Protein AF-A0A969L5K4-F1 (afdb_monomer_lite)

Secondary structure (DSSP, 8-state):
----EEEEEETTEEEEE----TTT-SEEEEEEEE-BTTBPPPPEEEEE--TT-SEEEE----TT-EEEEEEEEEETTEE-PPPPPEEEEPPPPPP--TT----PPPPS--PBPS---TT-EEEETTEEEEEEEEEEPSSTTEEEEEEEEE-TTTTTPEEEEEEEEEEEBTTSEEEEEEEEE-----------S--------PPPPPB-HHHHSTT--EEEEEEE-TTS-EEEEEEETTTTEEEEEETTSPEEEESHHHHHHHSSS-SEEEEE-TTS-EEEEETTS-EEEETT--B-TTTTTT-----HHHHHHHHHHHHHHHHHS-HHHHHHHHHHHHHHHHHHHHHHHHHHHHHHHHTT-TT--PPPTTSSS-HHHHHHHHHHHH--S---HHHHHHHHHHHHHHHHHHHHHHHHHHHSS---HHHHHHHHHH-EETTEEHHHHHHHHHHTT--HHHHHHHHHHHHHHHHHHHHTT-

Sequence (478 aa):
MSGFRAEAVAPQRLRVSWQAQPSRFSGYRLAYRRVVEGQERAWSQDEIKEGSTAAYDLLPLEPNWTYELRLQGQSGSKYGPFTESIQVTMPPLRAVECDTFPKAKAPKSEVPLREAYPNMVVDAYGKEMTLIEAQMLPQEGWFSGSGYIRLAFTANLRSLVHFEKLYINEHRQAVRGMIHFARRPVPPVPVPEEESTKPEEETPAPINPSARWPGVVFHNEILRYEGFAIDSIAYDEGSGGWRIYHSGGELLSETSLPALLTNGEAEAVVVEDSGGDQWVVHQDGQVEEVKGGGIRPGENNGSTTPTSADITLLREAIRQLRASYPDERLDSLRRAYEEQTRMFSDQMVRQGQEILNRLGFSGIRLPSSNAPIPDSVQVYLLWQGESSEPLPPPVRQSAQPWQQTRQQYHLARIIEVLARPGYPEADYQLLSTTLQVQEQSYETYLAQARAQGLSEQVIIQALGKALLQWMEPLINKH

Radius of gyration: 28.65 Å; chains: 1; bounding box: 76×51×83 Å

Foldseek 3Di:
DADWDWDQPAQFKIKTFADQDVVAFQWKKKWKDWDDPPDDDDIDIDTGRHSPDGMDIDDGHHGQTKMKMWMWGHDPPDTDDIDDIDIDHRHHDDPDPPPCLPQQDADPDPAADQDDDAQDWAAESNWTWGFHDWDDDPDGQWTWHKTWTFDPRPRRDTFIWTWHGFRAHPRRYGDDGDIGGDDPDQPPDPDDPDDPDDPDPPQDAADQCCVVPPPFFEDQDEAEAAHFDWPDWFQDPVVRFIWTQTPVGDIDTDDVVCVSLVVPNGQWYWYAYNQRKIWTQGSVGDIDTDPSHNDRRLPNVVVDLQDPVLLVLLLLLLVVLLVPDDLVLLVLLLVLLVVLLLVLLQLVQVVLQVVCVVVVNPVDHDDHSVDRRDVVSVVVVVCVVPDSDDPDPVVVVVCVVVVVSVLSNLLSLSSVVSSDPDDDSVSSSSCQQVFDFPNHRNSVVVVVCVVVVHDSVVNSVSSNVSNCVSNVVSSVVD

Structure (mmCIF, N/CA/C/O backbone):
data_AF-A0A969L5K4-F1
#
_entry.id   AF-A0A969L5K4-F1
#
loop_
_atom_site.group_PDB
_atom_site.id
_atom_site.type_symbol
_atom_site.label_atom_id
_atom_site.label_alt_id
_atom_site.label_comp_id
_atom_site.label_asym_id
_atom_site.label_entity_id
_atom_site.label_seq_id
_atom_site.pdbx_PDB_ins_code
_atom_site.Cartn_x
_atom_site.Cartn_y
_atom_site.Cartn_z
_atom_site.occupancy
_atom_site.B_iso_or_equiv
_atom_site.auth_seq_id
_atom_site.auth_comp_id
_atom_site.auth_asym_id
_atom_site.auth_atom_id
_atom_site.pdbx_PDB_model_num
ATOM 1 N N . MET A 1 1 ? -7.399 -9.981 -39.993 1.00 75.50 1 MET A N 1
ATOM 2 C CA . MET A 1 1 ? -5.955 -10.114 -39.697 1.00 75.50 1 MET A CA 1
ATOM 3 C C . MET A 1 1 ? -5.679 -11.578 -39.418 1.00 75.50 1 MET A C 1
ATOM 5 O O . MET A 1 1 ? -6.520 -12.203 -38.788 1.00 75.50 1 MET A O 1
ATOM 9 N N . SER A 1 2 ? -4.581 -12.134 -39.925 1.00 83.50 2 SER A N 1
ATOM 10 C CA . SER A 1 2 ? -4.231 -13.553 -39.769 1.00 83.50 2 SER A CA 1
ATOM 11 C C . SER A 1 2 ? -3.239 -13.768 -38.622 1.00 83.50 2 SER A C 1
ATOM 13 O O . SER A 1 2 ? -2.419 -12.899 -38.320 1.00 83.50 2 SER A O 1
ATOM 15 N N . GLY A 1 3 ? -3.310 -14.939 -37.985 1.00 89.31 3 GLY A N 1
ATOM 16 C CA . GLY A 1 3 ? -2.312 -15.395 -37.012 1.00 89.31 3 GLY A CA 1
ATOM 17 C C . GLY A 1 3 ? -2.301 -14.660 -35.669 1.00 89.31 3 GLY A C 1
ATOM 18 O O . GLY A 1 3 ? -1.269 -14.702 -34.999 1.00 89.31 3 GLY A O 1
ATOM 19 N N . PHE A 1 4 ? -3.397 -13.985 -35.295 1.00 95.50 4 PHE A N 1
ATOM 20 C CA . PHE A 1 4 ? -3.537 -13.357 -33.979 1.00 95.50 4 PHE A CA 1
ATOM 21 C C . PHE A 1 4 ? -3.563 -14.427 -32.883 1.00 95.50 4 PHE A C 1
ATOM 23 O O . PHE A 1 4 ? -4.408 -15.318 -32.900 1.00 95.50 4 PHE A O 1
ATOM 30 N N . ARG A 1 5 ? -2.609 -14.351 -31.958 1.00 96.38 5 ARG A N 1
ATOM 31 C CA . ARG A 1 5 ? -2.446 -15.273 -30.833 1.00 96.38 5 ARG A CA 1
ATOM 32 C C . ARG A 1 5 ? -1.874 -14.538 -29.629 1.00 96.38 5 ARG A C 1
ATOM 34 O O . ARG A 1 5 ? -1.231 -13.499 -29.781 1.00 96.38 5 ARG A O 1
ATOM 41 N N . ALA A 1 6 ? -2.063 -15.102 -28.446 1.00 96.44 6 ALA A N 1
ATOM 42 C CA . ALA A 1 6 ? -1.579 -14.539 -27.197 1.00 96.44 6 ALA A CA 1
ATOM 43 C C . ALA A 1 6 ? -1.007 -15.640 -26.300 1.00 96.44 6 ALA A C 1
ATOM 45 O O . ALA A 1 6 ? -1.514 -16.759 -26.289 1.00 96.44 6 ALA A O 1
ATOM 46 N N . GLU A 1 7 ? 0.051 -15.314 -25.567 1.00 95.19 7 GLU A N 1
ATOM 47 C CA . GLU A 1 7 ? 0.764 -16.227 -24.678 1.00 95.19 7 GLU A CA 1
ATOM 48 C C . GLU A 1 7 ? 1.111 -15.505 -23.374 1.00 95.19 7 GLU A C 1
ATOM 50 O O . GLU A 1 7 ? 1.689 -14.414 -23.387 1.00 95.19 7 GLU A O 1
ATOM 55 N N . ALA A 1 8 ? 0.759 -16.100 -22.235 1.00 92.06 8 ALA A N 1
ATOM 56 C CA . ALA A 1 8 ? 1.139 -15.562 -20.936 1.00 92.06 8 ALA A CA 1
ATOM 57 C C . ALA A 1 8 ? 2.593 -15.939 -20.628 1.00 92.06 8 ALA A C 1
ATOM 59 O O . ALA A 1 8 ? 2.896 -17.078 -20.282 1.00 92.06 8 ALA A O 1
ATOM 60 N N . VAL A 1 9 ? 3.499 -14.970 -20.767 1.00 87.06 9 VAL A N 1
ATOM 61 C CA . VAL A 1 9 ? 4.949 -15.178 -20.615 1.00 87.06 9 VAL A CA 1
ATOM 62 C C . VAL A 1 9 ? 5.432 -14.966 -19.175 1.00 87.06 9 VAL A C 1
ATOM 64 O O . VAL A 1 9 ? 6.510 -15.432 -18.814 1.00 87.06 9 VAL A O 1
ATOM 67 N N . ALA A 1 10 ? 4.652 -14.272 -18.340 1.00 78.88 10 ALA A N 1
ATOM 68 C CA . ALA A 1 10 ? 4.861 -14.147 -16.894 1.00 78.88 10 ALA A CA 1
ATOM 69 C C . ALA A 1 10 ? 3.508 -13.928 -16.182 1.00 78.88 10 ALA A C 1
ATOM 71 O O . ALA A 1 10 ? 2.540 -13.580 -16.860 1.00 78.88 10 ALA A O 1
ATOM 72 N N . PRO A 1 11 ? 3.417 -14.046 -14.838 1.00 83.56 11 PRO A N 1
ATOM 73 C CA . PRO A 1 11 ? 2.162 -13.845 -14.099 1.00 83.56 11 PRO A CA 1
ATOM 74 C C . PRO A 1 11 ? 1.457 -12.511 -14.384 1.00 83.56 11 PRO A C 1
ATOM 76 O O . PRO A 1 11 ? 0.241 -12.432 -14.288 1.00 83.56 11 PRO A O 1
ATOM 79 N N . GLN A 1 12 ? 2.208 -11.478 -14.777 1.00 85.88 12 GLN A N 1
ATOM 80 C CA . GLN A 1 12 ? 1.677 -10.147 -15.091 1.00 85.88 12 GLN A CA 1
ATOM 81 C C . GLN A 1 12 ? 1.953 -9.692 -16.532 1.00 85.88 12 GLN A C 1
ATOM 83 O O . GLN A 1 12 ? 1.665 -8.545 -16.864 1.00 85.88 12 GLN A O 1
ATOM 88 N N . ARG A 1 13 ? 2.525 -10.555 -17.387 1.00 87.62 13 ARG A N 1
ATOM 89 C CA . ARG A 1 13 ? 2.946 -10.207 -18.755 1.00 87.62 13 ARG A CA 1
ATOM 90 C C . ARG A 1 13 ? 2.323 -11.133 -19.778 1.00 87.62 13 ARG A C 1
ATOM 92 O O . ARG A 1 13 ? 2.593 -12.335 -19.775 1.00 87.62 13 ARG A O 1
ATOM 99 N N . LEU A 1 14 ? 1.580 -10.547 -20.706 1.00 92.25 14 LEU A N 1
ATOM 100 C CA . LEU A 1 14 ? 1.009 -11.249 -21.843 1.00 92.25 14 LEU A CA 1
ATOM 101 C C . LEU A 1 14 ? 1.686 -10.776 -23.127 1.00 92.25 14 LEU A C 1
ATOM 103 O O . LEU A 1 14 ? 1.708 -9.584 -23.419 1.00 92.25 14 LEU A O 1
ATOM 107 N N . ARG A 1 15 ? 2.221 -11.706 -23.916 1.00 94.31 15 ARG A N 1
ATOM 108 C CA . ARG A 1 15 ? 2.744 -11.414 -25.248 1.00 94.31 15 ARG A CA 1
ATOM 109 C C . ARG A 1 15 ? 1.690 -11.748 -26.290 1.00 94.31 15 ARG A C 1
ATOM 111 O O . ARG A 1 15 ? 1.290 -12.897 -26.446 1.00 94.31 15 ARG A O 1
ATOM 118 N N . VAL A 1 16 ? 1.269 -10.737 -27.032 1.00 95.81 16 VAL A N 1
ATOM 119 C CA . VAL A 1 16 ? 0.329 -10.853 -28.148 1.00 95.81 16 VAL A CA 1
ATOM 120 C C . VAL A 1 16 ? 1.117 -10.800 -29.447 1.00 95.81 16 VAL A C 1
ATOM 122 O O . VAL A 1 16 ? 2.066 -10.031 -29.559 1.00 95.81 16 VAL A O 1
ATOM 125 N N . SER A 1 17 ? 0.766 -11.619 -30.433 1.00 95.06 17 SER A N 1
ATOM 126 C CA . SER A 1 17 ? 1.442 -11.639 -31.734 1.00 95.06 17 SER A CA 1
ATOM 127 C C . SER A 1 17 ? 0.476 -11.897 -32.884 1.00 95.06 17 SER A C 1
ATOM 129 O O . SER A 1 17 ? -0.556 -12.539 -32.711 1.00 95.06 17 SER A O 1
ATOM 131 N N . TRP A 1 18 ? 0.781 -11.344 -34.055 1.00 95.12 18 TRP A N 1
ATOM 132 C CA . TRP A 1 18 ? -0.035 -11.424 -35.267 1.00 95.12 18 TRP A CA 1
ATOM 133 C C . TRP A 1 18 ? 0.837 -11.306 -36.517 1.00 95.12 18 TRP A C 1
ATOM 135 O O . TRP A 1 18 ? 2.004 -10.931 -36.451 1.00 95.12 18 TRP A O 1
ATOM 145 N N . GLN A 1 19 ? 0.280 -11.609 -37.689 1.00 93.56 19 GLN A N 1
ATOM 146 C CA . GLN A 1 19 ? 0.972 -11.352 -38.948 1.00 93.56 19 GLN A CA 1
ATOM 147 C C . GLN A 1 19 ? 0.829 -9.873 -39.330 1.00 93.56 19 GLN A C 1
ATOM 149 O O . GLN A 1 19 ? -0.253 -9.431 -39.730 1.00 93.56 19 GLN A O 1
ATOM 154 N N . ALA A 1 20 ? 1.914 -9.105 -39.204 1.00 89.31 20 ALA A N 1
ATOM 155 C CA . ALA A 1 20 ? 1.937 -7.699 -39.594 1.00 89.31 20 ALA A CA 1
ATOM 156 C C . ALA A 1 20 ? 1.706 -7.536 -41.110 1.00 89.31 20 ALA A C 1
ATOM 158 O O . ALA A 1 20 ? 2.244 -8.288 -41.923 1.00 89.31 20 ALA A O 1
ATOM 159 N N . GLN A 1 21 ? 0.902 -6.542 -41.495 1.00 90.31 21 GLN A N 1
ATOM 160 C CA . GLN A 1 21 ? 0.630 -6.172 -42.888 1.00 90.31 21 GLN A CA 1
ATOM 161 C C . GLN A 1 21 ? 0.944 -4.678 -43.090 1.00 90.31 21 GLN A C 1
ATOM 163 O O . GLN A 1 21 ? 0.018 -3.884 -43.271 1.00 90.31 21 GLN A O 1
ATOM 168 N N . PRO A 1 22 ? 2.228 -4.268 -43.049 1.00 86.75 22 PRO A N 1
ATOM 169 C CA . PRO A 1 22 ? 2.623 -2.854 -43.078 1.00 86.75 22 PRO A CA 1
ATOM 170 C C . PRO A 1 22 ? 2.235 -2.135 -44.380 1.00 86.75 22 PRO A C 1
ATOM 172 O O . PRO A 1 22 ? 2.079 -0.921 -44.391 1.00 86.75 22 PRO A O 1
ATOM 175 N N . SER A 1 23 ? 2.022 -2.871 -45.478 1.00 88.25 23 SER A N 1
ATOM 176 C CA . SER A 1 23 ? 1.489 -2.320 -46.734 1.00 88.25 23 SER A CA 1
ATOM 177 C C . SER A 1 23 ? 0.002 -1.948 -46.663 1.00 88.25 23 SER A C 1
ATOM 179 O O . SER A 1 23 ? -0.489 -1.229 -47.530 1.00 88.25 23 SER A O 1
ATOM 181 N N . ARG A 1 24 ? -0.728 -2.445 -45.657 1.00 89.19 24 ARG A N 1
ATOM 182 C CA . ARG A 1 24 ? -2.178 -2.262 -45.493 1.00 89.19 24 ARG A CA 1
ATOM 183 C C . ARG A 1 24 ? -2.537 -1.431 -44.266 1.00 89.19 24 ARG A C 1
ATOM 185 O O . ARG A 1 24 ? -3.512 -0.676 -44.305 1.00 89.19 24 ARG A O 1
ATOM 192 N N . PHE A 1 25 ? -1.783 -1.597 -43.183 1.00 92.12 25 PHE A N 1
ATOM 193 C CA . PHE A 1 25 ? -2.070 -0.975 -41.899 1.00 92.12 25 PHE A CA 1
ATOM 194 C C . PHE A 1 25 ? -0.911 -0.098 -41.433 1.00 92.12 25 PHE A C 1
ATOM 196 O O . PHE A 1 25 ? 0.239 -0.528 -41.415 1.00 92.12 25 PHE A O 1
ATOM 203 N N . SER A 1 26 ? -1.243 1.124 -41.022 1.00 91.31 26 SER A N 1
ATOM 204 C CA . SER A 1 26 ? -0.317 2.085 -40.418 1.00 91.31 26 SER A CA 1
ATOM 205 C C . SER A 1 26 ? -0.113 1.849 -38.918 1.00 91.31 26 SER A C 1
ATOM 207 O O . SER A 1 26 ? 0.822 2.392 -38.346 1.00 91.31 26 SER A O 1
ATOM 209 N N . GLY A 1 27 ? -0.969 1.042 -38.287 1.00 93.06 27 GLY A N 1
ATOM 210 C CA . GLY A 1 27 ? -0.910 0.694 -36.870 1.00 93.06 27 GLY A CA 1
ATOM 211 C C . GLY A 1 27 ? -1.987 -0.325 -36.504 1.00 93.06 27 GLY A C 1
ATOM 212 O O . GLY A 1 27 ? -2.738 -0.792 -37.367 1.00 93.06 27 GLY A O 1
ATOM 213 N N . TYR A 1 28 ? -2.079 -0.664 -35.223 1.00 95.12 28 TYR A N 1
ATOM 214 C CA . TYR A 1 28 ? -3.066 -1.604 -34.697 1.00 95.12 28 TYR A CA 1
ATOM 215 C C . TYR A 1 28 ? -3.663 -1.092 -33.389 1.00 95.12 28 TYR A C 1
ATOM 217 O O . TYR A 1 28 ? -3.043 -0.308 -32.678 1.00 95.12 28 TYR A O 1
ATOM 225 N N . ARG A 1 29 ? -4.864 -1.562 -33.052 1.00 95.44 29 ARG A N 1
ATOM 226 C CA . ARG A 1 29 ? -5.463 -1.358 -31.731 1.00 95.44 29 ARG A CA 1
ATOM 227 C C . ARG A 1 29 ? -5.791 -2.695 -31.101 1.00 95.44 29 ARG A C 1
ATOM 229 O O . ARG A 1 29 ? -6.623 -3.437 -31.632 1.00 95.44 29 ARG A O 1
ATOM 236 N N . LEU A 1 30 ? -5.149 -2.973 -29.976 1.00 96.38 30 LEU A N 1
ATOM 237 C CA . LEU A 1 30 ? -5.446 -4.120 -29.135 1.00 96.38 30 LEU A CA 1
ATOM 238 C C . LEU A 1 30 ? -6.535 -3.714 -28.149 1.00 96.38 30 LEU A C 1
ATOM 240 O O . LEU A 1 30 ? -6.380 -2.731 -27.436 1.00 96.38 30 LEU A O 1
ATOM 244 N N . ALA A 1 31 ? -7.631 -4.461 -28.106 1.00 97.38 31 ALA A N 1
ATOM 245 C CA . ALA A 1 31 ? -8.629 -4.330 -27.061 1.00 97.38 31 ALA A CA 1
ATOM 246 C C . ALA A 1 31 ? -8.576 -5.564 -26.163 1.00 97.38 31 ALA A C 1
ATOM 248 O O . ALA A 1 31 ? -8.517 -6.689 -26.663 1.00 97.38 31 ALA A O 1
ATOM 249 N N . TYR A 1 32 ? -8.621 -5.356 -24.852 1.00 97.31 32 TYR A N 1
ATOM 250 C CA . TYR A 1 32 ? -8.607 -6.432 -23.868 1.00 97.31 32 TYR A CA 1
ATOM 251 C C . TYR A 1 32 ? -9.547 -6.134 -22.697 1.00 97.31 32 TYR A C 1
ATOM 253 O O . TYR A 1 32 ? -9.824 -4.977 -22.381 1.00 97.31 32 TYR A O 1
ATOM 261 N N . ARG A 1 33 ? -10.060 -7.179 -22.050 1.00 95.81 33 ARG A N 1
ATOM 262 C CA . ARG A 1 33 ? -10.824 -7.071 -20.800 1.00 95.81 33 ARG A CA 1
ATOM 263 C C . ARG A 1 33 ? -10.672 -8.330 -19.962 1.00 95.81 33 ARG A C 1
ATOM 265 O O . ARG A 1 33 ? -10.451 -9.413 -20.494 1.00 95.81 33 ARG A O 1
ATOM 272 N N . ARG A 1 34 ? -10.836 -8.194 -18.650 1.00 94.88 34 ARG A N 1
ATOM 273 C CA . ARG A 1 34 ? -10.946 -9.333 -17.734 1.00 94.88 34 ARG A CA 1
ATOM 274 C C . ARG A 1 34 ? -12.297 -10.017 -17.932 1.00 94.88 34 ARG A C 1
ATOM 276 O O . ARG A 1 34 ? -13.327 -9.340 -17.952 1.00 94.88 34 ARG A O 1
ATOM 283 N N . VAL A 1 35 ? -12.285 -11.342 -18.010 1.00 94.56 35 VAL A N 1
ATOM 284 C CA . VAL A 1 35 ? -13.493 -12.170 -17.998 1.00 94.56 35 VAL A CA 1
ATOM 285 C C . VAL A 1 35 ? -13.926 -12.363 -16.548 1.00 94.56 35 VAL A C 1
ATOM 287 O O . VAL A 1 35 ? -13.160 -12.854 -15.722 1.00 94.56 35 VAL A O 1
ATOM 290 N N . VAL A 1 36 ? -15.151 -11.949 -16.235 1.00 89.81 36 VAL A N 1
ATOM 291 C CA . VAL A 1 36 ? -15.806 -12.207 -14.950 1.00 89.81 36 VAL A CA 1
ATOM 292 C C . VAL A 1 36 ? -17.154 -12.836 -15.261 1.00 89.81 36 VAL A C 1
ATOM 294 O O . VAL A 1 36 ? -17.913 -12.303 -16.069 1.00 89.81 36 VAL A O 1
ATOM 297 N N . GLU A 1 37 ? -17.428 -13.991 -14.666 1.00 86.06 37 GLU A N 1
ATOM 298 C CA . GLU A 1 37 ? -18.657 -14.732 -14.930 1.00 86.06 37 GLU A CA 1
ATOM 299 C C . GLU A 1 37 ? -19.892 -13.878 -14.603 1.00 86.06 37 GLU A C 1
ATOM 301 O O . GLU A 1 37 ? -19.953 -13.213 -13.568 1.00 86.06 37 GLU A O 1
ATOM 306 N N . GLY A 1 38 ? -20.853 -13.840 -15.529 1.00 81.81 38 GLY A N 1
ATOM 307 C CA . GLY A 1 38 ? -22.083 -13.060 -15.380 1.00 81.81 38 GLY A CA 1
ATOM 308 C C . GLY A 1 38 ? -21.920 -11.535 -15.465 1.00 81.81 38 GLY A C 1
ATOM 309 O O . GLY A 1 38 ? -22.894 -10.824 -15.232 1.00 81.81 38 GLY A O 1
ATOM 310 N N . GLN A 1 39 ? -20.733 -11.009 -15.799 1.00 82.06 39 GLN A N 1
ATOM 311 C CA . GLN A 1 39 ? -20.501 -9.565 -15.913 1.00 82.06 39 GLN A CA 1
ATOM 312 C C . GLN A 1 39 ? -19.828 -9.182 -17.234 1.00 82.06 39 GLN A C 1
ATOM 314 O O . GLN A 1 39 ? -18.690 -9.561 -17.512 1.00 82.06 39 GLN A O 1
ATOM 319 N N . GLU A 1 40 ? -20.487 -8.325 -18.017 1.00 83.31 40 GLU A N 1
ATOM 320 C CA . GLU A 1 40 ? -19.830 -7.656 -19.138 1.00 83.31 40 GLU A CA 1
ATOM 321 C C . GLU A 1 40 ? -18.984 -6.487 -18.635 1.00 83.31 40 GLU A C 1
ATOM 323 O O . GLU A 1 40 ? -19.489 -5.523 -18.059 1.00 83.31 40 GLU A O 1
ATOM 328 N N . ARG A 1 41 ? -17.672 -6.556 -18.871 1.00 85.38 41 ARG A N 1
ATOM 329 C CA . ARG A 1 41 ? -16.762 -5.439 -18.602 1.00 85.38 41 ARG A CA 1
ATOM 330 C C . ARG A 1 41 ? -16.477 -4.624 -19.855 1.00 85.38 41 ARG A C 1
ATOM 332 O O . ARG A 1 41 ? -16.442 -5.157 -20.971 1.00 85.38 41 ARG A O 1
ATOM 339 N N . ALA A 1 42 ? -16.236 -3.333 -19.633 1.00 90.19 42 ALA A N 1
ATOM 340 C CA . ALA A 1 42 ? -15.733 -2.421 -20.647 1.00 90.19 42 ALA A CA 1
ATOM 341 C C . ALA A 1 42 ? -14.363 -2.888 -21.167 1.00 90.19 42 ALA A C 1
ATOM 343 O O . ALA A 1 42 ? -13.569 -3.480 -20.435 1.00 90.19 42 ALA A O 1
ATOM 344 N N . TRP A 1 43 ? -14.105 -2.622 -22.447 1.00 94.50 43 TRP A N 1
ATOM 345 C CA . TRP A 1 43 ? -12.839 -2.945 -23.099 1.00 94.50 43 TRP A CA 1
ATOM 346 C C . TRP A 1 43 ? -11.803 -1.854 -22.831 1.00 94.50 43 TRP A C 1
ATOM 348 O O . TRP A 1 43 ? -12.032 -0.696 -23.178 1.00 94.50 43 TRP A O 1
ATOM 358 N N . SER A 1 44 ? -10.646 -2.242 -22.301 1.00 93.69 44 SER A N 1
ATOM 359 C CA . SER A 1 44 ? -9.427 -1.432 -22.332 1.00 93.69 44 SER A CA 1
ATOM 360 C C . SER A 1 44 ? -8.806 -1.492 -23.729 1.00 93.69 44 SER A C 1
ATOM 362 O O . SER A 1 44 ? -9.023 -2.465 -24.459 1.00 93.69 44 SER A O 1
ATOM 364 N N . GLN A 1 45 ? -8.085 -0.444 -24.139 1.00 94.81 45 GLN A N 1
ATOM 365 C CA . GLN A 1 45 ? -7.546 -0.322 -25.496 1.00 94.81 45 GLN A CA 1
ATOM 366 C C . GLN A 1 45 ? -6.132 0.260 -25.499 1.00 94.81 45 GLN A C 1
ATOM 368 O O . GLN A 1 45 ? -5.930 1.345 -24.961 1.00 94.81 45 GLN A O 1
ATOM 373 N N . ASP A 1 46 ? -5.225 -0.404 -26.215 1.00 91.12 46 ASP A N 1
ATOM 374 C CA . ASP A 1 46 ? -3.864 0.067 -26.478 1.00 91.12 46 ASP A CA 1
ATOM 375 C C . ASP A 1 46 ? -3.665 0.331 -27.973 1.00 91.12 46 ASP A C 1
ATOM 377 O O . ASP A 1 46 ? -4.035 -0.484 -28.828 1.00 91.12 46 ASP A O 1
ATOM 381 N N . GLU A 1 47 ? -3.060 1.477 -28.296 1.00 91.81 47 GLU A N 1
ATOM 382 C CA . GLU A 1 47 ? -2.698 1.846 -29.665 1.00 91.81 47 GLU A CA 1
ATOM 383 C C . GLU A 1 47 ? -1.238 1.488 -29.965 1.00 91.81 47 GLU A C 1
ATOM 385 O O . GLU A 1 47 ? -0.302 1.965 -29.325 1.00 91.81 47 GLU A O 1
ATOM 390 N N . ILE A 1 48 ? -1.047 0.669 -30.995 1.00 91.06 48 ILE A N 1
ATOM 391 C CA . ILE A 1 48 ? 0.243 0.154 -31.444 1.00 91.06 48 ILE A CA 1
ATOM 392 C C . ILE A 1 48 ? 0.597 0.900 -32.731 1.00 91.06 48 ILE A C 1
ATOM 394 O O . ILE A 1 48 ? 0.078 0.601 -33.808 1.00 91.06 48 ILE A O 1
ATOM 398 N N . LYS A 1 49 ? 1.450 1.922 -32.605 1.00 80.00 49 LYS A N 1
ATOM 399 C CA . LYS A 1 49 ? 1.736 2.896 -33.676 1.00 80.00 49 LYS A CA 1
ATOM 400 C C . LYS A 1 49 ? 2.681 2.389 -34.770 1.00 80.00 49 LYS A C 1
ATOM 402 O O . LYS A 1 49 ? 2.809 3.036 -35.802 1.00 80.00 49 LYS A O 1
ATOM 407 N N . GLU A 1 50 ? 3.330 1.247 -34.570 1.00 71.75 50 GLU A N 1
ATOM 408 C CA . GLU A 1 50 ? 4.250 0.666 -35.545 1.00 71.75 50 GLU A CA 1
ATOM 409 C C . GLU A 1 50 ? 3.564 -0.457 -36.336 1.00 71.75 50 GLU A C 1
ATOM 411 O O . GLU A 1 50 ? 3.344 -1.565 -35.848 1.00 71.75 50 GLU A O 1
ATOM 416 N N . GLY A 1 51 ? 3.225 -0.183 -37.600 1.00 61.56 51 GLY A N 1
ATOM 417 C CA . GLY A 1 51 ? 2.634 -1.173 -38.512 1.00 61.56 51 GLY A CA 1
ATOM 418 C C . GLY A 1 51 ? 3.549 -2.366 -38.848 1.00 61.56 51 GLY A C 1
ATOM 419 O O . GLY A 1 51 ? 3.063 -3.373 -39.373 1.00 61.56 51 GLY A O 1
ATOM 420 N N . SER A 1 52 ? 4.853 -2.261 -38.552 1.00 61.75 52 SER A N 1
ATOM 421 C CA . SER A 1 52 ? 5.885 -3.285 -38.776 1.00 61.75 52 SER A CA 1
ATOM 422 C C . SER A 1 52 ? 6.023 -4.292 -37.633 1.00 61.75 52 SER A C 1
ATOM 424 O O . SER A 1 52 ? 6.614 -5.354 -37.837 1.00 61.75 52 SER A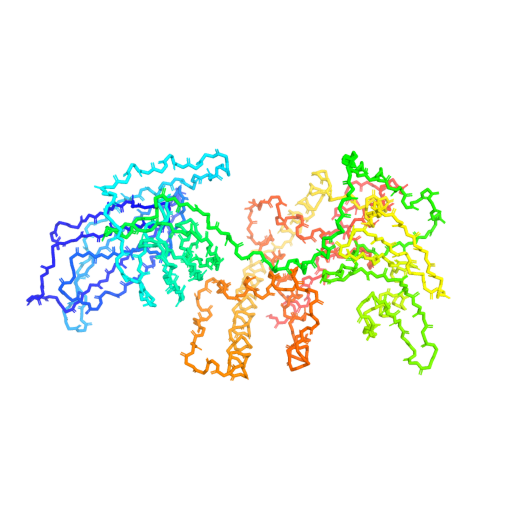 O 1
ATOM 426 N N . THR A 1 53 ? 5.493 -4.004 -36.443 1.00 67.19 53 THR A N 1
ATOM 427 C CA . THR A 1 53 ? 5.629 -4.899 -35.293 1.00 67.19 53 THR A CA 1
ATOM 428 C C . THR A 1 53 ? 4.584 -6.010 -35.373 1.00 67.19 53 THR A C 1
ATOM 430 O O . THR A 1 53 ? 3.390 -5.767 -35.531 1.00 67.19 53 THR A O 1
ATOM 433 N N . ALA A 1 54 ? 5.047 -7.257 -35.283 1.00 83.31 54 ALA A N 1
ATOM 434 C CA . ALA A 1 54 ? 4.216 -8.464 -35.287 1.00 83.31 54 ALA A CA 1
ATOM 435 C C . ALA A 1 54 ? 3.908 -8.976 -33.867 1.00 83.31 54 ALA A C 1
ATOM 437 O O . ALA A 1 54 ? 3.312 -10.042 -33.708 1.00 83.31 54 ALA A O 1
ATOM 438 N N . ALA A 1 55 ? 4.363 -8.261 -32.834 1.00 89.19 55 ALA A N 1
ATOM 439 C CA . ALA A 1 55 ? 4.178 -8.626 -31.439 1.00 89.19 55 ALA A CA 1
ATOM 440 C C . ALA A 1 55 ? 4.087 -7.391 -30.536 1.00 89.19 55 ALA A C 1
ATOM 442 O O . ALA A 1 55 ? 4.657 -6.346 -30.843 1.00 89.19 55 ALA A O 1
ATOM 443 N N . TYR A 1 56 ? 3.390 -7.543 -29.414 1.00 90.31 56 TYR A N 1
ATOM 444 C CA . TYR A 1 56 ? 3.196 -6.528 -28.387 1.00 90.31 56 TYR A CA 1
ATOM 445 C C . TYR A 1 56 ? 3.213 -7.185 -27.005 1.00 90.31 56 TYR A C 1
ATOM 447 O O . TYR A 1 56 ? 2.653 -8.268 -26.829 1.00 90.31 56 TYR A O 1
ATOM 455 N N . ASP A 1 57 ? 3.862 -6.549 -26.034 1.00 88.69 57 ASP A N 1
ATOM 456 C CA . ASP A 1 57 ? 3.843 -6.988 -24.640 1.00 88.69 57 ASP A CA 1
ATOM 457 C C . ASP A 1 57 ? 2.832 -6.146 -23.861 1.00 88.69 57 ASP A C 1
ATOM 459 O O . ASP A 1 57 ? 3.051 -4.958 -23.644 1.00 88.69 57 ASP A O 1
ATOM 463 N N . LEU A 1 58 ? 1.740 -6.779 -23.436 1.00 87.19 58 LEU A N 1
ATOM 464 C CA . LEU A 1 58 ? 0.690 -6.173 -22.627 1.00 87.19 58 LEU A CA 1
ATOM 465 C C . LEU A 1 58 ? 1.017 -6.344 -21.136 1.00 87.19 58 LEU A C 1
ATOM 467 O O . LEU A 1 58 ? 1.178 -7.471 -20.649 1.00 87.19 58 LEU A O 1
ATOM 471 N N . LEU A 1 59 ? 1.152 -5.214 -20.439 1.00 86.44 59 LEU A N 1
ATOM 472 C CA . LEU A 1 59 ? 1.720 -5.092 -19.095 1.00 86.44 59 LEU A CA 1
ATOM 473 C C . LEU A 1 59 ? 1.174 -3.842 -18.367 1.00 86.44 59 LEU A C 1
ATOM 475 O O . LEU A 1 59 ? 1.077 -2.798 -19.012 1.00 86.44 59 LEU A O 1
ATOM 479 N N . PRO A 1 60 ? 0.957 -3.883 -17.036 1.00 77.56 60 PRO A N 1
ATOM 480 C CA . PRO A 1 60 ? 0.827 -5.076 -16.198 1.00 77.56 60 PRO A CA 1
ATOM 481 C C . PRO A 1 60 ? -0.599 -5.653 -16.264 1.00 77.56 60 PRO A C 1
ATOM 483 O O . PRO A 1 60 ? -1.578 -4.919 -16.383 1.00 77.56 60 PRO A O 1
ATOM 486 N N . LEU A 1 61 ? -0.725 -6.976 -16.151 1.00 83.19 61 LEU A N 1
ATOM 487 C CA . LEU A 1 61 ? -2.008 -7.669 -15.968 1.00 83.19 61 LEU A CA 1
ATOM 488 C C . LEU A 1 61 ? -2.091 -8.313 -14.584 1.00 83.19 61 LEU A C 1
ATOM 490 O O . LEU A 1 61 ? -1.068 -8.607 -13.969 1.00 83.19 61 LEU A O 1
ATOM 494 N N . GLU A 1 62 ? -3.308 -8.562 -14.103 1.00 84.00 62 GLU A N 1
ATOM 495 C CA . GLU A 1 62 ? -3.509 -9.248 -12.830 1.00 84.00 62 GLU A CA 1
ATOM 496 C C . GLU A 1 62 ? -3.254 -10.763 -12.984 1.00 84.00 62 GLU A C 1
ATOM 498 O O . GLU A 1 62 ? -3.822 -11.400 -13.878 1.00 84.00 62 GLU A O 1
ATOM 503 N N . PRO A 1 63 ? -2.431 -11.364 -12.110 1.00 86.56 63 PRO A N 1
ATOM 504 C CA . PRO A 1 63 ? -2.178 -12.804 -12.081 1.00 86.56 63 PRO A CA 1
ATOM 505 C C . PRO A 1 63 ? -3.437 -13.613 -11.791 1.00 86.56 63 PRO A C 1
ATOM 507 O O . PRO A 1 63 ? -4.332 -13.140 -11.097 1.00 86.56 63 PRO A O 1
ATOM 510 N N . ASN A 1 64 ? -3.470 -14.867 -12.246 1.00 90.88 64 ASN A N 1
ATOM 511 C CA . ASN A 1 64 ? -4.577 -15.803 -12.007 1.00 90.88 64 ASN A CA 1
ATOM 512 C C . ASN A 1 64 ? -5.940 -15.376 -12.596 1.00 90.88 64 ASN A C 1
ATOM 514 O O . ASN A 1 64 ? -6.984 -15.871 -12.175 1.00 90.88 64 ASN A O 1
ATOM 518 N N . TRP A 1 65 ? -5.947 -14.468 -13.576 1.00 94.75 65 TRP A N 1
ATOM 519 C CA . TRP A 1 65 ? -7.165 -14.017 -14.248 1.00 94.75 65 TRP A CA 1
ATOM 520 C C . TRP A 1 65 ? -7.182 -14.354 -15.732 1.00 94.75 65 TRP A C 1
ATOM 522 O O . TRP A 1 65 ? -6.153 -14.324 -16.407 1.00 94.75 65 TRP A O 1
ATOM 532 N N . THR A 1 66 ? -8.377 -14.639 -16.250 1.00 96.69 66 THR A N 1
ATOM 533 C CA . THR A 1 66 ? -8.610 -14.825 -17.685 1.00 96.69 66 THR A CA 1
ATOM 534 C C . THR A 1 66 ? -8.934 -13.494 -18.346 1.00 96.69 66 THR A C 1
ATOM 536 O O . THR A 1 66 ? -9.811 -12.753 -17.897 1.00 96.69 66 THR A O 1
ATOM 539 N N . TYR A 1 67 ? -8.236 -13.205 -19.438 1.00 97.06 67 TYR A N 1
ATOM 540 C CA . TYR A 1 67 ? -8.449 -12.032 -20.271 1.00 97.06 67 TYR A CA 1
ATOM 541 C C . TYR A 1 67 ? -8.982 -12.439 -21.636 1.00 97.06 67 TYR A C 1
ATOM 543 O O . TYR A 1 67 ? -8.506 -13.401 -22.229 1.00 97.06 67 TYR A O 1
ATOM 551 N N . GLU A 1 68 ? -9.944 -11.673 -22.138 1.00 97.62 68 GLU A N 1
ATOM 552 C CA . GLU A 1 68 ? -10.430 -11.729 -23.511 1.00 97.62 68 GLU A CA 1
ATOM 553 C C . GLU A 1 68 ? -9.747 -10.619 -24.317 1.00 97.62 68 GLU A C 1
ATOM 555 O O . GLU A 1 68 ? -9.700 -9.473 -23.865 1.00 97.62 68 GLU A O 1
ATOM 560 N N . LEU A 1 69 ? -9.211 -10.946 -25.496 1.00 97.88 69 LEU A N 1
ATOM 561 C CA . LEU A 1 69 ? -8.444 -10.036 -26.346 1.00 97.88 69 LEU A CA 1
ATOM 562 C C . LEU A 1 69 ? -8.925 -10.074 -27.791 1.00 97.88 69 LEU A C 1
ATOM 564 O O . LEU A 1 69 ? -9.226 -11.140 -28.318 1.00 97.88 69 LEU A O 1
ATOM 568 N N . ARG A 1 70 ? -8.898 -8.924 -28.464 1.00 97.62 70 ARG A N 1
ATOM 569 C CA . ARG A 1 70 ? -9.173 -8.791 -29.902 1.00 97.62 70 ARG A CA 1
ATOM 570 C C . ARG A 1 70 ? -8.361 -7.653 -30.506 1.00 97.62 70 ARG A C 1
ATOM 572 O O . ARG A 1 70 ? -8.019 -6.691 -29.821 1.00 97.62 70 ARG A O 1
ATOM 579 N N . LEU A 1 71 ? -8.059 -7.745 -31.795 1.00 96.62 71 LEU A N 1
ATOM 580 C CA . LEU A 1 71 ? -7.146 -6.826 -32.477 1.00 96.62 71 LEU A CA 1
ATOM 581 C C . LEU A 1 71 ? -7.796 -6.257 -33.737 1.00 96.62 71 LEU A C 1
ATOM 583 O O . LEU A 1 71 ? -8.500 -6.971 -34.444 1.00 96.62 71 LEU A O 1
ATOM 587 N N . GLN A 1 72 ? -7.558 -4.986 -34.049 1.00 95.81 72 GLN A N 1
ATOM 588 C CA . GLN A 1 72 ? -7.985 -4.387 -35.318 1.00 95.81 72 GLN A CA 1
ATOM 589 C C . GLN A 1 72 ? -6.852 -3.588 -35.962 1.00 95.81 72 GLN A C 1
ATOM 591 O O . GLN A 1 72 ? -6.035 -2.977 -35.273 1.00 95.81 72 GLN A O 1
ATOM 596 N N . GLY A 1 73 ? -6.806 -3.594 -37.293 1.00 94.69 73 GLY A N 1
ATOM 597 C CA . GLY A 1 73 ? -5.834 -2.830 -38.071 1.00 94.69 73 GLY A CA 1
ATOM 598 C C . GLY A 1 73 ? -6.312 -1.406 -38.331 1.00 94.69 73 GLY A C 1
ATOM 599 O O . GLY A 1 73 ? -7.494 -1.181 -38.606 1.00 94.69 73 GLY A O 1
ATOM 600 N N . GLN A 1 74 ? -5.390 -0.451 -38.273 1.00 94.44 74 GLN A N 1
ATOM 601 C CA . GLN A 1 74 ? -5.618 0.951 -38.604 1.00 94.44 74 GLN A CA 1
ATOM 602 C C . GLN A 1 74 ? -5.100 1.247 -40.012 1.00 94.44 74 GLN A C 1
ATOM 604 O O . GLN A 1 74 ? -3.964 0.913 -40.331 1.00 94.44 74 GLN A O 1
ATOM 609 N N . SER A 1 75 ? -5.902 1.900 -40.849 1.00 91.81 75 SER A N 1
ATOM 610 C CA . SER A 1 75 ? -5.490 2.405 -42.160 1.00 91.81 75 SER A CA 1
ATOM 611 C C . SER A 1 75 ? -5.791 3.902 -42.227 1.00 91.81 75 SER A C 1
ATOM 613 O O . SER A 1 75 ? -6.954 4.319 -42.253 1.00 91.81 75 SER A O 1
ATOM 615 N N . GLY A 1 76 ? -4.743 4.728 -42.162 1.00 87.44 76 GLY A N 1
ATOM 616 C CA . GLY A 1 76 ? -4.891 6.176 -42.006 1.00 87.44 76 GLY A CA 1
ATOM 617 C C . GLY A 1 76 ? -5.573 6.527 -40.678 1.00 87.44 76 GLY A C 1
ATOM 618 O O . GLY A 1 76 ? -5.136 6.096 -39.613 1.00 87.44 76 GLY A O 1
ATOM 619 N N . SER A 1 77 ? -6.667 7.288 -40.723 1.00 87.56 77 SER A N 1
ATOM 620 C CA . SER A 1 77 ? -7.455 7.661 -39.535 1.00 87.56 77 SER A CA 1
ATOM 621 C C . SER A 1 77 ? -8.581 6.679 -39.188 1.00 87.56 77 SER A C 1
ATOM 623 O O . SER A 1 77 ? -9.335 6.926 -38.248 1.00 87.56 77 SER A O 1
ATOM 625 N N . LYS A 1 78 ? -8.732 5.577 -39.936 1.00 93.69 78 LYS A N 1
ATOM 626 C CA . LYS A 1 78 ? -9.844 4.629 -39.773 1.00 93.69 78 LYS A CA 1
ATOM 627 C C . LYS A 1 78 ? -9.364 3.283 -39.246 1.00 93.69 78 LYS A C 1
ATOM 629 O O . LYS A 1 78 ? -8.304 2.796 -39.634 1.00 93.69 78 LYS A O 1
ATOM 634 N N . TYR A 1 79 ? -10.193 2.657 -38.418 1.00 94.38 79 TYR A N 1
ATOM 635 C CA . TYR A 1 79 ? -9.995 1.290 -37.947 1.00 94.38 79 TYR A CA 1
ATOM 636 C C . TYR A 1 79 ? -10.900 0.322 -38.710 1.00 94.38 79 TYR A C 1
ATOM 638 O O . TYR A 1 79 ? -12.056 0.635 -38.997 1.00 94.38 79 TYR A O 1
ATOM 646 N N . GLY A 1 80 ? -10.351 -0.838 -39.065 1.00 94.38 80 GLY A N 1
ATOM 647 C CA . GLY A 1 80 ? -11.124 -1.960 -39.594 1.00 94.38 80 GLY A CA 1
ATOM 648 C C . GLY A 1 80 ? -11.882 -2.716 -38.495 1.00 94.38 80 GLY A C 1
ATOM 649 O O . GLY A 1 80 ? -11.839 -2.315 -37.335 1.00 94.38 80 GLY A O 1
ATOM 650 N N . PRO A 1 81 ? -12.557 -3.827 -38.837 1.00 96.31 81 PRO A N 1
ATOM 651 C CA . PRO A 1 81 ? -13.202 -4.677 -37.842 1.00 96.31 81 PRO A CA 1
ATOM 652 C C . PRO A 1 81 ? -12.174 -5.368 -36.935 1.00 96.31 81 PRO A C 1
ATOM 654 O O . PRO A 1 81 ? -11.048 -5.661 -37.358 1.00 96.31 81 PRO A O 1
ATOM 657 N N . PHE A 1 82 ? -12.596 -5.680 -35.709 1.00 96.75 82 PHE A N 1
ATOM 658 C CA . PHE A 1 82 ? -11.850 -6.556 -34.810 1.00 96.75 82 PHE A CA 1
ATOM 659 C C . PHE A 1 82 ? -11.745 -7.980 -35.368 1.00 96.75 82 PHE A C 1
ATOM 661 O O . PHE A 1 82 ? -12.619 -8.455 -36.094 1.00 96.75 82 PHE A O 1
ATOM 668 N N . THR A 1 83 ? -10.665 -8.668 -35.005 1.00 96.75 83 THR A N 1
ATOM 669 C CA . THR A 1 83 ? -10.565 -10.126 -35.103 1.00 96.75 83 THR A CA 1
ATOM 670 C C . THR A 1 83 ? -11.588 -10.802 -34.196 1.00 96.75 83 THR A C 1
ATOM 672 O O . THR A 1 83 ? -12.173 -10.171 -33.313 1.00 96.75 83 THR A O 1
ATOM 675 N N . GLU A 1 84 ? -11.733 -12.115 -34.360 1.00 96.19 84 GLU A N 1
ATOM 676 C CA . GLU A 1 84 ? -12.316 -12.946 -33.310 1.00 96.19 84 GLU A CA 1
ATOM 677 C C . GLU A 1 84 ? -11.554 -12.757 -31.991 1.00 96.19 84 GLU A C 1
ATOM 679 O O . GLU A 1 84 ? -10.341 -12.490 -31.981 1.00 96.19 84 GLU A O 1
ATOM 684 N N . SER A 1 85 ? -12.299 -12.850 -30.891 1.00 96.38 85 SER A N 1
ATOM 685 C CA . SER A 1 85 ? -11.743 -12.783 -29.549 1.00 96.38 85 SER A CA 1
ATOM 686 C C . SER A 1 85 ? -10.987 -14.067 -29.220 1.00 96.38 85 SER A C 1
ATOM 688 O O . SER A 1 85 ? -11.450 -15.166 -29.517 1.00 96.38 85 SER A O 1
ATOM 690 N N . ILE A 1 86 ? -9.861 -13.932 -28.529 1.00 97.19 86 ILE A N 1
ATOM 691 C CA . ILE A 1 86 ? -9.138 -15.046 -27.910 1.00 97.19 86 ILE A CA 1
ATOM 692 C C . ILE A 1 86 ? -9.113 -14.855 -26.399 1.00 97.19 86 ILE A C 1
ATOM 694 O O . ILE A 1 86 ? -9.110 -13.721 -25.922 1.00 97.19 86 ILE A O 1
ATOM 698 N N . GLN A 1 87 ? -9.087 -15.952 -25.646 1.00 97.38 87 GLN A N 1
ATOM 699 C CA . GLN A 1 87 ? -8.962 -15.909 -24.192 1.00 97.38 87 GLN A CA 1
ATOM 700 C C . GLN A 1 87 ? -7.619 -16.473 -23.743 1.00 97.38 87 GLN A C 1
ATOM 702 O O . GLN A 1 87 ? -7.161 -17.483 -24.275 1.00 97.38 87 GLN A O 1
ATOM 707 N N . VAL A 1 88 ? -7.002 -15.828 -22.753 1.00 97.31 88 VAL A N 1
ATOM 708 C CA . VAL A 1 88 ? -5.772 -16.307 -22.115 1.00 97.31 88 VAL A CA 1
ATOM 709 C C . VAL A 1 88 ? -5.868 -16.148 -20.607 1.00 97.31 88 VAL A C 1
ATOM 711 O O . VAL A 1 88 ? -6.215 -15.078 -20.112 1.00 97.31 88 VAL A O 1
ATOM 714 N N . THR A 1 89 ? -5.530 -17.209 -19.880 1.00 96.81 89 THR A N 1
ATOM 715 C CA . THR A 1 89 ? -5.444 -17.206 -18.417 1.00 96.81 89 THR A CA 1
ATOM 716 C C . THR A 1 89 ? -4.022 -16.895 -17.968 1.00 96.81 89 THR A C 1
ATOM 718 O O . THR A 1 89 ? -3.071 -17.567 -18.369 1.00 96.81 89 THR A O 1
ATOM 721 N N . MET A 1 90 ? -3.879 -15.871 -17.128 1.00 92.81 90 MET A N 1
ATOM 722 C CA . MET A 1 90 ? -2.601 -15.480 -16.543 1.00 92.81 90 MET A CA 1
ATOM 723 C C . MET A 1 90 ? -2.161 -16.489 -15.471 1.00 92.81 90 MET A C 1
ATOM 725 O O . MET A 1 90 ? -2.985 -16.899 -14.652 1.00 92.81 90 MET A O 1
ATOM 729 N N . PRO A 1 91 ? -0.870 -16.867 -15.410 1.00 86.00 91 PRO A N 1
ATOM 730 C CA . PRO A 1 91 ? -0.337 -17.695 -14.336 1.00 86.00 91 PRO A CA 1
ATOM 731 C C . PRO A 1 91 ? -0.527 -17.034 -12.961 1.00 86.00 91 PRO A C 1
ATOM 733 O O . PRO A 1 91 ? -0.534 -15.802 -12.876 1.00 86.00 91 PRO A O 1
ATOM 736 N N . PRO A 1 92 ? -0.628 -17.808 -11.869 1.00 81.25 92 PRO A N 1
ATOM 737 C CA . PRO A 1 92 ? -0.629 -17.248 -10.523 1.00 81.25 92 PRO A CA 1
ATOM 738 C C . PRO A 1 92 ? 0.730 -16.622 -10.177 1.00 81.25 92 PRO A C 1
ATOM 740 O O . PRO A 1 92 ? 1.776 -17.040 -10.688 1.00 81.25 92 PRO A O 1
ATOM 743 N N . LEU A 1 93 ? 0.723 -15.647 -9.262 1.00 66.56 93 LEU A N 1
ATOM 744 C CA . LEU A 1 93 ? 1.942 -15.213 -8.579 1.00 66.56 93 LEU A CA 1
ATOM 745 C C . LEU A 1 93 ? 2.494 -16.404 -7.801 1.00 66.56 93 LEU A C 1
ATOM 747 O O . LEU A 1 93 ? 1.837 -16.928 -6.905 1.00 66.56 93 LEU A O 1
ATOM 751 N N . ARG A 1 94 ? 3.702 -16.843 -8.149 1.00 56.62 94 ARG A N 1
ATOM 752 C CA . ARG A 1 94 ? 4.437 -17.784 -7.308 1.00 56.62 94 ARG A CA 1
ATOM 753 C C . ARG A 1 94 ? 5.102 -16.972 -6.209 1.00 56.62 94 ARG A C 1
ATOM 755 O O . ARG A 1 94 ? 5.899 -16.088 -6.523 1.00 56.62 94 ARG A O 1
ATOM 762 N N . ALA A 1 95 ? 4.765 -17.262 -4.954 1.00 42.28 95 ALA A N 1
ATOM 763 C CA . ALA A 1 95 ? 5.557 -16.797 -3.828 1.00 42.28 95 ALA A CA 1
ATOM 764 C C . ALA A 1 95 ? 6.988 -17.302 -4.041 1.00 42.28 95 ALA A C 1
ATOM 766 O O . ALA A 1 95 ? 7.208 -18.498 -4.238 1.00 42.28 95 ALA A O 1
ATOM 767 N N . VAL A 1 96 ? 7.946 -16.383 -4.106 1.00 42.38 96 VAL A N 1
ATOM 768 C CA . VAL A 1 96 ? 9.353 -16.763 -4.034 1.00 42.38 96 VAL A CA 1
ATOM 769 C C . VAL A 1 96 ? 9.616 -16.986 -2.556 1.00 42.38 96 VAL A C 1
ATOM 771 O O . VAL A 1 96 ? 9.692 -16.026 -1.796 1.00 42.38 96 VAL A O 1
ATOM 774 N N . GLU A 1 97 ? 9.690 -18.248 -2.143 1.00 39.56 97 GLU A N 1
ATOM 775 C CA . GLU A 1 97 ? 10.277 -18.587 -0.852 1.00 39.56 97 GLU A CA 1
ATOM 776 C C . GLU A 1 97 ? 11.739 -18.131 -0.894 1.00 39.56 97 GLU A C 1
ATOM 778 O O . GLU A 1 97 ? 12.497 -18.558 -1.771 1.00 39.56 97 GLU A O 1
ATOM 783 N N . CYS A 1 98 ? 12.130 -17.246 0.026 1.00 43.88 98 CYS A N 1
ATOM 784 C CA . CYS A 1 98 ? 13.493 -16.713 0.130 1.00 43.88 98 CYS A CA 1
ATOM 785 C C . CYS A 1 98 ? 14.570 -17.807 0.289 1.00 43.88 98 CYS A C 1
ATOM 787 O O . CYS A 1 98 ? 15.751 -17.523 0.105 1.00 43.88 98 CYS A O 1
ATOM 789 N N . ASP A 1 99 ? 14.162 -19.053 0.538 1.00 37.72 99 ASP A N 1
ATOM 790 C CA . ASP A 1 99 ? 15.035 -20.202 0.770 1.00 37.72 99 ASP A CA 1
ATOM 791 C C . ASP A 1 99 ? 15.283 -21.059 -0.482 1.00 37.72 99 ASP A C 1
ATOM 793 O O . ASP A 1 99 ? 16.122 -21.960 -0.469 1.00 37.72 99 ASP A O 1
ATOM 797 N N . THR A 1 100 ? 14.606 -20.777 -1.603 1.00 39.78 100 THR A N 1
ATOM 798 C CA . THR A 1 100 ? 14.819 -21.498 -2.868 1.00 39.78 100 THR A CA 1
ATOM 799 C C . THR A 1 100 ? 15.363 -20.577 -3.950 1.00 39.78 100 THR A C 1
ATOM 801 O O . THR A 1 100 ? 14.729 -20.284 -4.966 1.00 39.78 100 THR A O 1
ATOM 804 N N . PHE A 1 101 ? 16.615 -20.151 -3.775 1.00 46.25 101 PHE A N 1
ATOM 805 C CA . PHE A 1 101 ? 17.382 -19.633 -4.902 1.00 46.25 101 PHE A CA 1
ATOM 806 C C . PHE A 1 101 ? 17.427 -20.719 -5.990 1.00 46.25 101 PHE A C 1
ATOM 808 O O . PHE A 1 101 ? 17.876 -21.839 -5.713 1.00 46.25 101 PHE A O 1
ATOM 815 N N . PRO A 1 102 ? 16.964 -20.449 -7.228 1.00 49.09 102 PRO A N 1
ATOM 816 C CA . PRO A 1 102 ? 17.165 -21.392 -8.314 1.00 49.09 102 PRO A CA 1
ATOM 817 C C . PRO A 1 102 ? 18.666 -21.646 -8.409 1.00 49.09 102 PRO A C 1
ATOM 819 O O . PRO A 1 102 ? 19.440 -20.692 -8.499 1.00 49.09 102 PRO A O 1
ATOM 822 N N . LYS A 1 103 ? 19.076 -22.921 -8.337 1.00 53.16 103 LYS A N 1
ATOM 823 C CA . LYS A 1 103 ? 20.487 -23.311 -8.451 1.00 53.16 103 LYS A CA 1
ATOM 824 C C . LYS A 1 103 ? 21.100 -22.543 -9.617 1.00 53.16 103 LYS A C 1
ATOM 826 O O . LYS A 1 103 ? 20.587 -22.635 -10.736 1.00 53.16 103 LYS A O 1
ATOM 831 N N . ALA A 1 104 ? 22.141 -21.759 -9.328 1.00 56.28 104 ALA A N 1
ATOM 832 C CA . ALA A 1 104 ? 22.823 -20.953 -10.328 1.00 56.28 104 ALA A CA 1
ATOM 833 C C . ALA A 1 104 ? 23.111 -21.831 -11.552 1.00 56.28 104 ALA A C 1
ATOM 835 O O . ALA A 1 104 ? 23.608 -22.955 -11.418 1.00 56.28 104 ALA A O 1
ATOM 836 N N . LYS A 1 105 ? 22.733 -21.358 -12.746 1.00 64.69 105 LYS A N 1
ATOM 837 C CA . LYS A 1 105 ? 23.066 -22.069 -13.984 1.00 64.69 105 LYS A CA 1
ATOM 838 C C . LYS A 1 105 ? 24.579 -22.257 -14.017 1.00 64.69 105 LYS A C 1
ATOM 840 O O . LYS A 1 105 ? 25.311 -21.319 -13.707 1.00 64.69 105 LYS A O 1
ATOM 845 N N . ALA A 1 106 ? 25.029 -23.450 -14.400 1.00 74.12 106 ALA A N 1
ATOM 846 C CA . ALA A 1 106 ? 26.453 -23.703 -14.562 1.00 74.12 106 ALA A CA 1
ATOM 847 C C . ALA A 1 106 ? 27.068 -22.632 -15.489 1.00 74.12 106 ALA A C 1
ATOM 849 O O . ALA A 1 106 ? 26.440 -22.269 -16.496 1.00 74.12 106 ALA A O 1
ATOM 850 N N . PRO A 1 107 ? 28.251 -22.094 -15.148 1.00 76.50 107 PRO A N 1
ATOM 851 C CA . PRO A 1 107 ? 28.908 -21.086 -15.967 1.00 76.50 107 PRO A CA 1
ATOM 852 C C . PRO A 1 107 ? 29.191 -21.650 -17.360 1.00 76.50 107 PRO A C 1
ATOM 854 O O . PRO A 1 107 ? 29.614 -22.795 -17.505 1.00 76.50 107 PRO A O 1
ATOM 857 N N . LYS A 1 108 ? 28.953 -20.846 -18.399 1.00 77.75 108 LYS A N 1
ATOM 858 C CA . LYS A 1 108 ? 29.188 -21.257 -19.793 1.00 77.75 108 LYS A CA 1
ATOM 859 C C . LYS A 1 108 ? 30.674 -21.289 -20.169 1.00 77.75 108 LYS A C 1
ATOM 861 O O . LYS A 1 108 ? 31.028 -21.941 -21.142 1.00 77.75 108 LYS A O 1
ATOM 866 N N . SER A 1 109 ? 31.513 -20.566 -19.428 1.00 81.38 109 SER A N 1
ATOM 867 C CA . SER A 1 109 ? 32.956 -20.423 -19.654 1.00 81.38 109 SER A CA 1
ATOM 868 C C . SER A 1 109 ? 33.637 -19.968 -18.356 1.00 81.38 109 SER A C 1
ATOM 870 O O . SER A 1 109 ? 33.018 -19.257 -17.556 1.00 81.38 109 SER A O 1
ATOM 872 N N . GLU A 1 110 ? 34.896 -20.362 -18.157 1.00 86.50 110 GLU A N 1
ATOM 873 C CA . GLU A 1 110 ? 35.792 -19.838 -17.108 1.00 86.50 110 GLU A CA 1
ATOM 874 C C . GLU A 1 110 ? 36.772 -18.784 -17.655 1.00 86.50 110 GLU A C 1
ATOM 876 O O . GLU A 1 110 ? 37.717 -18.392 -16.977 1.00 86.50 110 GLU A O 1
ATOM 881 N N . VAL A 1 111 ? 36.581 -18.322 -18.895 1.00 92.56 111 VAL A N 1
ATOM 882 C CA . VAL A 1 111 ? 37.393 -17.239 -19.459 1.00 92.56 111 VAL A CA 1
ATOM 883 C C . VAL A 1 111 ? 36.944 -15.907 -18.841 1.00 92.56 111 VAL A C 1
ATOM 885 O O . VAL A 1 111 ? 35.752 -15.584 -18.908 1.00 92.56 111 VAL A O 1
ATOM 888 N N . PRO A 1 112 ? 37.858 -15.117 -18.246 1.00 95.69 112 PRO A N 1
ATOM 889 C CA . PRO A 1 112 ? 37.502 -13.888 -17.547 1.00 95.69 112 PRO A CA 1
ATOM 890 C C . PRO A 1 112 ? 37.018 -12.791 -18.500 1.00 95.69 112 PRO A C 1
ATOM 892 O O . PRO A 1 112 ? 37.526 -12.630 -19.613 1.00 95.69 112 PRO A O 1
ATOM 895 N N . LEU A 1 113 ? 36.069 -11.979 -18.034 1.00 95.12 113 LEU A N 1
ATOM 896 C CA . LEU A 1 113 ? 35.742 -10.714 -18.680 1.00 95.12 113 LEU A CA 1
ATOM 897 C C . LEU A 1 113 ? 36.930 -9.757 -18.521 1.00 95.12 113 LEU A C 1
ATOM 899 O O . LEU A 1 113 ? 37.365 -9.483 -17.405 1.00 95.12 113 LEU A O 1
ATOM 903 N N . ARG A 1 114 ? 37.448 -9.240 -19.637 1.00 92.56 114 ARG A N 1
ATOM 904 C CA . ARG A 1 114 ? 38.626 -8.355 -19.626 1.00 92.56 114 ARG A CA 1
ATOM 905 C C . ARG A 1 114 ? 38.311 -6.929 -19.198 1.00 92.56 114 ARG A C 1
ATOM 907 O O . ARG A 1 114 ? 39.166 -6.268 -18.634 1.00 92.56 114 ARG A O 1
ATOM 914 N N . GLU A 1 115 ? 37.102 -6.455 -19.484 1.00 92.06 115 GLU A N 1
ATOM 915 C CA . GLU A 1 115 ? 36.689 -5.080 -19.208 1.00 92.06 115 GLU A CA 1
ATOM 916 C C . GLU A 1 115 ? 35.185 -5.029 -18.922 1.00 92.06 115 GLU A C 1
ATOM 918 O O . GLU A 1 115 ? 34.391 -5.685 -19.602 1.00 92.06 115 GLU A O 1
ATOM 923 N N . ALA A 1 116 ? 34.794 -4.218 -17.939 1.00 91.50 116 ALA A N 1
ATOM 924 C CA . ALA A 1 116 ? 33.408 -3.892 -17.628 1.00 91.50 116 ALA A CA 1
ATOM 925 C C . ALA A 1 116 ? 33.186 -2.388 -17.826 1.00 91.50 116 ALA A C 1
ATOM 927 O O . ALA A 1 116 ? 34.062 -1.584 -17.518 1.00 91.50 116 ALA A O 1
ATOM 928 N N . TYR A 1 117 ? 32.018 -2.001 -18.337 1.00 88.06 117 TYR A N 1
ATOM 929 C CA . TYR A 1 117 ? 31.658 -0.600 -18.563 1.00 88.06 117 TYR A CA 1
ATOM 930 C C . TYR A 1 117 ? 30.285 -0.278 -17.961 1.00 88.06 117 TYR A C 1
ATOM 932 O O . TYR A 1 117 ? 29.444 -1.178 -17.840 1.00 88.06 117 TYR A O 1
ATOM 940 N N . PRO A 1 118 ? 30.025 0.995 -17.607 1.00 83.25 118 PRO A N 1
ATOM 941 C CA . PRO A 1 118 ? 28.713 1.431 -17.145 1.00 83.25 118 PRO A CA 1
ATOM 942 C C . PRO A 1 118 ? 27.596 1.016 -18.109 1.00 83.25 118 PRO A C 1
ATOM 944 O O . PRO A 1 118 ? 27.749 1.070 -19.330 1.00 83.25 118 PRO A O 1
ATOM 947 N N . ASN A 1 119 ? 26.453 0.619 -17.557 1.00 76.44 119 ASN A N 1
ATOM 948 C CA . ASN A 1 119 ? 25.285 0.062 -18.247 1.00 76.44 119 ASN A CA 1
ATOM 949 C C . ASN A 1 119 ? 25.475 -1.321 -18.889 1.00 76.44 119 ASN A C 1
ATOM 951 O O . ASN A 1 119 ? 24.560 -1.814 -19.555 1.00 76.44 119 ASN A O 1
ATOM 955 N N . MET A 1 120 ? 26.615 -1.989 -18.687 1.00 88.25 120 MET A N 1
ATOM 956 C CA . MET A 1 120 ? 26.748 -3.391 -19.071 1.00 88.25 120 MET A CA 1
ATOM 957 C C . MET A 1 120 ? 25.754 -4.246 -18.273 1.00 88.25 120 MET A C 1
ATOM 959 O O . MET A 1 120 ? 25.684 -4.157 -17.049 1.00 88.25 120 MET A O 1
ATOM 963 N N . VAL A 1 121 ? 24.993 -5.090 -18.972 1.00 90.81 121 VAL A N 1
ATOM 964 C CA . VAL A 1 121 ? 24.107 -6.080 -18.347 1.00 90.81 121 VAL A CA 1
ATOM 965 C C . VAL A 1 121 ? 24.866 -7.386 -18.153 1.00 90.81 121 VAL A C 1
ATOM 967 O O . VAL A 1 121 ? 25.469 -7.896 -19.103 1.00 90.81 121 VAL A O 1
ATOM 970 N N . VAL A 1 122 ? 24.809 -7.915 -16.934 1.00 92.06 122 VAL A N 1
ATOM 971 C CA . VAL A 1 122 ? 25.410 -9.184 -16.526 1.00 92.06 122 VAL A CA 1
ATOM 972 C C . VAL A 1 122 ? 24.348 -10.098 -15.903 1.00 92.06 122 VAL A C 1
ATOM 974 O O . VAL A 1 122 ? 23.410 -9.638 -15.252 1.00 92.06 122 VAL A O 1
ATOM 977 N N . ASP A 1 123 ? 24.483 -11.400 -16.125 1.00 90.19 123 ASP A N 1
ATOM 978 C CA . ASP A 1 123 ? 23.691 -12.450 -15.488 1.00 90.19 123 ASP A CA 1
ATOM 979 C C . ASP A 1 123 ? 24.260 -12.725 -14.089 1.00 90.19 123 ASP A C 1
ATOM 981 O O . ASP A 1 123 ? 25.241 -13.451 -13.918 1.00 90.19 123 ASP A O 1
ATOM 985 N N . ALA A 1 124 ? 23.653 -12.098 -13.089 1.00 89.81 124 ALA A N 1
ATOM 986 C CA . ALA A 1 124 ? 23.932 -12.276 -11.676 1.00 89.81 124 ALA A CA 1
ATOM 987 C C . ALA A 1 124 ? 23.091 -13.434 -11.125 1.00 89.81 124 ALA A C 1
ATOM 989 O O . ALA A 1 124 ? 21.970 -13.234 -10.655 1.00 89.81 124 ALA A O 1
ATOM 990 N N . TYR A 1 125 ? 23.619 -14.658 -11.207 1.00 85.94 125 TYR A N 1
ATOM 991 C CA . TYR A 1 125 ? 22.980 -15.861 -10.655 1.00 85.94 125 TYR A CA 1
ATOM 992 C C . TYR A 1 125 ? 21.536 -16.091 -11.150 1.00 85.94 125 TYR A C 1
ATOM 994 O O . TYR A 1 125 ? 20.651 -16.495 -10.396 1.00 85.94 125 TYR A O 1
ATOM 1002 N N . GLY A 1 126 ? 21.277 -15.842 -12.436 1.00 81.69 126 GLY A N 1
ATOM 1003 C CA . GLY A 1 126 ? 19.957 -15.980 -13.053 1.00 81.69 126 GLY A CA 1
ATOM 1004 C C . GLY A 1 126 ? 19.108 -14.708 -13.022 1.00 81.69 126 GLY A C 1
ATOM 1005 O O . GLY A 1 126 ? 17.919 -14.773 -13.354 1.00 81.69 126 GLY A O 1
ATOM 1006 N N . LYS A 1 127 ? 19.678 -13.564 -12.622 1.00 84.44 127 LYS A N 1
ATOM 1007 C CA . LYS A 1 127 ? 19.031 -12.245 -12.634 1.00 84.44 127 LYS A CA 1
ATOM 1008 C C . LYS A 1 127 ? 19.824 -11.264 -13.488 1.00 84.44 127 LYS A C 1
ATOM 1010 O O . LYS A 1 127 ? 21.046 -11.236 -13.439 1.00 84.44 127 LYS A O 1
ATOM 1015 N N . GLU A 1 128 ? 19.125 -10.417 -14.235 1.00 87.56 128 GLU A N 1
ATOM 1016 C CA . GLU A 1 128 ? 19.775 -9.327 -14.963 1.00 87.56 128 GLU A CA 1
ATOM 1017 C C . GLU A 1 128 ? 20.179 -8.221 -13.982 1.00 87.56 128 GLU A C 1
ATOM 1019 O O . GLU A 1 128 ? 19.327 -7.550 -13.388 1.00 87.56 128 GLU A O 1
ATOM 1024 N N . MET A 1 129 ? 21.487 -8.031 -13.834 1.00 92.06 129 MET A N 1
ATOM 1025 C CA . MET A 1 129 ? 22.084 -6.901 -13.139 1.00 92.06 129 MET A CA 1
ATOM 1026 C C . MET A 1 129 ? 22.655 -5.932 -14.170 1.00 92.06 129 MET A C 1
ATOM 1028 O O . MET A 1 129 ? 23.383 -6.335 -15.071 1.00 92.06 129 MET A O 1
ATOM 1032 N N . THR A 1 130 ? 22.338 -4.648 -14.047 1.00 91.06 130 THR A N 1
ATOM 1033 C CA . THR A 1 130 ? 22.974 -3.594 -14.848 1.00 91.06 130 THR A CA 1
ATOM 1034 C C . THR A 1 130 ? 24.031 -2.900 -14.005 1.00 91.06 130 THR A C 1
ATOM 1036 O O . THR A 1 130 ? 23.714 -2.404 -12.924 1.00 91.06 130 THR A O 1
ATOM 1039 N N . LEU A 1 131 ? 25.271 -2.866 -14.491 1.00 89.75 131 LEU A N 1
ATOM 1040 C CA . LEU A 1 131 ? 26.380 -2.197 -13.815 1.00 89.75 131 LEU A CA 1
ATOM 1041 C C . LEU A 1 131 ? 26.191 -0.677 -13.876 1.00 89.75 131 LEU A C 1
ATOM 1043 O O . LEU A 1 131 ? 25.915 -0.127 -14.941 1.00 89.75 131 LEU A O 1
ATOM 1047 N N . ILE A 1 132 ? 26.343 -0.005 -12.741 1.00 81.81 132 ILE A N 1
ATOM 1048 C CA . ILE A 1 132 ? 26.429 1.458 -12.649 1.00 81.81 132 ILE A CA 1
ATOM 1049 C C . ILE A 1 132 ? 27.905 1.843 -12.713 1.00 81.81 132 ILE A C 1
ATOM 1051 O O . ILE A 1 132 ? 28.315 2.612 -13.578 1.00 81.81 132 ILE A O 1
ATOM 1055 N N . GLU A 1 133 ? 28.703 1.216 -11.853 1.00 89.62 133 GLU A N 1
ATOM 1056 C CA . GLU A 1 133 ? 30.147 1.378 -11.769 1.00 89.62 133 GLU A CA 1
ATOM 1057 C C . GLU A 1 133 ? 30.783 0.009 -11.531 1.00 89.62 133 GLU A C 1
ATOM 1059 O O . GLU A 1 133 ? 30.257 -0.800 -10.766 1.00 89.62 133 GLU A O 1
ATOM 1064 N N . ALA A 1 134 ? 31.900 -0.268 -12.196 1.00 94.44 134 ALA A N 1
ATOM 1065 C CA . ALA A 1 134 ? 32.657 -1.494 -11.996 1.00 94.44 134 ALA A CA 1
ATOM 1066 C C . ALA A 1 134 ? 34.146 -1.207 -12.174 1.00 94.44 134 ALA A C 1
ATOM 1068 O O . ALA A 1 134 ? 34.592 -0.829 -13.256 1.00 94.44 134 ALA A O 1
ATOM 1069 N N . GLN A 1 135 ? 34.909 -1.408 -11.109 1.00 95.62 135 GLN A N 1
ATOM 1070 C CA . GLN A 1 135 ? 36.357 -1.336 -11.114 1.00 95.62 135 GLN A CA 1
ATOM 1071 C C . GLN A 1 135 ? 36.922 -2.748 -11.233 1.00 95.62 135 GLN A C 1
ATOM 1073 O O . GLN A 1 135 ? 36.603 -3.624 -10.426 1.00 95.62 135 GLN A O 1
ATOM 1078 N N . MET A 1 136 ? 37.766 -2.971 -12.239 1.00 94.12 136 MET A N 1
ATOM 1079 C CA . MET A 1 136 ? 38.505 -4.223 -12.364 1.00 94.12 136 MET A CA 1
ATOM 1080 C C . MET A 1 136 ? 39.569 -4.308 -11.265 1.00 94.12 136 MET A C 1
ATOM 1082 O O . MET A 1 136 ? 40.321 -3.359 -11.036 1.00 94.12 136 MET A O 1
ATOM 1086 N N . LEU A 1 137 ? 39.625 -5.448 -10.585 1.00 93.50 137 LEU A N 1
ATOM 1087 C CA . LEU A 1 137 ? 40.642 -5.758 -9.587 1.00 93.50 137 LEU A CA 1
ATOM 1088 C C . LEU A 1 137 ? 41.930 -6.268 -10.269 1.00 93.50 137 LEU A C 1
ATOM 1090 O O . LEU A 1 137 ? 41.901 -6.619 -11.447 1.00 93.50 137 LEU A O 1
ATOM 1094 N N . PRO A 1 138 ? 43.071 -6.363 -9.553 1.00 92.50 138 PRO A N 1
ATOM 1095 C CA . PRO A 1 138 ? 44.339 -6.817 -10.142 1.00 92.50 138 PRO A CA 1
ATOM 1096 C C . PRO A 1 138 ? 44.294 -8.213 -10.782 1.00 92.50 138 PRO A C 1
ATOM 1098 O O . PRO A 1 138 ? 45.145 -8.544 -11.603 1.00 92.50 138 PRO A O 1
ATOM 1101 N N . GLN A 1 139 ? 43.323 -9.042 -10.393 1.00 91.56 139 GLN A N 1
ATOM 1102 C CA . GLN A 1 139 ? 43.091 -10.351 -10.983 1.00 91.56 139 GLN A CA 1
ATOM 1103 C C . GLN A 1 139 ? 42.042 -10.245 -12.097 1.00 91.56 139 GLN A C 1
ATOM 1105 O O . GLN A 1 139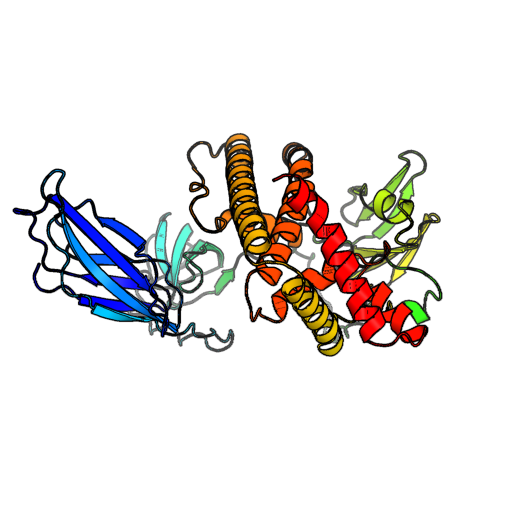 ? 40.910 -9.833 -11.841 1.00 91.56 139 GLN A O 1
ATOM 1110 N N . GLU A 1 140 ? 42.399 -10.671 -13.313 1.00 91.62 140 GLU A N 1
ATOM 1111 C CA . GLU A 1 140 ? 41.496 -10.630 -14.471 1.00 91.62 140 GLU A CA 1
ATOM 1112 C C . GLU A 1 140 ? 40.145 -11.302 -14.182 1.00 91.62 140 GLU A C 1
ATOM 1114 O O . GLU A 1 140 ? 40.070 -12.376 -13.575 1.00 91.62 140 GLU A O 1
ATOM 1119 N N . GLY A 1 141 ? 39.066 -10.663 -14.640 1.00 91.06 141 GLY A N 1
ATOM 1120 C CA . GLY A 1 141 ? 37.697 -11.142 -14.460 1.00 91.06 141 GLY A CA 1
ATOM 1121 C C . GLY A 1 141 ? 37.068 -10.809 -13.112 1.00 91.06 141 GLY A C 1
ATOM 1122 O O . GLY A 1 141 ? 35.873 -11.045 -12.960 1.00 91.06 141 GLY A O 1
ATOM 1123 N N . TRP A 1 142 ? 37.808 -10.255 -12.148 1.00 96.25 142 TRP A N 1
ATOM 1124 C CA . TRP A 1 142 ? 37.254 -9.834 -10.861 1.00 96.25 142 TRP A CA 1
ATOM 1125 C C . TRP A 1 142 ? 36.950 -8.340 -10.838 1.00 96.25 142 TRP A C 1
ATOM 1127 O O . TRP A 1 142 ? 37.789 -7.518 -11.201 1.00 96.25 142 TRP A O 1
ATOM 1137 N N . PHE A 1 143 ? 35.762 -7.992 -10.350 1.00 96.31 143 PHE A N 1
ATOM 1138 C CA . PHE A 1 143 ? 35.272 -6.620 -10.295 1.00 96.31 143 PHE A CA 1
ATOM 1139 C C . PHE A 1 143 ? 34.698 -6.287 -8.917 1.00 96.31 143 PHE A C 1
ATOM 1141 O O . PHE A 1 143 ? 34.131 -7.151 -8.248 1.00 96.31 143 PHE A O 1
ATOM 1148 N N . SER A 1 144 ? 34.789 -5.021 -8.528 1.00 95.06 144 SER A N 1
ATOM 1149 C CA . SER A 1 144 ? 34.016 -4.444 -7.422 1.00 95.06 144 SER A CA 1
ATOM 1150 C C . SER A 1 144 ? 33.279 -3.204 -7.912 1.00 95.06 144 SER A C 1
ATOM 1152 O O . SER A 1 144 ? 33.749 -2.534 -8.831 1.00 95.06 144 SER A O 1
ATOM 1154 N N . GLY A 1 145 ? 32.123 -2.892 -7.337 1.00 93.69 145 GLY A N 1
ATOM 1155 C CA . GLY A 1 145 ? 31.353 -1.731 -7.768 1.00 93.69 145 GLY A CA 1
ATOM 1156 C C . GLY A 1 145 ? 29.882 -1.792 -7.391 1.00 93.69 145 GLY A C 1
ATOM 1157 O O . GLY A 1 145 ? 29.493 -2.414 -6.405 1.00 93.69 145 GLY A O 1
ATOM 1158 N N . SER A 1 146 ? 29.054 -1.105 -8.169 1.00 90.31 146 SER A N 1
ATOM 1159 C CA . SER A 1 146 ? 27.624 -0.965 -7.910 1.00 90.31 146 SER A CA 1
ATOM 1160 C C . SER A 1 146 ? 26.791 -1.246 -9.154 1.00 90.31 146 SER A C 1
ATOM 1162 O O . SER A 1 146 ? 27.238 -1.121 -10.298 1.00 90.31 146 SER A O 1
ATOM 1164 N N . GLY A 1 147 ? 25.547 -1.650 -8.937 1.00 90.69 147 GLY A N 1
ATOM 1165 C CA . GLY A 1 147 ? 24.604 -1.943 -10.003 1.00 90.69 147 GLY A CA 1
ATOM 1166 C C . GLY A 1 147 ? 23.168 -1.888 -9.517 1.00 90.69 147 GLY A C 1
ATOM 1167 O O . GLY A 1 147 ? 22.889 -1.563 -8.365 1.00 90.69 147 GLY A O 1
ATOM 1168 N N . TYR A 1 148 ? 22.239 -2.246 -10.393 1.00 87.38 148 TYR A N 1
ATOM 1169 C CA . TYR A 1 148 ? 20.873 -2.540 -9.982 1.00 87.38 148 TYR A CA 1
ATOM 1170 C C . TYR A 1 148 ? 20.390 -3.858 -10.574 1.00 87.38 148 TYR A C 1
ATOM 1172 O O . TYR A 1 148 ? 20.669 -4.175 -11.733 1.00 87.38 148 TYR A O 1
ATOM 1180 N N . ILE A 1 149 ? 19.638 -4.614 -9.778 1.00 88.62 149 ILE A N 1
ATOM 1181 C CA . ILE A 1 149 ? 18.983 -5.853 -10.201 1.00 88.62 149 ILE A CA 1
ATOM 1182 C C . ILE A 1 149 ? 17.519 -5.557 -10.511 1.00 88.62 149 ILE A C 1
ATOM 1184 O O . ILE A 1 149 ? 16.841 -4.859 -9.755 1.00 88.62 149 ILE A O 1
ATOM 1188 N N . ARG A 1 150 ? 17.022 -6.104 -11.626 1.00 72.62 150 ARG A N 1
ATOM 1189 C CA . ARG A 1 150 ? 15.591 -6.075 -11.953 1.00 72.62 150 ARG A CA 1
ATOM 1190 C C . ARG A 1 150 ? 14.887 -7.270 -11.326 1.00 72.62 150 ARG A C 1
ATOM 1192 O O . ARG A 1 150 ? 15.178 -8.423 -11.656 1.00 72.62 150 ARG A O 1
ATOM 1199 N N . LEU A 1 151 ? 13.926 -7.000 -10.451 1.00 66.88 151 LEU A N 1
ATOM 1200 C CA . LEU A 1 151 ? 13.087 -8.038 -9.867 1.00 66.88 151 LEU A CA 1
ATOM 1201 C C . LEU A 1 151 ? 11.890 -8.297 -10.788 1.00 66.88 151 LEU A C 1
ATOM 1203 O O . LEU A 1 151 ? 11.036 -7.445 -11.003 1.00 66.88 151 LEU A O 1
ATOM 1207 N N . ALA A 1 152 ? 11.840 -9.499 -11.365 1.00 49.97 152 ALA A N 1
ATOM 1208 C CA . ALA A 1 152 ? 10.840 -9.863 -12.374 1.00 49.97 152 ALA A CA 1
ATOM 1209 C C . ALA A 1 152 ? 9.386 -9.903 -11.853 1.00 49.97 152 ALA A C 1
ATOM 1211 O O . ALA A 1 152 ? 8.465 -9.986 -12.661 1.00 49.97 152 ALA A O 1
ATOM 1212 N N . PHE A 1 153 ? 9.175 -9.881 -10.532 1.00 50.41 153 PHE A N 1
ATOM 1213 C CA . PHE A 1 153 ? 7.862 -10.044 -9.896 1.00 50.41 153 PHE A CA 1
ATOM 1214 C C . PHE A 1 153 ? 7.236 -8.729 -9.398 1.00 50.41 153 PHE A C 1
ATOM 1216 O O . PHE A 1 153 ? 6.075 -8.731 -9.008 1.00 50.41 153 PHE A O 1
ATOM 1223 N N . THR A 1 154 ? 7.969 -7.613 -9.442 1.00 49.06 154 THR A N 1
ATOM 1224 C CA . THR A 1 154 ? 7.519 -6.298 -8.961 1.00 49.06 154 THR A CA 1
ATOM 1225 C C . THR A 1 154 ? 7.628 -5.261 -10.071 1.00 49.06 154 THR A C 1
ATOM 1227 O O . THR A 1 154 ? 8.557 -4.479 -10.054 1.00 49.06 154 THR A O 1
ATOM 1230 N N . ALA A 1 155 ? 6.747 -5.256 -11.078 1.00 49.72 155 ALA A N 1
ATOM 1231 C CA . ALA A 1 155 ? 6.565 -4.131 -12.023 1.00 49.72 155 ALA A CA 1
ATOM 1232 C C . ALA A 1 155 ? 7.838 -3.362 -12.514 1.00 49.72 155 ALA A C 1
ATOM 1234 O O . ALA A 1 155 ? 7.777 -2.166 -12.778 1.00 49.72 155 ALA A O 1
ATOM 1235 N N . ASN A 1 156 ? 8.991 -4.031 -12.689 1.00 52.81 156 ASN A N 1
ATOM 1236 C CA . ASN A 1 156 ? 10.318 -3.439 -12.974 1.00 52.81 156 ASN A CA 1
ATOM 1237 C C . ASN A 1 156 ? 11.001 -2.632 -11.843 1.00 52.81 156 ASN A C 1
ATOM 1239 O O . ASN A 1 156 ? 11.832 -1.764 -12.134 1.00 52.81 156 ASN A O 1
ATOM 1243 N N . LEU A 1 157 ? 10.732 -2.940 -10.575 1.00 61.03 157 LEU A N 1
ATOM 1244 C CA . LEU A 1 157 ? 11.472 -2.420 -9.430 1.00 61.03 157 LEU A CA 1
ATOM 1245 C C . LEU A 1 157 ? 12.968 -2.703 -9.618 1.00 61.03 157 LEU A C 1
ATOM 1247 O O . LEU A 1 157 ? 13.385 -3.826 -9.936 1.00 61.03 157 LEU A O 1
ATOM 1251 N N . ARG A 1 158 ? 13.771 -1.654 -9.437 1.00 73.88 158 ARG A N 1
ATOM 1252 C CA . ARG A 1 158 ? 15.230 -1.715 -9.469 1.00 73.88 158 ARG A CA 1
ATOM 1253 C C . ARG A 1 158 ? 15.729 -1.660 -8.038 1.00 73.88 158 ARG A C 1
ATOM 1255 O O . ARG A 1 158 ? 15.536 -0.651 -7.370 1.00 73.88 158 ARG A O 1
ATOM 1262 N N . SER A 1 159 ? 16.386 -2.719 -7.590 1.00 78.12 159 SER A N 1
ATOM 1263 C CA . SER A 1 159 ? 17.068 -2.710 -6.299 1.00 78.12 159 SER A CA 1
ATOM 1264 C C . SER A 1 159 ? 18.532 -2.364 -6.515 1.00 78.12 159 SER A C 1
ATOM 1266 O O . SER A 1 159 ? 19.194 -3.014 -7.327 1.00 78.12 159 SER A O 1
ATOM 1268 N N . LEU A 1 160 ? 19.024 -1.346 -5.809 1.00 80.44 160 LEU A N 1
ATOM 1269 C CA . LEU A 1 160 ? 20.439 -0.993 -5.816 1.00 80.44 160 LEU A CA 1
ATOM 1270 C C . LEU A 1 160 ? 21.237 -2.106 -5.130 1.00 80.44 160 LEU A C 1
ATOM 1272 O O . LEU A 1 160 ? 20.824 -2.641 -4.099 1.00 80.44 160 LEU A O 1
ATOM 1276 N N . VAL A 1 161 ? 22.371 -2.462 -5.717 1.00 88.44 161 VAL A N 1
ATOM 1277 C CA . VAL A 1 161 ? 23.269 -3.481 -5.187 1.00 88.44 161 VAL A CA 1
ATOM 1278 C C . VAL A 1 161 ? 24.710 -2.985 -5.208 1.00 88.44 161 VAL A C 1
ATOM 1280 O O . VAL A 1 161 ? 25.112 -2.239 -6.103 1.00 88.44 161 VAL A O 1
ATOM 1283 N N . HIS A 1 162 ? 25.485 -3.432 -4.231 1.00 88.19 162 HIS A N 1
ATOM 1284 C CA . HIS A 1 162 ? 26.934 -3.324 -4.185 1.00 88.19 162 HIS A CA 1
ATOM 1285 C C . HIS A 1 162 ? 27.533 -4.724 -4.315 1.00 88.19 162 HIS A C 1
ATOM 1287 O O . HIS A 1 162 ? 26.964 -5.696 -3.821 1.00 88.19 162 HIS A O 1
ATOM 1293 N N . PHE A 1 163 ? 28.664 -4.858 -4.990 1.00 92.00 163 PHE A N 1
ATOM 1294 C CA . PHE A 1 163 ? 29.355 -6.135 -5.091 1.00 92.00 163 PHE A CA 1
ATOM 1295 C C . PHE A 1 163 ? 30.846 -5.943 -4.868 1.00 92.00 163 PHE A C 1
ATOM 1297 O O . PHE A 1 163 ? 31.470 -5.035 -5.419 1.00 92.00 163 PHE A O 1
ATOM 1304 N N . GLU A 1 164 ? 31.408 -6.852 -4.081 1.00 89.50 164 GLU A N 1
ATOM 1305 C CA . GLU A 1 164 ? 32.828 -6.908 -3.785 1.00 89.50 164 GLU A CA 1
ATOM 1306 C C . GLU A 1 164 ? 33.372 -8.235 -4.291 1.00 89.50 164 GLU A C 1
ATOM 1308 O O . GLU A 1 164 ? 32.835 -9.298 -3.969 1.00 89.50 164 GLU A O 1
ATOM 1313 N N . LYS A 1 165 ? 34.447 -8.178 -5.088 1.00 92.50 165 LYS A N 1
ATOM 1314 C CA . LYS A 1 165 ? 35.085 -9.371 -5.660 1.00 92.50 165 LYS A CA 1
ATOM 1315 C C . LYS A 1 165 ? 34.055 -10.254 -6.378 1.00 92.50 165 LYS A C 1
ATOM 1317 O O . LYS A 1 165 ? 33.866 -11.419 -6.044 1.00 92.50 165 LYS A O 1
ATOM 1322 N N . LEU A 1 166 ? 33.397 -9.701 -7.389 1.00 95.00 166 LEU A N 1
ATOM 1323 C CA . LEU A 1 166 ? 32.521 -10.442 -8.286 1.00 95.00 166 LEU A CA 1
ATOM 1324 C C . LEU A 1 166 ? 33.318 -10.918 -9.502 1.00 95.00 166 LEU A C 1
ATOM 1326 O O . LEU A 1 166 ? 33.818 -10.101 -10.274 1.00 95.00 166 LEU A O 1
ATOM 1330 N N . TYR A 1 167 ? 33.435 -12.231 -9.682 1.00 95.56 167 TYR A N 1
ATOM 1331 C CA . TYR A 1 167 ? 34.048 -12.805 -10.874 1.00 95.56 167 TYR A CA 1
ATOM 1332 C C . TYR A 1 167 ? 33.027 -12.894 -12.006 1.00 95.56 167 TYR A C 1
ATOM 1334 O O . TYR A 1 167 ? 32.032 -13.619 -11.895 1.00 95.56 167 TYR A O 1
ATOM 1342 N N . ILE A 1 168 ? 33.299 -12.193 -13.104 1.00 95.44 168 ILE A N 1
ATOM 1343 C CA . ILE A 1 168 ? 32.456 -12.135 -14.296 1.00 95.44 168 ILE A CA 1
ATOM 1344 C C . ILE A 1 168 ? 33.229 -12.746 -15.468 1.00 95.44 168 ILE A C 1
ATOM 1346 O O . ILE A 1 168 ? 34.359 -12.350 -15.752 1.00 95.44 168 ILE A O 1
ATOM 1350 N N . ASN A 1 169 ? 32.625 -13.711 -16.161 1.00 93.62 169 ASN A N 1
ATOM 1351 C CA . ASN A 1 169 ? 33.227 -14.336 -17.344 1.00 93.62 169 ASN A CA 1
ATOM 1352 C C . ASN A 1 169 ? 32.932 -13.555 -18.643 1.00 93.62 169 ASN A C 1
ATOM 1354 O O . ASN A 1 169 ? 32.102 -12.645 -18.671 1.00 93.62 169 ASN A O 1
ATOM 1358 N N . GLU A 1 170 ? 33.559 -13.940 -19.755 1.00 94.00 170 GLU A N 1
ATOM 1359 C CA . GLU A 1 170 ? 33.380 -13.312 -21.078 1.00 94.00 170 GLU A CA 1
ATOM 1360 C C . GLU A 1 170 ? 31.926 -13.328 -21.597 1.00 94.00 170 GLU A C 1
ATOM 1362 O O . GLU A 1 170 ? 31.532 -12.498 -22.419 1.00 94.00 170 GLU A O 1
ATOM 1367 N N . HIS A 1 171 ? 31.095 -14.240 -21.079 1.00 89.44 171 HIS A N 1
ATOM 1368 C CA . HIS A 1 171 ? 29.661 -14.316 -21.365 1.00 89.44 171 HIS A CA 1
ATOM 1369 C C . HIS A 1 171 ? 28.809 -13.431 -20.452 1.00 89.44 171 HIS A C 1
ATOM 1371 O O . HIS A 1 171 ? 27.580 -13.524 -20.493 1.00 89.44 171 HIS A O 1
ATOM 1377 N N . ARG A 1 172 ? 29.446 -12.568 -19.653 1.00 94.38 172 ARG A N 1
ATOM 1378 C CA . ARG A 1 172 ? 28.808 -11.647 -18.707 1.00 94.38 172 ARG A CA 1
ATOM 1379 C C . ARG A 1 172 ? 28.015 -12.372 -17.628 1.00 94.38 172 ARG A C 1
ATOM 1381 O O . ARG A 1 172 ? 26.955 -11.906 -17.234 1.00 94.38 172 ARG A O 1
ATOM 1388 N N . GLN A 1 173 ? 28.500 -13.518 -17.167 1.00 94.00 173 GLN A N 1
ATOM 1389 C CA . GLN A 1 173 ? 27.883 -14.261 -16.072 1.00 94.00 173 GLN A CA 1
ATOM 1390 C C . GLN A 1 173 ? 28.717 -14.093 -14.810 1.00 94.00 173 GLN A C 1
ATOM 1392 O O . GLN A 1 173 ? 29.929 -14.312 -14.843 1.00 94.00 173 GLN A O 1
ATOM 1397 N N . ALA A 1 174 ? 28.065 -13.739 -13.705 1.00 92.06 174 ALA A N 1
ATOM 1398 C CA . ALA A 1 174 ? 28.677 -13.805 -12.389 1.00 92.06 174 ALA A CA 1
ATOM 1399 C C . ALA A 1 174 ? 28.819 -15.278 -11.986 1.00 92.06 174 ALA A C 1
ATOM 1401 O O . ALA A 1 174 ? 27.824 -15.995 -11.868 1.00 92.06 174 ALA A O 1
ATOM 1402 N N . VAL A 1 175 ? 30.060 -15.735 -11.818 1.00 88.56 175 VAL A N 1
ATOM 1403 C CA . VAL A 1 175 ? 30.365 -17.141 -11.497 1.00 88.56 175 VAL A CA 1
ATOM 1404 C C . VAL A 1 175 ? 30.719 -17.315 -10.022 1.00 88.56 175 VAL A C 1
ATOM 1406 O O . VAL A 1 175 ? 30.437 -18.362 -9.443 1.00 88.56 175 VAL A O 1
ATOM 1409 N N . ARG A 1 176 ? 31.365 -16.311 -9.417 1.00 87.69 176 ARG A N 1
ATOM 1410 C CA . ARG A 1 176 ? 31.818 -16.313 -8.016 1.00 87.69 176 ARG A CA 1
ATOM 1411 C C . ARG A 1 176 ? 31.716 -14.904 -7.435 1.00 87.69 176 ARG A C 1
ATOM 1413 O O . ARG A 1 176 ? 31.768 -13.935 -8.186 1.00 87.69 176 ARG A O 1
ATOM 1420 N N . GLY A 1 177 ? 31.639 -14.801 -6.112 1.00 84.06 177 GLY A N 1
ATOM 1421 C CA . GLY A 1 177 ? 31.534 -13.526 -5.395 1.00 84.06 177 GLY A CA 1
ATOM 1422 C C . GLY A 1 177 ? 30.136 -13.263 -4.847 1.00 84.06 177 GLY A C 1
ATOM 1423 O O . GLY A 1 177 ? 29.206 -14.033 -5.089 1.00 84.06 177 GLY A O 1
ATOM 1424 N N . MET A 1 178 ? 29.984 -12.183 -4.090 1.00 79.38 178 MET A N 1
ATOM 1425 C CA . MET A 1 178 ? 28.720 -11.836 -3.443 1.00 79.38 178 MET A CA 1
ATOM 1426 C C . MET A 1 178 ? 28.189 -10.511 -3.972 1.00 79.38 178 MET A C 1
ATOM 1428 O O . MET A 1 178 ? 28.941 -9.593 -4.294 1.00 79.38 178 MET A O 1
ATOM 1432 N N . ILE A 1 179 ? 26.865 -10.442 -4.075 1.00 86.19 179 ILE A N 1
ATOM 1433 C CA . ILE A 1 179 ? 26.142 -9.224 -4.409 1.00 86.19 179 ILE A CA 1
ATOM 1434 C C . ILE A 1 179 ? 25.306 -8.885 -3.186 1.00 86.19 179 ILE A C 1
ATOM 1436 O O . ILE A 1 179 ? 24.416 -9.640 -2.796 1.00 86.19 179 ILE A O 1
ATOM 1440 N N . HIS A 1 180 ? 25.618 -7.754 -2.580 1.00 79.38 180 HIS A N 1
ATOM 1441 C CA . HIS A 1 180 ? 24.910 -7.214 -1.442 1.00 79.38 180 HIS A CA 1
ATOM 1442 C C . HIS A 1 180 ? 23.840 -6.270 -1.969 1.00 79.38 180 HIS A C 1
ATOM 1444 O O . HIS A 1 180 ? 24.132 -5.295 -2.658 1.00 79.38 180 HIS A O 1
ATOM 1450 N N . PHE A 1 181 ? 22.580 -6.542 -1.651 1.00 77.00 181 PHE A N 1
ATOM 1451 C CA . PHE A 1 181 ? 21.563 -5.512 -1.801 1.00 77.00 181 PHE A CA 1
ATOM 1452 C C . PHE A 1 181 ? 21.951 -4.349 -0.903 1.00 77.00 181 PHE A C 1
ATOM 1454 O O . PHE A 1 181 ? 22.328 -4.575 0.247 1.00 77.00 181 PHE A O 1
ATOM 1461 N N . ALA A 1 182 ? 21.906 -3.133 -1.446 1.00 64.81 182 ALA A N 1
ATOM 1462 C CA . ALA A 1 182 ? 22.207 -1.935 -0.688 1.00 64.81 182 ALA A CA 1
ATOM 1463 C C . ALA A 1 182 ? 21.161 -1.798 0.426 1.00 64.81 182 ALA A C 1
ATOM 1465 O O . ALA A 1 182 ? 20.086 -1.237 0.236 1.00 64.81 182 ALA A O 1
ATOM 1466 N N . ARG A 1 183 ? 21.467 -2.375 1.587 1.00 48.69 183 ARG A N 1
ATOM 1467 C CA . ARG A 1 183 ? 20.964 -1.913 2.873 1.00 48.69 183 ARG A CA 1
ATOM 1468 C C . ARG A 1 183 ? 21.792 -0.675 3.204 1.00 48.69 183 ARG A C 1
ATOM 1470 O O . ARG A 1 183 ? 22.963 -0.628 2.819 1.00 48.69 183 ARG A O 1
ATOM 1477 N N . ARG A 1 184 ? 21.201 0.339 3.846 1.00 37.66 184 ARG A N 1
ATOM 1478 C CA . ARG A 1 184 ? 21.982 1.495 4.320 1.00 37.66 184 ARG A CA 1
ATOM 1479 C C . ARG A 1 184 ? 23.246 0.971 5.025 1.00 37.66 184 ARG A C 1
ATOM 1481 O O . ARG A 1 184 ? 23.135 -0.025 5.746 1.00 37.66 184 ARG A O 1
ATOM 1488 N N . PRO A 1 185 ? 24.430 1.564 4.799 1.00 30.91 185 PRO A N 1
ATOM 1489 C CA . PRO A 1 185 ? 25.614 1.164 5.538 1.00 30.91 185 PRO A CA 1
ATOM 1490 C C . PRO A 1 185 ? 25.330 1.392 7.022 1.00 30.91 185 PRO A C 1
ATOM 1492 O O . PRO A 1 185 ? 25.115 2.524 7.448 1.00 30.91 185 PRO A O 1
ATOM 1495 N N . VAL A 1 186 ? 25.305 0.311 7.799 1.00 33.59 186 VAL A N 1
ATOM 1496 C CA . VAL A 1 186 ? 25.540 0.415 9.238 1.00 33.59 186 VAL A CA 1
ATOM 1497 C C . VAL A 1 186 ? 26.972 0.945 9.349 1.00 33.59 186 VAL A C 1
ATOM 1499 O O . VAL A 1 186 ? 27.860 0.351 8.724 1.00 33.59 186 VAL A O 1
ATOM 1502 N N . PRO A 1 187 ? 27.218 2.087 10.015 1.00 32.72 187 PRO A N 1
ATOM 1503 C CA . PRO A 1 187 ? 28.570 2.612 10.151 1.00 32.72 187 PRO A CA 1
ATOM 1504 C C . PRO A 1 187 ? 29.483 1.512 10.709 1.00 32.72 187 PRO A C 1
ATOM 1506 O O . PRO A 1 187 ? 29.034 0.722 11.544 1.00 32.72 187 PRO A O 1
ATOM 1509 N N . PRO A 1 188 ? 30.737 1.402 10.233 1.00 35.31 188 PRO A N 1
ATOM 1510 C CA . PRO A 1 188 ? 31.645 0.384 10.730 1.00 35.31 188 PRO A CA 1
ATOM 1511 C C . PRO A 1 188 ? 31.823 0.602 12.231 1.00 35.31 188 PRO A C 1
ATOM 1513 O O . PRO A 1 188 ? 32.412 1.596 12.656 1.00 35.31 188 PRO A O 1
ATOM 1516 N N . VAL A 1 189 ? 31.295 -0.329 13.026 1.00 41.88 189 VAL A N 1
ATOM 1517 C CA . VAL A 1 189 ? 31.641 -0.432 14.440 1.00 41.88 189 VAL A CA 1
ATOM 1518 C C . VAL A 1 189 ? 33.162 -0.600 14.472 1.00 41.88 189 VAL A C 1
ATOM 1520 O O . VAL A 1 189 ? 33.670 -1.508 13.803 1.00 41.88 189 VAL A O 1
ATOM 1523 N N . PRO A 1 190 ? 33.917 0.283 15.148 1.00 35.88 190 PRO A N 1
ATOM 1524 C CA . PRO A 1 190 ? 35.356 0.117 15.261 1.00 35.88 190 PRO A CA 1
ATOM 1525 C C . PRO A 1 190 ? 35.613 -1.253 15.880 1.00 35.88 190 PRO A C 1
ATOM 1527 O O . PRO A 1 190 ? 35.133 -1.534 16.974 1.00 35.88 190 PRO A O 1
ATOM 1530 N N . VAL A 1 191 ? 36.308 -2.118 15.140 1.00 36.25 191 VAL A N 1
ATOM 1531 C CA . VAL A 1 191 ? 36.668 -3.462 15.593 1.00 36.25 191 VAL A CA 1
ATOM 1532 C C . VAL A 1 191 ? 37.563 -3.300 16.822 1.00 36.25 191 VAL A C 1
ATOM 1534 O O . VAL A 1 191 ? 38.663 -2.761 16.675 1.00 36.25 191 VAL A O 1
ATOM 1537 N N . PRO A 1 192 ? 37.142 -3.735 18.023 1.00 40.62 192 PRO A N 1
ATOM 1538 C CA . PRO A 1 192 ? 38.074 -3.912 19.118 1.00 40.62 192 PRO A CA 1
ATOM 1539 C C . PRO A 1 192 ? 38.952 -5.109 18.752 1.00 40.62 192 PRO A C 1
ATOM 1541 O O . PRO A 1 192 ? 38.446 -6.190 18.435 1.00 40.62 192 PRO A O 1
ATOM 1544 N N . GLU A 1 193 ? 40.267 -4.909 18.741 1.00 45.31 193 GLU A N 1
ATOM 1545 C CA . GLU A 1 193 ? 41.205 -6.025 18.732 1.00 45.31 193 GLU A CA 1
ATOM 1546 C C . GLU A 1 193 ? 40.935 -6.907 19.959 1.00 45.31 193 GLU A C 1
ATOM 1548 O O . GLU A 1 193 ? 40.898 -6.422 21.086 1.00 45.31 193 GLU A O 1
ATOM 1553 N N . GLU A 1 194 ? 40.738 -8.198 19.686 1.00 49.16 194 GLU A N 1
ATOM 1554 C CA . GLU A 1 194 ? 40.688 -9.316 20.631 1.00 49.16 194 GLU A CA 1
ATOM 1555 C C . GLU A 1 194 ? 39.665 -9.221 21.777 1.00 49.16 194 GLU A C 1
ATOM 1557 O O . GLU A 1 194 ? 40.002 -8.900 22.911 1.00 49.16 194 GLU A O 1
ATOM 1562 N N . GLU A 1 195 ? 38.442 -9.708 21.540 1.00 37.03 195 GLU A N 1
ATOM 1563 C CA . GLU A 1 195 ? 37.689 -10.368 22.612 1.00 37.03 195 GLU A CA 1
ATOM 1564 C C . GLU A 1 195 ? 37.016 -11.656 22.118 1.00 37.03 195 GLU A C 1
ATOM 1566 O O . GLU A 1 195 ? 36.182 -11.694 21.213 1.00 37.03 195 GLU A O 1
ATOM 1571 N N . SER A 1 196 ? 37.467 -12.749 22.722 1.00 42.03 196 SER A N 1
ATOM 1572 C CA . SER A 1 196 ? 36.958 -14.107 22.620 1.00 42.03 196 SER A CA 1
ATOM 1573 C C . SER A 1 196 ? 35.454 -14.197 22.893 1.00 42.03 196 SER A C 1
ATOM 1575 O O . SER A 1 196 ? 34.991 -13.673 23.900 1.00 42.03 196 SER A O 1
ATOM 1577 N N . THR A 1 197 ? 34.733 -14.957 22.059 1.00 47.38 197 THR A N 1
ATOM 1578 C CA . THR A 1 197 ? 33.475 -15.663 22.394 1.00 47.38 197 THR A CA 1
ATOM 1579 C C . THR A 1 197 ? 32.548 -14.935 23.379 1.00 47.38 197 THR A C 1
ATOM 1581 O O . THR A 1 197 ? 32.472 -15.317 24.548 1.00 47.38 197 THR A O 1
ATOM 1584 N N . LYS A 1 198 ? 31.796 -13.933 22.908 1.00 37.41 198 LYS A N 1
ATOM 1585 C CA . LYS A 1 198 ? 30.599 -13.470 23.623 1.00 37.41 198 LYS A CA 1
ATOM 1586 C C . LYS A 1 198 ? 29.407 -14.370 23.254 1.00 37.41 198 LYS A C 1
ATOM 1588 O O . LYS A 1 198 ? 29.222 -14.642 22.066 1.00 37.41 198 LYS A O 1
ATOM 1593 N N . PRO A 1 199 ? 28.642 -14.876 24.237 1.00 44.47 199 PRO A N 1
ATOM 1594 C CA . PRO A 1 199 ? 27.417 -15.620 23.976 1.00 44.47 199 PRO A CA 1
ATOM 1595 C C . PRO A 1 199 ? 26.390 -14.707 23.298 1.00 44.47 199 PRO A C 1
ATOM 1597 O O . PRO A 1 199 ? 26.377 -13.502 23.540 1.00 44.47 199 PRO A O 1
ATOM 1600 N N . GLU A 1 200 ? 25.573 -15.304 22.436 1.00 41.84 200 GLU A N 1
ATOM 1601 C CA . GLU A 1 200 ? 24.394 -14.711 21.801 1.00 41.84 200 GLU A CA 1
ATOM 1602 C C . GLU A 1 200 ? 23.612 -13.883 22.839 1.00 41.84 200 GLU A C 1
ATOM 1604 O O . GLU A 1 200 ? 23.154 -14.430 23.842 1.00 41.84 200 GLU A O 1
ATOM 1609 N N . GLU A 1 201 ? 23.560 -12.558 22.659 1.00 51.69 201 GLU A N 1
ATOM 1610 C CA . GLU A 1 201 ? 22.819 -11.661 23.551 1.00 51.69 201 GLU A CA 1
ATOM 1611 C C . GLU A 1 201 ? 21.335 -12.029 23.460 1.00 51.69 201 GLU A C 1
ATOM 1613 O O . GLU A 1 201 ? 20.688 -11.834 22.429 1.00 51.69 201 GLU A O 1
ATOM 1618 N N . GLU A 1 202 ? 20.818 -12.631 24.534 1.00 55.34 202 GLU A N 1
ATOM 1619 C CA . GLU A 1 202 ? 19.398 -12.924 24.687 1.00 55.34 202 GLU A CA 1
ATOM 1620 C C . GLU A 1 202 ? 18.612 -11.630 24.473 1.00 55.34 202 GLU A C 1
ATOM 1622 O O . GLU A 1 202 ? 18.831 -10.628 25.156 1.00 55.34 202 GLU A O 1
ATOM 1627 N N . THR A 1 203 ? 17.688 -11.651 23.512 1.00 57.97 203 THR A N 1
ATOM 1628 C CA . THR A 1 203 ? 16.746 -10.550 23.322 1.00 57.97 203 THR A CA 1
ATOM 1629 C C . THR A 1 203 ? 16.001 -10.369 24.645 1.00 57.97 203 THR A C 1
ATOM 1631 O O . THR A 1 203 ? 15.443 -11.349 25.153 1.00 57.97 203 THR A O 1
ATOM 1634 N N . PRO A 1 204 ? 16.004 -9.169 25.245 1.00 65.44 204 PRO A N 1
ATOM 1635 C CA . PRO A 1 204 ? 15.383 -8.970 26.543 1.00 65.44 204 PRO A CA 1
ATOM 1636 C C . PRO A 1 204 ? 13.903 -9.328 26.467 1.00 65.44 204 PRO A C 1
ATOM 1638 O O . PRO A 1 204 ? 13.219 -9.080 25.468 1.00 65.44 204 PRO A O 1
ATOM 1641 N N . ALA A 1 205 ? 13.413 -9.957 27.533 1.00 76.38 205 ALA A N 1
ATOM 1642 C CA . ALA A 1 205 ? 12.016 -10.337 27.627 1.00 76.38 205 ALA A CA 1
ATOM 1643 C C . ALA A 1 205 ? 11.116 -9.095 27.454 1.00 76.38 205 ALA A C 1
ATOM 1645 O O . ALA A 1 205 ? 11.448 -8.030 27.982 1.00 76.38 205 ALA A O 1
ATOM 1646 N N . PRO A 1 206 ? 9.975 -9.216 26.752 1.00 79.69 206 PRO A N 1
ATOM 1647 C CA . PRO A 1 206 ? 9.053 -8.102 26.568 1.00 79.69 206 PRO A CA 1
ATOM 1648 C C . PRO A 1 206 ? 8.624 -7.528 27.924 1.00 79.69 206 PRO A C 1
ATOM 1650 O O . PRO A 1 206 ? 8.232 -8.261 28.836 1.00 79.69 206 PRO A O 1
ATOM 1653 N N . ILE A 1 207 ? 8.700 -6.204 28.053 1.00 84.25 207 ILE A N 1
ATOM 1654 C CA . ILE A 1 207 ? 8.326 -5.477 29.265 1.00 84.25 207 ILE A CA 1
ATOM 1655 C C . ILE A 1 207 ? 6.863 -5.090 29.129 1.00 84.25 207 ILE A C 1
ATOM 1657 O O . ILE A 1 207 ? 6.492 -4.418 28.174 1.00 84.25 207 ILE A O 1
ATOM 1661 N N . ASN A 1 208 ? 6.037 -5.477 30.103 1.00 80.44 208 ASN A N 1
ATOM 1662 C CA . ASN A 1 208 ? 4.648 -5.037 30.178 1.00 80.44 208 ASN A CA 1
ATOM 1663 C C . ASN A 1 208 ? 4.580 -3.599 30.734 1.00 80.44 208 ASN A C 1
ATOM 1665 O O . ASN A 1 208 ? 4.807 -3.418 31.938 1.00 80.44 208 ASN A O 1
ATOM 1669 N N . PRO A 1 209 ? 4.244 -2.575 29.921 1.00 82.44 209 PRO A N 1
ATOM 1670 C CA . PRO A 1 209 ? 4.228 -1.192 30.376 1.00 82.44 209 PRO A CA 1
ATOM 1671 C C . PRO A 1 209 ? 3.198 -0.937 31.469 1.00 82.44 209 PRO A C 1
ATOM 1673 O O . PRO A 1 209 ? 3.491 -0.189 32.387 1.00 82.44 209 PRO A O 1
ATOM 1676 N N . SER A 1 210 ? 2.046 -1.611 31.456 1.00 77.56 210 SER A N 1
ATOM 1677 C CA . SER A 1 210 ? 1.017 -1.439 32.491 1.00 77.56 210 SER A CA 1
ATOM 1678 C C . SER A 1 210 ? 1.455 -1.970 33.857 1.00 77.56 210 SER A C 1
ATOM 1680 O O . SER A 1 210 ? 0.953 -1.516 34.883 1.00 77.56 210 SER A O 1
ATOM 1682 N N . ALA A 1 211 ? 2.384 -2.931 33.886 1.00 84.12 211 ALA A N 1
ATOM 1683 C CA . ALA A 1 211 ? 2.958 -3.437 35.130 1.00 84.12 211 ALA A CA 1
ATOM 1684 C C . ALA A 1 211 ? 4.034 -2.497 35.695 1.00 84.12 211 ALA A C 1
ATOM 1686 O O . ALA A 1 211 ? 4.141 -2.357 36.912 1.00 84.12 211 ALA A O 1
ATOM 1687 N N . ARG A 1 212 ? 4.834 -1.869 34.822 1.00 91.50 212 ARG A N 1
ATOM 1688 C CA . ARG A 1 212 ? 5.949 -0.996 35.221 1.00 91.50 212 ARG A CA 1
ATOM 1689 C C . ARG A 1 212 ? 5.526 0.464 35.434 1.00 91.50 212 ARG A C 1
ATOM 1691 O O . ARG A 1 212 ? 6.007 1.084 36.375 1.00 91.50 212 ARG A O 1
ATOM 1698 N N . TRP A 1 213 ? 4.591 0.965 34.630 1.00 92.31 213 TRP A N 1
ATOM 1699 C CA . TRP A 1 213 ? 4.020 2.315 34.683 1.00 92.31 213 TRP A CA 1
ATOM 1700 C C . TRP A 1 213 ? 2.491 2.245 34.815 1.00 92.31 213 TRP A C 1
ATOM 1702 O O . TRP A 1 213 ? 1.752 2.492 33.856 1.00 92.31 213 TRP A O 1
ATOM 1712 N N . PRO A 1 214 ? 1.982 1.851 35.995 1.00 86.19 214 PRO A N 1
ATOM 1713 C CA . PRO A 1 214 ? 0.552 1.693 36.205 1.00 86.19 214 PRO A CA 1
ATOM 1714 C C . PRO A 1 214 ? -0.178 3.030 36.047 1.00 86.19 214 PRO A C 1
ATOM 1716 O O . PRO A 1 214 ? 0.153 4.012 36.707 1.00 86.19 214 PRO A O 1
ATOM 1719 N N . GLY A 1 215 ? -1.206 3.039 35.197 1.00 85.06 215 GLY A N 1
ATOM 1720 C CA . GLY A 1 215 ? -2.042 4.213 34.942 1.00 85.06 215 GLY A CA 1
ATOM 1721 C C . GLY A 1 215 ? -1.507 5.164 33.874 1.00 85.06 215 GLY A C 1
ATOM 1722 O O . GLY A 1 215 ? -2.258 6.041 33.471 1.00 85.06 215 GLY A O 1
ATOM 1723 N N . VAL A 1 216 ? -0.281 4.957 33.379 1.00 88.81 216 VAL A N 1
ATOM 1724 C CA . VAL A 1 216 ? 0.304 5.813 32.342 1.00 88.81 216 VAL A CA 1
ATOM 1725 C C . VAL A 1 216 ? -0.287 5.482 30.976 1.00 88.81 216 VAL A C 1
ATOM 1727 O O . VAL A 1 216 ? -0.194 4.347 30.500 1.00 88.81 216 VAL A O 1
ATOM 1730 N N . VAL A 1 217 ? -0.867 6.486 30.319 1.00 84.50 217 VAL A N 1
ATOM 1731 C CA . VAL A 1 217 ? -1.378 6.355 28.948 1.00 84.50 217 VAL A CA 1
ATOM 1732 C C . VAL A 1 217 ? -0.247 6.590 27.949 1.00 84.50 217 VAL A C 1
ATOM 1734 O O . VAL A 1 217 ? 0.169 7.722 27.713 1.00 84.50 217 VAL A O 1
ATOM 1737 N N . PHE A 1 218 ? 0.260 5.519 27.343 1.00 87.12 218 PHE A N 1
ATOM 1738 C CA . PHE A 1 218 ? 1.274 5.622 26.290 1.00 87.12 218 PHE A CA 1
ATOM 1739 C C . PHE A 1 218 ? 0.682 6.053 24.945 1.00 87.12 218 PHE A C 1
ATOM 1741 O O . PHE A 1 218 ? -0.385 5.582 24.552 1.00 87.12 218 PHE A O 1
ATOM 1748 N N . HIS A 1 219 ? 1.434 6.859 24.196 1.00 86.25 219 HIS A N 1
ATOM 1749 C CA . HIS A 1 219 ? 1.200 7.085 22.775 1.00 86.25 219 HIS A CA 1
ATOM 1750 C C . HIS A 1 219 ? 1.359 5.768 22.004 1.00 86.25 219 HIS A C 1
ATOM 1752 O O . HIS A 1 219 ? 2.279 4.996 22.270 1.00 86.25 219 HIS A O 1
ATOM 1758 N N . ASN A 1 220 ? 0.472 5.507 21.042 1.00 79.88 220 ASN A N 1
ATOM 1759 C CA . ASN A 1 220 ? 0.396 4.207 20.362 1.00 79.88 220 ASN A CA 1
ATOM 1760 C C . ASN A 1 220 ? 1.578 3.924 19.423 1.00 79.88 220 ASN A C 1
ATOM 1762 O O . ASN A 1 220 ? 1.816 2.774 19.065 1.00 79.88 220 ASN A O 1
ATOM 1766 N N . GLU A 1 221 ? 2.315 4.956 19.016 1.00 80.75 221 GLU A N 1
ATOM 1767 C CA . GLU A 1 221 ? 3.485 4.817 18.148 1.00 80.75 221 GLU A CA 1
ATOM 1768 C C . GLU A 1 221 ? 4.783 5.004 18.937 1.00 80.75 221 GLU A C 1
ATOM 1770 O O . GLU A 1 221 ? 4.886 5.902 19.778 1.00 80.75 221 GLU A O 1
ATOM 1775 N N . ILE A 1 222 ? 5.781 4.178 18.611 1.00 88.31 222 ILE A N 1
ATOM 1776 C CA . ILE A 1 222 ? 7.173 4.349 19.040 1.00 88.31 222 ILE A CA 1
ATOM 1777 C C . ILE A 1 222 ? 7.865 5.286 18.048 1.00 88.31 222 ILE A C 1
ATOM 1779 O O . ILE A 1 222 ? 7.873 5.013 16.846 1.00 88.31 222 ILE A O 1
ATOM 1783 N N . LEU A 1 223 ? 8.502 6.345 18.543 1.00 89.19 223 LEU A N 1
ATOM 1784 C CA . LEU A 1 223 ? 9.365 7.204 17.735 1.00 89.19 223 LEU A CA 1
ATOM 1785 C C . LEU A 1 223 ? 10.734 6.541 17.561 1.00 89.19 223 LEU A C 1
ATOM 1787 O O . LEU A 1 223 ? 11.540 6.520 18.488 1.00 89.19 223 LEU A O 1
ATOM 1791 N N . ARG A 1 224 ? 10.987 5.982 16.376 1.00 90.50 224 ARG A N 1
ATOM 1792 C CA . ARG A 1 224 ? 12.216 5.237 16.067 1.00 90.50 224 ARG A CA 1
ATOM 1793 C C . ARG A 1 224 ? 13.272 6.137 15.426 1.00 90.50 224 ARG A C 1
ATOM 1795 O O . ARG A 1 224 ? 13.007 6.777 14.409 1.00 90.50 224 ARG A O 1
ATOM 1802 N N . TYR A 1 225 ? 14.483 6.116 15.972 1.00 85.81 225 TYR A N 1
ATOM 1803 C CA . TYR A 1 225 ? 15.653 6.810 15.441 1.00 85.81 225 TYR A CA 1
ATOM 1804 C C . TYR A 1 225 ? 16.661 5.810 14.898 1.00 85.81 225 TYR A C 1
ATOM 1806 O O . TYR A 1 225 ? 17.537 5.298 15.590 1.00 85.81 225 TYR A O 1
ATOM 1814 N N . GLU A 1 226 ? 16.547 5.555 13.602 1.00 79.12 226 GLU A N 1
ATOM 1815 C CA . GLU A 1 226 ? 17.501 4.723 12.886 1.00 79.12 226 GLU A CA 1
ATOM 1816 C C . GLU A 1 226 ? 18.731 5.560 12.513 1.00 79.12 226 GLU A C 1
ATOM 1818 O O . GLU A 1 226 ? 18.633 6.483 11.700 1.00 79.12 226 GLU A O 1
ATOM 1823 N N . GLY A 1 227 ? 19.895 5.245 13.085 1.00 77.81 227 GLY A N 1
ATOM 1824 C CA . GLY A 1 227 ? 21.180 5.816 12.657 1.00 77.81 227 GLY A CA 1
ATOM 1825 C C . GLY A 1 227 ? 22.174 6.150 13.767 1.00 77.81 227 GLY A C 1
ATOM 1826 O O . GLY A 1 227 ? 23.347 6.359 13.464 1.00 77.81 227 GLY A O 1
ATOM 1827 N N . PHE A 1 228 ? 21.748 6.188 15.028 1.00 84.00 228 PHE A N 1
ATOM 1828 C CA . PHE A 1 228 ? 22.624 6.474 16.165 1.00 84.00 228 PHE A CA 1
ATOM 1829 C C . PHE A 1 228 ? 22.087 5.849 17.454 1.00 84.00 228 PHE A C 1
ATOM 1831 O O . PHE A 1 228 ? 20.900 5.530 17.555 1.00 84.00 228 PHE A O 1
ATOM 1838 N N . ALA A 1 229 ? 22.982 5.641 18.419 1.00 91.25 229 ALA A N 1
ATOM 1839 C CA . ALA A 1 229 ? 22.615 5.274 19.781 1.00 91.25 229 ALA A CA 1
ATOM 1840 C C . ALA A 1 229 ? 22.300 6.548 20.567 1.00 91.25 229 ALA A C 1
ATOM 1842 O O . ALA A 1 229 ? 23.078 7.508 20.500 1.00 91.25 229 ALA A O 1
ATOM 1843 N N . ILE A 1 230 ? 21.165 6.581 21.257 1.00 94.44 230 ILE A N 1
ATOM 1844 C CA . ILE A 1 230 ? 20.776 7.736 22.069 1.00 94.44 230 ILE A CA 1
ATOM 1845 C C . ILE A 1 230 ? 21.487 7.616 23.420 1.00 94.44 230 ILE A C 1
ATOM 1847 O O . ILE A 1 230 ? 21.405 6.596 24.089 1.00 94.44 230 ILE A O 1
ATOM 1851 N N . ASP A 1 231 ? 22.179 8.674 23.837 1.00 94.81 231 ASP A N 1
ATOM 1852 C CA . ASP A 1 231 ? 22.833 8.726 25.148 1.00 94.81 231 ASP A CA 1
ATOM 1853 C C . ASP A 1 231 ? 21.859 9.237 26.218 1.00 94.81 231 ASP A C 1
ATOM 1855 O O . ASP A 1 231 ? 21.862 8.781 27.359 1.00 94.81 231 ASP A O 1
ATOM 1859 N N . SER A 1 232 ? 21.043 10.239 25.871 1.00 95.19 232 SER A N 1
ATOM 1860 C CA . SER A 1 232 ? 20.022 10.788 26.766 1.00 95.19 232 SER A CA 1
ATOM 1861 C C . SER A 1 232 ? 18.980 11.619 26.020 1.00 95.19 232 SER A C 1
ATOM 1863 O O . SER A 1 232 ? 19.221 12.133 24.927 1.00 95.19 232 SER A O 1
ATOM 1865 N N . ILE A 1 233 ? 17.821 11.796 26.651 1.00 95.31 233 ILE A N 1
ATOM 1866 C CA . ILE A 1 233 ? 16.774 12.725 26.222 1.00 95.31 233 ILE A CA 1
ATOM 1867 C C . ILE A 1 233 ? 16.521 13.683 27.384 1.00 95.31 233 ILE A C 1
ATOM 1869 O O . ILE A 1 233 ? 16.397 13.244 28.526 1.00 95.31 233 ILE A O 1
ATOM 1873 N N . ALA A 1 234 ? 16.463 14.986 27.113 1.00 94.38 234 ALA A N 1
ATOM 1874 C CA . ALA A 1 234 ? 16.167 15.986 28.135 1.00 94.38 234 ALA A CA 1
ATOM 1875 C C . ALA A 1 234 ? 15.262 17.092 27.596 1.00 94.38 234 ALA A C 1
ATOM 1877 O O . ALA A 1 234 ? 15.363 17.485 26.431 1.00 94.38 234 ALA A O 1
ATOM 1878 N N . TYR A 1 235 ? 14.403 17.620 28.463 1.00 91.25 235 TYR A N 1
ATOM 1879 C CA . TYR A 1 235 ? 13.626 18.814 28.167 1.00 91.25 235 TYR A CA 1
ATOM 1880 C C . TYR A 1 235 ? 14.497 20.058 28.361 1.00 91.25 235 TYR A C 1
ATOM 1882 O O . TYR A 1 235 ? 15.133 20.225 29.402 1.00 91.25 235 TYR A O 1
ATOM 1890 N N . ASP A 1 236 ? 14.542 20.931 27.358 1.00 87.31 236 ASP A N 1
ATOM 1891 C CA . ASP A 1 236 ? 15.231 22.214 27.447 1.00 87.31 236 ASP A CA 1
ATOM 1892 C C . ASP A 1 236 ? 14.221 23.356 27.545 1.00 87.31 236 ASP A C 1
ATOM 1894 O O . ASP A 1 236 ? 13.612 23.768 26.554 1.00 87.31 236 ASP A O 1
ATOM 1898 N N . GLU A 1 237 ? 14.107 23.916 28.749 1.00 85.81 237 GLU A N 1
ATOM 1899 C CA . GLU A 1 237 ? 13.243 25.060 29.044 1.00 85.81 237 GLU A CA 1
ATOM 1900 C C . GLU A 1 237 ? 13.539 26.272 28.149 1.00 85.81 237 GLU A C 1
ATOM 1902 O O . GLU A 1 237 ? 12.624 27.020 27.807 1.00 85.81 237 GLU A O 1
ATOM 1907 N N . GLY A 1 238 ? 14.797 26.462 27.731 1.00 84.19 238 GLY A N 1
ATOM 1908 C CA . GLY A 1 238 ? 15.206 27.608 26.921 1.00 84.19 238 GLY A CA 1
ATOM 1909 C C . GLY A 1 238 ? 14.673 27.569 25.488 1.00 84.19 238 GLY A C 1
ATOM 1910 O O . GLY A 1 238 ? 14.396 28.621 24.911 1.00 84.19 238 GLY A O 1
ATOM 1911 N N . SER A 1 239 ? 14.515 26.374 24.914 1.00 80.12 239 SER A N 1
ATOM 1912 C CA . SER A 1 239 ? 13.919 26.178 23.584 1.00 80.12 239 SER A CA 1
ATOM 1913 C C . SER A 1 239 ? 12.451 25.751 23.627 1.00 80.12 239 SER A C 1
ATOM 1915 O O . SER A 1 239 ? 11.797 25.765 22.584 1.00 80.12 239 SER A O 1
ATOM 1917 N N . GLY A 1 240 ? 11.921 25.407 24.807 1.00 82.38 240 GLY A N 1
ATOM 1918 C CA . GLY A 1 240 ? 10.560 24.893 24.968 1.00 82.38 240 GLY A CA 1
ATOM 1919 C C . GLY A 1 240 ? 10.355 23.545 24.274 1.00 82.38 240 GLY A C 1
ATOM 1920 O O . GLY A 1 240 ? 9.265 23.268 23.774 1.00 82.38 240 GLY A O 1
ATOM 1921 N N . GLY A 1 241 ? 11.415 22.741 24.167 1.00 86.88 241 GLY A N 1
ATOM 1922 C CA . GLY A 1 241 ? 11.420 21.521 23.370 1.00 86.88 241 GLY A CA 1
ATOM 1923 C C . GLY A 1 241 ? 12.300 20.424 23.950 1.00 86.88 241 GLY A C 1
ATOM 1924 O O . GLY A 1 241 ? 13.148 20.650 24.814 1.00 86.88 241 GLY A O 1
ATOM 1925 N N . TRP A 1 242 ? 12.091 19.213 23.443 1.00 90.56 242 TRP A N 1
ATOM 1926 C CA . TRP A 1 242 ? 12.885 18.047 23.801 1.00 90.56 242 TRP A CA 1
ATOM 1927 C C . TRP A 1 242 ? 14.163 17.993 22.965 1.00 90.56 242 TRP A C 1
ATOM 1929 O O . TRP A 1 242 ? 14.165 18.289 21.767 1.00 90.56 242 TRP A O 1
ATOM 1939 N N . ARG A 1 243 ? 15.266 17.622 23.611 1.00 91.44 243 ARG A N 1
ATOM 1940 C CA . ARG A 1 243 ? 16.581 17.456 22.999 1.00 91.44 243 ARG A CA 1
ATOM 1941 C C . ARG A 1 243 ? 17.042 16.017 23.155 1.00 91.44 243 ARG A C 1
ATOM 1943 O O . ARG A 1 243 ? 17.041 15.494 24.269 1.00 91.44 243 ARG A O 1
ATOM 1950 N N . ILE A 1 244 ? 17.451 15.411 22.046 1.00 92.75 244 ILE A N 1
ATOM 1951 C CA . ILE A 1 244 ? 18.026 14.067 22.007 1.00 92.75 244 ILE A CA 1
ATOM 1952 C C . ILE A 1 244 ? 19.535 14.211 21.817 1.00 92.75 244 ILE A C 1
ATOM 1954 O O . ILE A 1 244 ? 19.991 14.846 20.860 1.00 92.75 244 ILE A O 1
ATOM 1958 N N . TYR A 1 245 ? 20.291 13.642 22.750 1.00 92.31 245 TYR A N 1
ATOM 1959 C CA . TYR A 1 245 ? 21.747 13.574 22.727 1.00 92.31 245 TYR A CA 1
ATOM 1960 C C . TYR A 1 245 ? 22.150 12.178 22.272 1.00 92.31 245 TYR A C 1
ATOM 1962 O O . TYR A 1 245 ? 21.622 11.193 22.784 1.00 92.31 245 TYR A O 1
ATOM 1970 N N . HIS A 1 246 ? 23.082 12.087 21.333 1.00 90.31 246 HIS A N 1
ATOM 1971 C CA . HIS A 1 246 ? 23.591 10.811 20.844 1.00 90.31 246 HIS A CA 1
ATOM 1972 C C . HIS A 1 246 ? 25.117 10.805 20.795 1.00 90.31 246 HIS A C 1
ATOM 1974 O O . HIS A 1 246 ? 25.757 11.860 20.724 1.00 90.31 246 HIS A O 1
ATOM 1980 N N . SER A 1 247 ? 25.693 9.606 20.730 1.00 77.69 247 SER A N 1
ATOM 1981 C CA . SER A 1 247 ? 27.143 9.372 20.831 1.00 77.69 247 SER A CA 1
ATOM 1982 C C . SER A 1 247 ? 27.991 10.034 19.732 1.00 77.69 247 SER A C 1
ATOM 1984 O O . SER A 1 247 ? 29.211 10.141 19.852 1.00 77.69 247 SER A O 1
ATOM 1986 N N . GLY A 1 248 ? 27.349 10.530 18.670 1.00 76.06 248 GLY A N 1
ATOM 1987 C CA . GLY A 1 248 ? 27.976 11.307 17.594 1.00 76.06 248 GLY A CA 1
ATOM 1988 C C . GLY A 1 248 ? 28.170 12.794 17.914 1.00 76.06 248 GLY A C 1
ATOM 1989 O O . GLY A 1 248 ? 28.758 13.507 17.107 1.00 76.06 248 GLY A O 1
ATOM 1990 N N . GLY A 1 249 ? 27.690 13.270 19.069 1.00 74.12 249 GLY A N 1
ATOM 1991 C CA . GLY A 1 249 ? 27.873 14.644 19.543 1.00 74.12 249 GLY A CA 1
ATOM 1992 C C . GLY A 1 249 ? 26.976 15.696 18.880 1.00 74.12 249 GLY A C 1
ATOM 1993 O O . GLY A 1 249 ? 27.096 16.876 19.216 1.00 74.12 249 GLY A O 1
ATOM 1994 N N . GLU A 1 250 ? 26.079 15.307 17.970 1.00 70.44 250 GLU A N 1
ATOM 1995 C CA . GLU A 1 250 ? 25.065 16.213 17.430 1.00 70.44 250 GLU A CA 1
ATOM 1996 C C . GLU A 1 250 ? 23.821 16.242 18.329 1.00 70.44 250 GLU A C 1
ATOM 1998 O O . GLU A 1 250 ? 23.460 15.282 19.011 1.00 70.44 250 GLU A O 1
ATOM 2003 N N . LEU A 1 251 ? 23.191 17.413 18.373 1.00 78.81 251 LEU A N 1
ATOM 2004 C CA . LEU A 1 251 ? 21.987 17.665 19.147 1.00 78.81 251 LEU A CA 1
ATOM 2005 C C . LEU A 1 251 ? 20.798 17.677 18.197 1.00 78.81 251 LEU A C 1
ATOM 2007 O O . LEU A 1 251 ? 20.711 18.550 17.329 1.00 78.81 251 LEU A O 1
ATOM 2011 N N . LEU A 1 252 ? 19.849 16.771 18.402 1.00 78.69 252 LEU A N 1
ATOM 2012 C CA . LEU A 1 252 ? 18.599 16.792 17.656 1.00 78.69 252 LEU A CA 1
ATOM 2013 C C . LEU A 1 252 ? 17.529 17.494 18.486 1.00 78.69 252 LEU A C 1
ATOM 2015 O O . LEU A 1 252 ? 17.216 17.095 19.608 1.00 78.69 252 LEU A O 1
ATOM 2019 N N . SER A 1 253 ? 16.984 18.574 17.928 1.00 80.44 253 SER A N 1
ATOM 2020 C CA . SER A 1 253 ? 15.786 19.212 18.467 1.00 80.44 253 SER A CA 1
ATOM 2021 C C . SER A 1 253 ? 14.574 18.429 17.985 1.00 80.44 253 SER A C 1
ATOM 2023 O O . SER A 1 253 ? 14.284 18.421 16.786 1.00 80.44 253 SER A O 1
ATOM 2025 N N . GLU A 1 254 ? 13.880 17.782 18.919 1.00 81.25 254 GLU A N 1
ATOM 2026 C CA . GLU A 1 254 ? 12.699 16.997 18.604 1.00 81.25 254 GLU A CA 1
ATOM 2027 C C . GLU A 1 254 ? 11.432 17.830 18.799 1.00 81.25 254 GLU A C 1
ATOM 2029 O O . GLU A 1 254 ? 11.088 18.267 19.899 1.00 81.25 254 GLU A O 1
ATOM 2034 N N . THR A 1 255 ? 10.736 18.065 17.689 1.00 79.94 255 THR A N 1
ATOM 2035 C CA . THR A 1 255 ? 9.586 18.981 17.622 1.00 79.94 255 THR A CA 1
ATOM 2036 C C . THR A 1 255 ? 8.243 18.258 17.658 1.00 79.94 255 THR A C 1
ATOM 2038 O O . THR A 1 255 ? 7.222 18.896 17.906 1.00 79.94 255 THR A O 1
ATOM 2041 N N . SER A 1 256 ? 8.224 16.939 17.449 1.00 78.12 256 SER A N 1
ATOM 2042 C CA . SER A 1 256 ? 7.014 16.116 17.532 1.00 78.12 256 SER A CA 1
ATOM 2043 C C . SER A 1 256 ? 6.639 15.774 18.973 1.00 78.12 256 SER A C 1
ATOM 2045 O O . SER A 1 256 ? 5.457 15.836 19.304 1.00 78.12 256 SER A O 1
ATOM 2047 N N . LEU A 1 257 ? 7.613 15.511 19.855 1.00 83.75 257 LEU A N 1
ATOM 2048 C CA . LEU A 1 257 ? 7.364 15.141 21.257 1.00 83.75 257 LEU A CA 1
ATOM 2049 C C . LEU A 1 257 ? 6.450 16.129 22.007 1.00 83.75 257 LEU A C 1
ATOM 2051 O O . LEU A 1 257 ? 5.497 15.670 22.636 1.00 83.75 257 LEU A O 1
ATOM 2055 N N . PRO A 1 258 ? 6.635 17.464 21.913 1.00 83.75 258 PRO A N 1
ATOM 2056 C CA . PRO A 1 258 ? 5.708 18.405 22.535 1.00 83.75 258 PRO A CA 1
ATOM 2057 C C . PRO A 1 258 ? 4.280 18.262 22.006 1.00 83.75 258 PRO A C 1
ATOM 2059 O O . PRO A 1 258 ? 3.345 18.276 22.796 1.00 83.75 258 PRO A O 1
ATOM 2062 N N . ALA A 1 259 ? 4.082 18.090 20.697 1.00 79.62 259 ALA A N 1
ATOM 2063 C CA . ALA A 1 259 ? 2.741 17.939 20.132 1.00 79.62 259 ALA A CA 1
ATOM 2064 C C . ALA A 1 259 ? 2.064 16.644 20.611 1.00 79.62 259 ALA A C 1
ATOM 2066 O O . ALA A 1 259 ? 0.884 16.667 20.958 1.00 79.62 259 ALA A O 1
ATOM 2067 N N . LEU A 1 260 ? 2.818 15.544 20.686 1.00 82.31 260 LEU A N 1
ATOM 2068 C CA . LEU A 1 260 ? 2.308 14.252 21.154 1.00 82.31 260 LEU A CA 1
ATOM 2069 C C . LEU A 1 260 ? 1.945 14.273 22.647 1.00 82.31 260 LEU A C 1
ATOM 2071 O O . LEU A 1 260 ? 0.928 13.705 23.031 1.00 82.31 260 LEU A O 1
ATOM 2075 N N . LEU A 1 261 ? 2.732 14.969 23.474 1.00 84.31 261 LEU A N 1
ATOM 2076 C CA . LEU A 1 261 ? 2.518 15.054 24.924 1.00 84.31 261 LEU A CA 1
ATOM 2077 C C . LEU A 1 261 ? 1.535 16.167 25.336 1.00 84.31 261 LEU A C 1
ATOM 2079 O O . LEU A 1 261 ? 0.891 16.074 26.375 1.00 84.31 261 LEU A O 1
ATOM 2083 N N . THR A 1 262 ? 1.389 17.240 24.554 1.00 77.56 262 THR A N 1
ATOM 2084 C CA . THR A 1 262 ? 0.559 18.405 24.941 1.00 77.56 262 THR A CA 1
ATOM 2085 C C . THR A 1 262 ? -0.897 18.271 24.495 1.00 77.56 262 THR A C 1
ATOM 2087 O O . THR A 1 262 ? -1.779 18.859 25.117 1.00 77.56 262 THR A O 1
ATOM 2090 N N . ASN A 1 263 ? -1.185 17.470 23.463 1.00 72.56 263 ASN A N 1
ATOM 2091 C CA . ASN A 1 263 ? -2.555 17.282 22.971 1.00 72.56 263 ASN A CA 1
ATOM 2092 C C . ASN A 1 263 ? -3.437 16.425 23.903 1.00 72.56 263 ASN A C 1
ATOM 2094 O O . ASN A 1 263 ? -4.618 16.245 23.619 1.00 72.56 263 ASN A O 1
ATOM 2098 N N . GLY A 1 264 ? -2.893 15.923 25.019 1.00 62.44 264 GLY A N 1
ATOM 2099 C CA . GLY A 1 264 ? -3.641 15.190 26.046 1.00 62.44 264 GLY A CA 1
ATOM 2100 C C . GLY A 1 264 ? -4.042 13.766 25.654 1.00 62.44 264 GLY A C 1
ATOM 2101 O O . GLY A 1 264 ? -4.770 13.119 26.399 1.00 62.44 264 GLY A O 1
ATOM 2102 N N . GLU A 1 265 ? -3.582 13.272 24.502 1.00 68.06 265 GLU A N 1
ATOM 2103 C CA . GLU A 1 265 ? -3.859 11.907 24.036 1.00 68.06 265 GLU A CA 1
ATOM 2104 C C . GLU A 1 265 ? -2.931 10.866 24.681 1.00 68.06 265 GLU A C 1
ATOM 2106 O O . GLU A 1 265 ? -3.292 9.694 24.770 1.00 68.06 265 GLU A O 1
ATOM 2111 N N . ALA A 1 266 ? -1.755 11.288 25.157 1.00 79.38 266 ALA A N 1
ATOM 2112 C CA . ALA A 1 266 ? -0.779 10.430 25.812 1.00 79.38 266 ALA A CA 1
ATOM 2113 C C . ALA A 1 266 ? -0.063 11.159 26.956 1.00 79.38 266 ALA A C 1
ATOM 2115 O O . ALA A 1 266 ? 0.361 12.305 26.817 1.00 79.38 266 ALA A O 1
ATOM 2116 N N . GLU A 1 267 ? 0.114 10.456 28.070 1.00 89.25 267 GLU A N 1
ATOM 2117 C CA . GLU A 1 267 ? 0.915 10.881 29.221 1.00 89.25 267 GLU A CA 1
ATOM 2118 C C . GLU A 1 267 ? 2.400 10.538 29.039 1.00 89.25 267 GLU A C 1
ATOM 2120 O O . GLU A 1 267 ? 3.257 11.148 29.681 1.00 89.25 267 GLU A O 1
ATOM 2125 N N . ALA A 1 268 ? 2.718 9.578 28.161 1.00 93.38 268 ALA A N 1
ATOM 2126 C CA . ALA A 1 268 ? 4.089 9.213 27.823 1.00 93.38 268 ALA A CA 1
ATOM 2127 C C . ALA A 1 268 ? 4.252 8.779 26.357 1.00 93.38 268 ALA A C 1
ATOM 2129 O O . ALA A 1 268 ? 3.350 8.198 25.756 1.00 93.38 268 ALA A O 1
ATOM 2130 N N . VAL A 1 269 ? 5.435 9.007 25.788 1.00 92.69 269 VAL A N 1
ATOM 2131 C CA . VAL A 1 269 ? 5.838 8.554 24.446 1.00 92.69 269 VAL A CA 1
ATOM 2132 C C . VAL A 1 269 ? 7.069 7.666 24.574 1.00 92.69 269 VAL A C 1
ATOM 2134 O O . VAL A 1 269 ? 7.956 7.953 25.375 1.00 92.69 269 VAL A O 1
ATOM 2137 N N . VAL A 1 270 ? 7.142 6.597 23.779 1.00 94.62 270 VAL A N 1
ATOM 2138 C CA . VAL A 1 270 ? 8.343 5.754 23.714 1.00 94.62 270 VAL A CA 1
ATOM 2139 C C . VAL A 1 270 ? 9.200 6.171 22.534 1.00 94.62 270 VAL A C 1
ATOM 2141 O O . VAL A 1 270 ? 8.722 6.245 21.402 1.00 94.62 270 VAL A O 1
ATOM 2144 N N . VAL A 1 271 ? 10.469 6.430 22.814 1.00 94.56 271 VAL A N 1
ATOM 2145 C CA . VAL A 1 271 ? 11.513 6.705 21.831 1.00 94.56 271 VAL A CA 1
ATOM 2146 C C . VAL A 1 271 ? 12.434 5.492 21.775 1.00 94.56 271 VAL A C 1
ATOM 2148 O O . VAL A 1 271 ? 12.798 4.980 22.824 1.00 94.56 271 VAL A O 1
ATOM 2151 N N . GLU A 1 272 ? 12.798 5.018 20.589 1.00 94.56 272 GLU A N 1
ATOM 2152 C CA . GLU A 1 272 ? 13.698 3.872 20.394 1.00 94.56 272 GLU A CA 1
ATOM 2153 C C . GLU A 1 272 ? 14.881 4.285 19.518 1.00 94.56 272 GLU A C 1
ATOM 2155 O O . GLU A 1 272 ? 14.688 4.992 18.525 1.00 94.56 272 GLU A O 1
ATOM 2160 N N . ASP A 1 273 ? 16.090 3.859 19.874 1.00 94.94 273 ASP A N 1
ATOM 2161 C CA . ASP A 1 273 ? 17.299 4.141 19.100 1.00 94.94 273 ASP A CA 1
ATOM 2162 C C . ASP A 1 273 ? 17.689 2.998 18.146 1.00 94.94 273 ASP A C 1
ATOM 2164 O O . ASP A 1 273 ? 16.978 2.007 17.982 1.00 94.94 273 ASP A O 1
ATOM 2168 N N . SER A 1 274 ? 18.844 3.132 17.489 1.00 88.88 274 SER A N 1
ATOM 2169 C CA . SER A 1 274 ? 19.345 2.109 16.561 1.00 88.88 274 SER A CA 1
ATOM 2170 C C . SER A 1 274 ? 19.863 0.826 17.223 1.00 88.88 274 SER A C 1
ATOM 2172 O O . SER A 1 274 ? 20.003 -0.185 16.532 1.00 88.88 274 SER A O 1
ATOM 2174 N N . GLY A 1 275 ? 20.163 0.861 18.524 1.00 89.25 275 GLY A N 1
ATOM 2175 C CA . GLY A 1 275 ? 20.557 -0.302 19.321 1.00 89.25 275 GLY A CA 1
ATOM 2176 C C . GLY A 1 275 ? 19.361 -1.092 19.856 1.00 89.25 275 GLY A C 1
ATOM 2177 O O . GLY A 1 275 ? 19.537 -2.213 20.328 1.00 89.25 275 GLY A O 1
ATOM 2178 N N . GLY A 1 276 ? 18.152 -0.535 19.742 1.00 89.31 276 GLY A N 1
ATOM 2179 C CA . GLY A 1 276 ? 16.931 -1.093 20.316 1.00 89.31 276 GLY A CA 1
ATOM 2180 C C . GLY A 1 276 ? 16.712 -0.690 21.774 1.00 89.31 276 GLY A C 1
ATOM 2181 O O . GLY A 1 276 ? 15.749 -1.157 22.381 1.00 89.31 276 GLY A O 1
ATOM 2182 N N . ASP A 1 277 ? 17.561 0.177 22.333 1.00 94.75 277 ASP A N 1
ATOM 2183 C CA . ASP A 1 277 ? 17.310 0.801 23.626 1.00 94.75 277 ASP A CA 1
ATOM 2184 C C . ASP A 1 277 ? 16.107 1.741 23.500 1.00 94.75 277 ASP A C 1
ATOM 2186 O O . ASP A 1 277 ? 15.831 2.306 22.435 1.00 94.75 277 ASP A O 1
ATOM 2190 N N . GLN A 1 278 ? 15.345 1.878 24.584 1.00 96.12 278 GLN A N 1
ATOM 2191 C CA . GLN A 1 278 ? 14.132 2.689 24.592 1.00 96.12 278 GLN A CA 1
ATOM 2192 C C . GLN A 1 278 ? 14.127 3.700 25.735 1.00 96.12 278 GLN A C 1
ATOM 2194 O O . GLN A 1 278 ? 14.662 3.449 26.810 1.00 96.12 278 GLN A O 1
ATOM 2199 N N . TRP A 1 279 ? 13.453 4.827 25.523 1.00 96.88 279 TRP A N 1
ATOM 2200 C CA . TRP A 1 279 ? 13.215 5.867 26.517 1.00 96.88 279 TRP A CA 1
ATOM 2201 C C . TRP A 1 279 ? 11.723 6.133 26.626 1.00 96.88 279 TRP A C 1
ATOM 2203 O O . TRP A 1 279 ? 11.052 6.363 25.619 1.00 96.88 279 TRP A O 1
ATOM 2213 N N . VAL A 1 280 ? 11.208 6.140 27.851 1.00 96.31 280 VAL A N 1
ATOM 2214 C CA . VAL A 1 280 ? 9.855 6.607 28.151 1.00 96.31 280 VAL A CA 1
ATOM 2215 C C . VAL A 1 280 ? 9.935 8.080 28.507 1.00 96.31 280 VAL A C 1
ATOM 2217 O O . VAL A 1 280 ? 10.538 8.446 29.512 1.00 96.31 280 VAL A O 1
ATOM 2220 N N . VAL A 1 281 ? 9.356 8.921 27.657 1.00 95.88 281 VAL A N 1
ATOM 2221 C CA . VAL A 1 281 ? 9.335 10.377 27.803 1.00 95.88 281 VAL A CA 1
ATOM 2222 C C . VAL A 1 281 ? 7.953 10.790 28.292 1.00 95.88 281 VAL A C 1
ATOM 2224 O O . VAL A 1 281 ? 6.978 10.667 27.550 1.00 95.88 281 VAL A O 1
ATOM 2227 N N . HIS A 1 282 ? 7.864 11.260 29.532 1.00 94.88 282 HIS A N 1
ATOM 2228 C CA . HIS A 1 282 ? 6.616 11.653 30.179 1.00 94.88 282 HIS A CA 1
ATOM 2229 C C . HIS A 1 282 ? 6.256 13.116 29.898 1.00 94.88 282 HIS A C 1
ATOM 2231 O O . HIS A 1 282 ? 7.117 13.968 29.665 1.00 94.88 282 HIS A O 1
ATOM 2237 N N . GLN A 1 283 ? 4.961 13.426 29.969 1.00 91.62 283 GLN A N 1
ATOM 2238 C CA . GLN A 1 283 ? 4.429 14.778 29.785 1.00 91.62 283 GLN A CA 1
ATOM 2239 C C . GLN A 1 283 ? 4.976 15.783 30.815 1.00 91.62 283 GLN A C 1
ATOM 2241 O O . GLN A 1 283 ? 5.089 16.970 30.513 1.00 91.62 283 GLN A O 1
ATOM 2246 N N . ASP A 1 284 ? 5.334 15.322 32.013 1.00 90.88 284 ASP A N 1
ATOM 2247 C CA . ASP A 1 284 ? 5.866 16.144 33.106 1.00 90.88 284 ASP A CA 1
ATOM 2248 C C . ASP A 1 284 ? 7.369 16.456 32.988 1.00 90.88 284 ASP A C 1
ATOM 2250 O O . ASP A 1 284 ? 7.919 17.168 33.830 1.00 90.88 284 ASP A O 1
ATOM 2254 N N . GLY A 1 285 ? 8.035 15.957 31.944 1.00 90.62 285 GLY A N 1
ATOM 2255 C CA . GLY A 1 285 ? 9.466 16.154 31.736 1.00 90.62 285 GLY A CA 1
ATOM 2256 C C . GLY A 1 285 ? 10.342 14.994 32.221 1.00 90.62 285 GLY A C 1
ATOM 2257 O O . GLY A 1 285 ? 11.546 15.010 31.956 1.00 90.62 285 GLY A O 1
ATOM 2258 N N . GLN A 1 286 ? 9.782 13.983 32.897 1.00 94.94 286 GLN A N 1
ATOM 2259 C CA . GLN A 1 286 ? 10.536 12.803 33.323 1.00 94.94 286 GLN A CA 1
ATOM 2260 C C . GLN A 1 286 ? 10.919 11.927 32.119 1.00 94.94 286 GLN A C 1
ATOM 2262 O O . GLN A 1 286 ? 10.125 11.710 31.204 1.00 94.94 286 GLN A O 1
ATOM 2267 N N . VAL A 1 287 ? 12.147 11.401 32.129 1.00 96.19 287 VAL A N 1
ATOM 2268 C CA . VAL A 1 287 ? 12.649 10.459 31.119 1.00 96.19 287 VAL A CA 1
ATOM 2269 C C . VAL A 1 287 ? 13.202 9.225 31.813 1.00 96.19 287 VAL A C 1
ATOM 2271 O O . VAL A 1 287 ? 14.058 9.339 32.691 1.00 96.19 287 VAL A O 1
ATOM 2274 N N . GLU A 1 288 ? 12.747 8.047 31.396 1.00 96.88 288 GLU A N 1
ATOM 2275 C CA . GLU A 1 288 ? 13.222 6.763 31.911 1.00 96.88 288 GLU A CA 1
ATOM 2276 C C . GLU A 1 288 ? 13.839 5.912 30.802 1.00 96.88 288 GLU A C 1
ATOM 2278 O O . GLU A 1 288 ? 13.181 5.596 29.815 1.00 96.88 288 GLU A O 1
ATOM 2283 N N . GLU A 1 289 ? 15.095 5.509 30.984 1.00 96.31 289 GLU A N 1
ATOM 2284 C CA . GLU A 1 289 ? 15.800 4.604 30.072 1.00 96.31 289 GLU A CA 1
ATOM 2285 C C . GLU A 1 289 ? 15.406 3.137 30.325 1.00 96.31 289 GLU A C 1
ATOM 2287 O O . GLU A 1 289 ? 15.258 2.666 31.462 1.00 96.31 289 GLU A O 1
ATOM 2292 N N . VAL A 1 290 ? 15.274 2.390 29.236 1.00 95.25 290 VAL A N 1
ATOM 2293 C CA . VAL A 1 290 ? 14.934 0.974 29.192 1.00 95.25 290 VAL A CA 1
ATOM 2294 C C . VAL A 1 290 ? 15.924 0.268 28.278 1.00 95.25 290 VAL A C 1
ATOM 2296 O O . VAL A 1 290 ? 15.710 0.118 27.075 1.00 95.25 290 VAL A O 1
ATOM 2299 N N . LYS A 1 291 ? 17.028 -0.165 28.888 1.00 91.69 291 LYS A N 1
ATOM 2300 C CA . LYS A 1 291 ? 18.102 -0.882 28.198 1.00 91.69 291 LYS A CA 1
ATOM 2301 C C . LYS A 1 291 ? 17.609 -2.190 27.591 1.00 91.69 291 LYS A C 1
ATOM 2303 O O . LYS A 1 291 ? 16.948 -2.982 28.264 1.00 91.69 291 LYS A O 1
ATOM 2308 N N . GLY A 1 292 ? 17.959 -2.394 26.330 1.00 87.19 292 GLY A N 1
ATOM 2309 C CA . GLY A 1 292 ? 17.543 -3.472 25.449 1.00 87.19 292 GLY A CA 1
ATOM 2310 C C . GLY A 1 292 ? 16.100 -3.355 24.935 1.00 87.19 292 GLY A C 1
ATOM 2311 O O . GLY A 1 292 ? 15.641 -4.221 24.190 1.00 87.19 292 GLY A O 1
ATOM 2312 N N . GLY A 1 293 ? 15.371 -2.308 25.329 1.00 90.69 293 GLY A N 1
ATOM 2313 C CA . GLY A 1 293 ? 14.007 -2.048 24.886 1.00 90.69 293 GLY A CA 1
ATOM 2314 C C . GLY A 1 293 ? 12.980 -3.038 25.432 1.00 90.69 293 GLY A C 1
ATOM 2315 O O . GLY A 1 293 ? 12.948 -3.353 26.621 1.00 90.69 293 GLY A O 1
ATOM 2316 N N . GLY A 1 294 ? 12.082 -3.499 24.559 1.00 85.19 294 GLY A N 1
ATOM 2317 C CA . GLY A 1 294 ? 11.020 -4.445 24.913 1.00 85.19 294 GLY A CA 1
ATOM 2318 C C . GLY A 1 294 ? 9.711 -3.802 25.381 1.00 85.19 294 GLY A C 1
ATOM 2319 O O . GLY A 1 294 ? 8.754 -4.529 25.647 1.00 85.19 294 GLY A O 1
ATOM 2320 N N . ILE A 1 295 ? 9.622 -2.471 25.432 1.00 86.50 295 ILE A N 1
ATOM 2321 C CA . ILE A 1 295 ? 8.350 -1.752 25.506 1.00 86.50 295 ILE A CA 1
ATOM 2322 C C . ILE A 1 295 ? 7.707 -1.765 24.127 1.00 86.50 295 ILE A C 1
ATOM 2324 O O . ILE A 1 295 ? 8.286 -1.345 23.124 1.00 86.50 295 ILE A O 1
ATOM 2328 N N . ARG A 1 296 ? 6.458 -2.208 24.089 1.00 81.12 296 ARG A N 1
ATOM 2329 C CA . ARG A 1 296 ? 5.611 -2.128 22.906 1.00 81.12 296 ARG A CA 1
ATOM 2330 C C . ARG A 1 296 ? 4.346 -1.369 23.288 1.00 81.12 296 ARG A C 1
ATOM 2332 O O . ARG A 1 296 ? 3.407 -1.976 23.813 1.00 81.12 296 ARG A O 1
ATOM 2339 N N . PRO A 1 297 ? 4.327 -0.035 23.113 1.00 67.12 297 PRO A N 1
ATOM 2340 C CA . PRO A 1 297 ? 3.112 0.751 23.256 1.00 67.12 297 PRO A CA 1
ATOM 2341 C C . PRO A 1 297 ? 2.040 0.147 22.354 1.00 67.12 297 PRO A C 1
ATOM 2343 O O . PRO A 1 297 ? 2.321 -0.249 21.227 1.00 67.12 297 PRO A O 1
ATOM 2346 N N . GLY A 1 298 ? 0.841 -0.035 22.895 1.00 56.34 298 GLY A N 1
ATOM 2347 C CA . GLY A 1 298 ? -0.229 -0.780 22.230 1.00 56.34 298 GLY A CA 1
ATOM 2348 C C . GLY A 1 298 ? -0.351 -2.245 22.662 1.00 56.34 298 GLY A C 1
ATOM 2349 O O . GLY A 1 298 ? -1.476 -2.699 22.843 1.00 56.34 298 GLY A O 1
ATOM 2350 N N . GLU A 1 299 ? 0.737 -2.969 22.966 1.00 49.00 299 GLU A N 1
ATOM 2351 C CA . GLU A 1 299 ? 0.618 -4.388 23.374 1.00 49.00 299 GLU A CA 1
ATOM 2352 C C . GLU A 1 299 ? 0.013 -4.574 24.775 1.00 49.00 299 GLU A C 1
ATOM 2354 O O . GLU A 1 299 ? -0.567 -5.621 25.049 1.00 49.00 299 GLU A O 1
ATOM 2359 N N . ASN A 1 300 ? 0.071 -3.561 25.650 1.00 44.34 300 ASN A N 1
ATOM 2360 C CA . ASN A 1 300 ? -0.599 -3.608 26.962 1.00 44.34 300 ASN A CA 1
ATOM 2361 C C . ASN A 1 300 ? -1.636 -2.500 27.193 1.00 44.34 300 ASN A C 1
ATOM 2363 O O . ASN A 1 300 ? -2.342 -2.543 28.195 1.00 44.34 300 ASN A O 1
ATOM 2367 N N . ASN A 1 301 ? -1.836 -1.591 26.232 1.00 45.19 301 ASN A N 1
ATOM 2368 C CA . ASN A 1 301 ? -3.020 -0.715 26.227 1.00 45.19 301 ASN A CA 1
ATOM 2369 C C . ASN A 1 301 ? -4.275 -1.435 25.713 1.00 45.19 301 ASN A C 1
ATOM 2371 O O . ASN A 1 301 ? -5.278 -0.797 25.407 1.00 45.19 301 ASN A O 1
ATOM 2375 N N . GLY A 1 302 ? -4.222 -2.765 25.595 1.00 48.94 302 GLY A N 1
ATOM 2376 C CA . GLY A 1 302 ? -5.273 -3.519 24.939 1.00 48.94 302 GLY A CA 1
ATOM 2377 C C . GLY A 1 302 ? -5.486 -3.038 23.511 1.00 48.94 302 GLY A C 1
ATOM 2378 O O . GLY A 1 302 ? -6.634 -3.058 23.088 1.00 48.94 302 GLY A O 1
ATOM 2379 N N . SER A 1 303 ? -4.422 -2.617 22.795 1.00 48.88 303 SER A N 1
ATOM 2380 C CA . SER A 1 303 ? -4.515 -2.436 21.348 1.00 48.88 303 SER A CA 1
ATOM 2381 C C . SER A 1 303 ? -4.494 -3.806 20.680 1.00 48.88 303 SER A C 1
ATOM 2383 O O . SER A 1 303 ? -3.511 -4.269 20.098 1.00 48.88 303 SER A O 1
ATOM 2385 N N . THR A 1 304 ? -5.584 -4.530 20.889 1.00 53.31 304 THR A N 1
ATOM 2386 C CA . THR A 1 304 ? -5.915 -5.694 20.101 1.00 53.31 304 THR A CA 1
ATOM 2387 C C . THR A 1 304 ? -6.268 -5.171 18.730 1.00 53.31 304 THR A C 1
ATOM 2389 O O . THR A 1 304 ? -7.333 -4.592 18.539 1.00 53.31 304 THR A O 1
ATOM 2392 N N . THR A 1 305 ? -5.399 -5.416 17.747 1.00 62.16 305 THR A N 1
ATOM 2393 C CA . THR A 1 305 ? -5.823 -5.355 16.346 1.00 62.16 305 THR A CA 1
ATOM 2394 C C . THR A 1 305 ? -7.232 -5.943 16.277 1.00 62.16 305 THR A C 1
ATOM 2396 O O . THR A 1 305 ? -7.398 -7.076 16.751 1.00 62.16 305 THR A O 1
ATOM 2399 N N . PRO A 1 306 ? -8.245 -5.167 15.844 1.00 75.06 306 PRO A N 1
ATOM 2400 C CA . PRO A 1 306 ? -9.623 -5.501 16.148 1.00 75.06 306 PRO A CA 1
ATOM 2401 C C . PRO A 1 306 ? -9.895 -6.929 15.725 1.00 75.06 306 PRO A C 1
ATOM 2403 O O . PRO A 1 306 ? -9.576 -7.347 14.608 1.00 75.06 306 PRO A O 1
ATOM 2406 N N . THR A 1 307 ? -10.402 -7.698 16.677 1.00 86.25 307 THR A N 1
ATOM 2407 C CA . THR A 1 307 ? -10.609 -9.126 16.511 1.00 86.25 307 THR A CA 1
ATOM 2408 C C . THR A 1 307 ? -11.564 -9.367 15.344 1.00 86.25 307 THR A C 1
ATOM 2410 O O . THR A 1 307 ? -12.349 -8.501 14.948 1.00 86.25 307 THR A O 1
ATOM 2413 N N . SER A 1 308 ? -11.578 -10.583 14.804 1.00 85.81 308 SER A N 1
ATOM 2414 C CA . SER A 1 308 ? -12.570 -10.956 13.788 1.00 85.81 308 SER A CA 1
ATOM 2415 C C . SER A 1 308 ? -14.017 -10.729 14.268 1.00 85.81 308 SER A C 1
ATOM 2417 O O . SER A 1 308 ? -14.901 -10.424 13.462 1.00 85.81 308 SER A O 1
ATOM 2419 N N . ALA A 1 309 ? -14.261 -10.801 15.584 1.00 90.31 309 ALA A N 1
ATOM 2420 C CA . ALA A 1 309 ? -15.536 -10.447 16.202 1.00 90.31 309 ALA A CA 1
ATOM 2421 C C . ALA A 1 309 ? -15.825 -8.934 16.133 1.00 90.31 309 ALA A C 1
ATOM 2423 O O . ALA A 1 309 ? -16.937 -8.547 15.777 1.00 90.31 309 ALA A O 1
ATOM 2424 N N . ASP A 1 310 ? -14.831 -8.077 16.384 1.00 92.31 310 ASP A N 1
ATOM 2425 C CA . ASP A 1 310 ? -14.952 -6.617 16.231 1.00 92.31 310 ASP A CA 1
ATOM 2426 C C . ASP A 1 310 ? -15.301 -6.249 14.791 1.00 92.31 310 ASP A C 1
ATOM 2428 O O . ASP A 1 310 ? -16.310 -5.591 14.518 1.00 92.31 310 ASP A O 1
ATOM 2432 N N . ILE A 1 311 ? -14.531 -6.791 13.847 1.00 91.31 311 ILE A N 1
ATOM 2433 C CA . ILE A 1 311 ? -14.753 -6.598 12.413 1.00 91.31 311 ILE A CA 1
ATOM 2434 C C . ILE A 1 311 ? -16.165 -7.041 12.008 1.00 91.31 311 ILE A C 1
ATOM 2436 O O . ILE A 1 311 ? -16.784 -6.421 11.140 1.00 91.31 311 ILE A O 1
ATOM 2440 N N . THR A 1 312 ? -16.713 -8.076 12.648 1.00 92.69 312 THR A N 1
ATOM 2441 C CA . THR A 1 312 ? -18.087 -8.535 12.401 1.00 92.69 312 THR A CA 1
ATOM 2442 C C . THR A 1 312 ? -19.127 -7.492 12.824 1.00 92.69 312 THR A C 1
ATOM 2444 O O . THR A 1 312 ? -20.065 -7.244 12.064 1.00 92.69 312 THR A O 1
ATOM 2447 N N . LEU A 1 313 ? -18.938 -6.806 13.958 1.00 95.62 313 LEU A N 1
ATOM 2448 C CA . LEU A 1 313 ? -19.812 -5.703 14.387 1.00 95.62 313 LEU A CA 1
ATOM 2449 C C . LEU A 1 313 ? -19.763 -4.527 13.401 1.00 95.62 313 LEU A C 1
ATOM 2451 O O . LEU A 1 313 ? -20.801 -3.969 13.044 1.00 95.62 313 LEU A O 1
ATOM 2455 N N . LEU A 1 314 ? -18.569 -4.183 12.907 1.00 93.56 314 LEU A N 1
ATOM 2456 C CA . LEU A 1 314 ? -18.399 -3.120 11.912 1.00 93.56 314 LEU A CA 1
ATOM 2457 C C . LEU A 1 314 ? -19.038 -3.488 10.562 1.00 93.56 314 LEU A C 1
ATOM 2459 O O . LEU A 1 314 ? -19.730 -2.666 9.959 1.00 93.56 314 LEU A O 1
ATOM 2463 N N . ARG A 1 315 ? -18.865 -4.736 10.105 1.00 92.31 315 ARG A N 1
ATOM 2464 C CA . ARG A 1 315 ? -19.528 -5.275 8.903 1.00 92.31 315 ARG A CA 1
ATOM 2465 C C . ARG A 1 315 ? -21.042 -5.173 9.004 1.00 92.31 315 ARG A C 1
ATOM 2467 O O . ARG A 1 315 ? -21.693 -4.759 8.046 1.00 92.31 315 ARG A O 1
ATOM 2474 N N . GLU A 1 316 ? -21.594 -5.539 10.154 1.00 94.38 316 GLU A N 1
ATOM 2475 C CA . GLU A 1 316 ? -23.031 -5.489 10.392 1.00 94.38 316 GLU A CA 1
ATOM 2476 C C . GLU A 1 316 ? -23.552 -4.045 10.417 1.00 94.38 316 GLU A C 1
ATOM 2478 O O . GLU A 1 316 ? -24.560 -3.755 9.773 1.00 94.38 316 GLU A O 1
ATOM 2483 N N . ALA A 1 317 ? -22.829 -3.115 11.048 1.00 94.44 317 ALA A N 1
ATOM 2484 C CA . ALA A 1 317 ? -23.160 -1.689 11.013 1.00 94.44 317 ALA A CA 1
ATOM 2485 C C . ALA A 1 317 ? -23.180 -1.130 9.584 1.00 94.44 317 ALA A C 1
ATOM 2487 O O . ALA A 1 317 ? -24.141 -0.471 9.190 1.00 94.44 317 ALA A O 1
ATOM 2488 N N . ILE A 1 318 ? -22.170 -1.456 8.774 1.00 91.12 318 ILE A N 1
ATOM 2489 C CA . ILE A 1 318 ? -22.090 -1.069 7.356 1.00 91.12 318 ILE A CA 1
ATOM 2490 C C . ILE A 1 318 ? -23.248 -1.682 6.559 1.00 91.12 318 ILE A C 1
ATOM 2492 O O . ILE A 1 318 ? -23.851 -1.005 5.725 1.00 91.12 318 ILE A O 1
ATOM 2496 N N . ARG A 1 319 ? -23.611 -2.942 6.831 1.00 90.62 319 ARG A N 1
ATOM 2497 C CA . ARG A 1 319 ? -24.749 -3.614 6.189 1.00 90.62 319 ARG A CA 1
ATOM 2498 C C . ARG A 1 319 ? -26.077 -2.930 6.521 1.00 90.62 319 ARG A C 1
ATOM 2500 O O . ARG A 1 319 ? -26.866 -2.691 5.608 1.00 90.62 319 ARG A O 1
ATOM 2507 N N . GLN A 1 320 ? -26.321 -2.605 7.792 1.00 93.31 320 GLN A N 1
ATOM 2508 C CA . GLN A 1 320 ? -27.532 -1.895 8.226 1.00 93.31 320 GLN A CA 1
ATOM 2509 C C . GLN A 1 320 ? -27.585 -0.478 7.654 1.00 93.31 320 GLN A C 1
ATOM 2511 O O . GLN A 1 320 ? -28.628 -0.045 7.161 1.00 93.31 320 GLN A O 1
ATOM 2516 N N . LEU A 1 321 ? -26.448 0.218 7.647 1.00 90.19 321 LEU A N 1
ATOM 2517 C CA . LEU A 1 321 ? -26.337 1.545 7.062 1.00 90.19 321 LEU A CA 1
ATOM 2518 C C . LEU A 1 321 ? -26.671 1.498 5.572 1.00 90.19 321 LEU A C 1
ATOM 2520 O O . LEU A 1 321 ? -27.567 2.206 5.132 1.00 90.19 321 LEU A O 1
ATOM 2524 N N . ARG A 1 322 ? -26.071 0.577 4.813 1.00 88.44 322 ARG A N 1
ATOM 2525 C CA . ARG A 1 322 ? -26.387 0.387 3.393 1.00 88.44 322 ARG A CA 1
ATOM 2526 C C . ARG A 1 322 ? -27.868 0.090 3.152 1.00 88.44 322 ARG A C 1
ATOM 2528 O O . ARG A 1 322 ? -28.448 0.660 2.239 1.00 88.44 322 ARG A O 1
ATOM 2535 N N . ALA A 1 323 ? -28.486 -0.768 3.964 1.00 89.62 323 ALA A N 1
ATOM 2536 C CA . ALA A 1 323 ? -29.905 -1.104 3.826 1.00 89.62 323 ALA A CA 1
ATOM 2537 C C . ALA A 1 323 ? -30.844 0.092 4.075 1.00 89.62 323 ALA A C 1
ATOM 2539 O O . ALA A 1 323 ? -31.960 0.107 3.563 1.00 89.62 323 ALA A O 1
ATOM 2540 N N . SER A 1 324 ? -30.402 1.091 4.846 1.00 88.88 324 SER A N 1
ATOM 2541 C CA . SER A 1 324 ? -31.165 2.324 5.092 1.00 88.88 324 SER A CA 1
ATOM 2542 C C . SER A 1 324 ? -30.929 3.419 4.044 1.00 88.88 324 SER A C 1
ATOM 2544 O O . SER A 1 324 ? -31.596 4.454 4.079 1.00 88.88 324 SER A O 1
ATOM 2546 N N . TYR A 1 325 ? -30.021 3.195 3.089 1.00 83.94 325 TYR A N 1
ATOM 2547 C CA . TYR A 1 325 ? -29.700 4.139 2.025 1.00 83.94 325 TYR A CA 1
ATOM 2548 C C . TYR A 1 325 ? -30.348 3.729 0.694 1.00 83.94 325 TYR A C 1
ATOM 2550 O O . TYR A 1 325 ? -30.089 2.628 0.212 1.00 83.94 325 TYR A O 1
ATOM 2558 N N . PRO A 1 326 ? -31.151 4.600 0.054 1.00 82.75 326 PRO A N 1
ATOM 2559 C CA . PRO A 1 326 ? -31.662 4.336 -1.288 1.00 82.75 326 PRO A CA 1
ATOM 2560 C C . PRO A 1 326 ? -30.523 4.315 -2.320 1.00 82.75 326 PRO A C 1
ATOM 2562 O O . PRO A 1 326 ? -29.560 5.080 -2.197 1.00 82.75 326 PRO A O 1
ATOM 2565 N N . ASP A 1 327 ? -30.669 3.489 -3.361 1.00 81.62 327 ASP A N 1
ATOM 2566 C CA . ASP A 1 327 ? -29.651 3.270 -4.403 1.00 81.62 327 ASP A CA 1
ATOM 25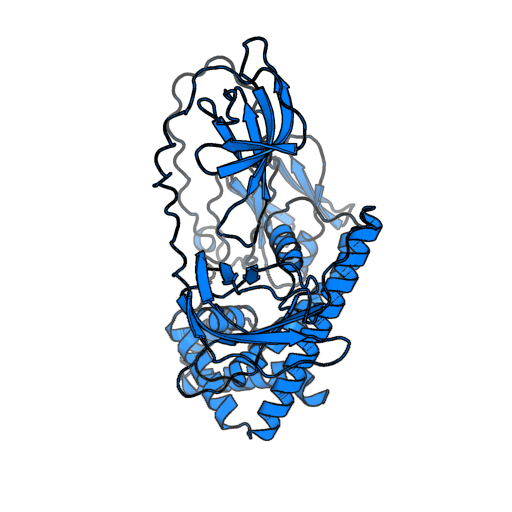67 C C . ASP A 1 327 ? -29.152 4.582 -5.032 1.00 81.62 327 ASP A C 1
ATOM 2569 O O . ASP A 1 327 ? -27.951 4.769 -5.207 1.00 81.62 327 ASP A O 1
ATOM 2573 N N . GLU A 1 328 ? -30.040 5.555 -5.255 1.00 81.19 328 GLU A N 1
ATOM 2574 C CA . GLU A 1 328 ? -29.676 6.870 -5.806 1.00 81.19 328 GLU A CA 1
ATOM 2575 C C . GLU A 1 328 ? -28.660 7.634 -4.936 1.00 81.19 328 GLU A C 1
ATOM 2577 O O . GLU A 1 328 ? -27.764 8.307 -5.455 1.00 81.19 328 GLU A O 1
ATOM 2582 N N . ARG A 1 329 ? -28.762 7.524 -3.602 1.00 80.62 329 ARG A N 1
ATOM 2583 C CA . ARG A 1 329 ? -27.791 8.140 -2.683 1.00 80.62 329 ARG A CA 1
ATOM 2584 C C . ARG A 1 329 ? -26.463 7.392 -2.700 1.00 80.62 329 ARG A C 1
ATOM 2586 O O . ARG A 1 329 ? -25.422 8.042 -2.645 1.00 80.62 329 ARG A O 1
ATOM 2593 N N . LEU A 1 330 ? -26.487 6.062 -2.805 1.00 78.62 330 LEU A N 1
ATOM 2594 C CA . LEU A 1 330 ? -25.272 5.252 -2.948 1.00 78.62 330 LEU A CA 1
ATOM 2595 C C . LEU A 1 330 ? -24.546 5.561 -4.266 1.00 78.62 330 LEU A C 1
ATOM 2597 O O . LEU A 1 330 ? -23.322 5.673 -4.275 1.00 78.62 330 LEU A O 1
ATOM 2601 N N . ASP A 1 331 ? -25.282 5.789 -5.352 1.00 80.25 331 ASP A N 1
ATOM 2602 C CA . ASP A 1 331 ? -24.719 6.198 -6.642 1.00 80.25 331 ASP A CA 1
ATOM 2603 C C . ASP A 1 331 ? -24.150 7.623 -6.616 1.00 80.25 331 ASP A C 1
ATOM 2605 O O . ASP A 1 331 ? -23.141 7.909 -7.266 1.00 80.25 331 ASP A O 1
ATOM 2609 N N . SER A 1 332 ? -24.775 8.542 -5.872 1.00 80.00 332 SER A N 1
ATOM 2610 C CA . SER A 1 332 ? -24.211 9.880 -5.638 1.00 80.00 332 SER A CA 1
ATOM 2611 C C . SER A 1 332 ? -22.900 9.797 -4.856 1.00 80.00 332 SER A C 1
ATOM 2613 O O . SER A 1 332 ? -21.876 10.321 -5.294 1.00 80.00 332 SER A O 1
ATOM 2615 N N . LEU A 1 333 ? -22.902 9.037 -3.758 1.00 76.50 333 LEU A N 1
ATOM 2616 C CA . LEU A 1 333 ? -21.714 8.764 -2.958 1.00 76.50 333 LEU A CA 1
ATOM 2617 C C . LEU A 1 333 ? -20.594 8.162 -3.811 1.00 76.50 333 LEU A C 1
ATOM 2619 O O . LEU A 1 333 ? -19.464 8.640 -3.776 1.00 76.50 333 LEU A O 1
ATOM 2623 N N . ARG A 1 334 ? -20.902 7.165 -4.643 1.00 80.00 334 ARG A N 1
ATOM 2624 C CA . ARG A 1 334 ? -19.926 6.532 -5.534 1.00 80.00 334 ARG A CA 1
ATOM 2625 C C . ARG A 1 334 ? -19.297 7.515 -6.523 1.00 80.00 334 ARG A C 1
ATOM 2627 O O . ARG A 1 334 ? -18.091 7.462 -6.744 1.00 80.00 334 ARG A O 1
ATOM 2634 N N . ARG A 1 335 ? -20.085 8.430 -7.090 1.00 81.75 335 ARG A N 1
ATOM 2635 C CA . ARG A 1 335 ? -19.560 9.489 -7.966 1.00 81.75 335 ARG A CA 1
ATOM 2636 C C . ARG A 1 335 ? -18.665 10.462 -7.202 1.00 81.75 335 ARG A C 1
ATOM 2638 O O . ARG A 1 335 ? -17.584 10.781 -7.689 1.00 81.75 335 ARG A O 1
ATOM 2645 N N . ALA A 1 336 ? -19.068 10.863 -5.996 1.00 76.00 336 ALA A N 1
ATOM 2646 C CA . ALA A 1 336 ? -18.244 11.700 -5.125 1.00 76.00 336 ALA A CA 1
ATOM 2647 C C . ALA A 1 336 ? -16.920 11.001 -4.763 1.00 76.00 336 ALA A C 1
ATOM 2649 O O . ALA A 1 336 ? -15.863 11.623 -4.798 1.00 76.00 336 ALA A O 1
ATOM 2650 N N . TYR A 1 337 ? -16.951 9.693 -4.493 1.00 77.81 337 TYR A N 1
ATOM 2651 C CA . TYR A 1 337 ? -15.757 8.873 -4.280 1.00 77.81 337 TYR A CA 1
ATOM 2652 C C . TYR A 1 337 ? -14.809 8.892 -5.482 1.00 77.81 337 TYR A C 1
ATOM 2654 O O . TYR A 1 337 ? -13.614 9.153 -5.324 1.00 77.81 337 TYR A O 1
ATOM 2662 N N . GLU A 1 338 ? -15.327 8.610 -6.679 1.00 79.69 338 GLU A N 1
ATOM 2663 C CA . GLU A 1 338 ? -14.532 8.578 -7.912 1.00 79.69 338 GLU A CA 1
ATOM 2664 C C . GLU A 1 338 ? -13.916 9.955 -8.203 1.00 79.69 338 GLU A C 1
ATOM 2666 O O . GLU A 1 338 ? -12.744 10.052 -8.574 1.00 79.69 338 GLU A O 1
ATOM 2671 N N . GLU A 1 339 ? -14.669 11.029 -7.958 1.00 81.25 339 GLU A N 1
ATOM 2672 C CA . GLU A 1 339 ? -14.190 12.402 -8.087 1.00 81.25 339 GLU A CA 1
ATOM 2673 C C . GLU A 1 339 ? -13.096 12.741 -7.066 1.00 81.25 339 GLU A C 1
ATOM 2675 O O . GLU A 1 339 ? -12.036 13.228 -7.465 1.00 81.25 339 GLU A O 1
ATOM 2680 N N . GLN A 1 340 ? -13.300 12.442 -5.779 1.00 75.12 340 GLN A N 1
ATOM 2681 C CA . GLN A 1 340 ? -12.296 12.668 -4.733 1.00 75.12 340 GLN A CA 1
ATOM 2682 C C . GLN A 1 340 ? -11.027 11.850 -4.981 1.00 75.12 340 GLN A C 1
ATOM 2684 O O . GLN A 1 340 ? -9.923 12.379 -4.873 1.00 75.12 340 GLN A O 1
ATOM 2689 N N . THR A 1 341 ? -11.158 10.589 -5.393 1.00 73.25 341 THR A N 1
ATOM 2690 C CA . THR A 1 341 ? -10.012 9.739 -5.752 1.00 73.25 341 THR A CA 1
ATOM 2691 C C . THR A 1 341 ? -9.229 10.327 -6.926 1.00 73.25 341 THR A C 1
ATOM 2693 O O . THR A 1 341 ? -7.997 10.365 -6.897 1.00 73.25 341 THR A O 1
ATOM 2696 N N . ARG A 1 342 ? -9.924 10.855 -7.942 1.00 80.50 342 ARG A N 1
ATOM 2697 C CA . ARG A 1 342 ? -9.281 11.548 -9.065 1.00 80.50 342 ARG A CA 1
ATOM 2698 C C . ARG A 1 342 ? -8.566 12.818 -8.605 1.00 80.50 342 ARG A C 1
ATOM 2700 O O . ARG A 1 342 ? -7.400 12.998 -8.942 1.00 80.50 342 ARG A O 1
ATOM 2707 N N . MET A 1 343 ? -9.223 13.661 -7.805 1.00 77.88 343 MET A N 1
ATOM 2708 C CA . MET A 1 343 ? -8.628 14.885 -7.251 1.00 77.88 343 MET A CA 1
ATOM 2709 C C . MET A 1 343 ? -7.387 14.583 -6.405 1.00 77.88 343 MET A C 1
ATOM 2711 O O . MET A 1 343 ? -6.366 15.253 -6.559 1.00 77.88 343 MET A O 1
ATOM 2715 N N . PHE A 1 344 ? -7.453 13.545 -5.566 1.00 74.38 344 PHE A N 1
ATOM 2716 C CA . PHE A 1 344 ? -6.323 13.031 -4.796 1.00 74.38 344 PHE A CA 1
ATOM 2717 C C . PHE A 1 344 ? -5.172 12.657 -5.732 1.00 74.38 344 PHE A C 1
ATOM 2719 O O . PHE A 1 344 ? -4.068 13.179 -5.592 1.00 74.38 344 PHE A O 1
ATOM 2726 N N . SER A 1 345 ? -5.431 11.818 -6.740 1.00 75.38 345 SER A N 1
ATOM 2727 C CA . SER A 1 345 ? -4.405 11.401 -7.699 1.00 75.38 345 SER A CA 1
ATOM 2728 C C . SER A 1 345 ? -3.818 12.575 -8.494 1.00 75.38 345 SER A C 1
ATOM 2730 O O . SER A 1 345 ? -2.617 12.589 -8.759 1.00 75.38 345 SER A O 1
ATOM 2732 N N . ASP A 1 346 ? -4.629 13.561 -8.877 1.00 81.00 346 ASP A N 1
ATOM 2733 C CA . ASP A 1 346 ? -4.174 14.773 -9.565 1.00 81.00 346 ASP A CA 1
ATOM 2734 C C . ASP A 1 346 ? -3.243 15.608 -8.684 1.00 81.00 346 ASP A C 1
ATOM 2736 O O . ASP A 1 346 ? -2.194 16.079 -9.135 1.00 81.00 346 ASP A O 1
ATOM 2740 N N . GLN A 1 347 ? -3.624 15.800 -7.420 1.00 78.50 347 GLN A N 1
ATOM 2741 C CA . GLN A 1 347 ? -2.840 16.560 -6.456 1.00 78.50 347 GLN A CA 1
ATOM 2742 C C . GLN A 1 347 ? -1.506 15.862 -6.169 1.00 78.50 347 GLN A C 1
ATOM 2744 O O . GLN A 1 347 ? -0.456 16.500 -6.228 1.00 78.50 347 GLN A O 1
ATOM 2749 N N . MET A 1 348 ? -1.545 14.547 -5.972 1.00 70.94 348 MET A N 1
ATOM 2750 C CA . MET A 1 348 ? -0.387 13.671 -5.813 1.00 70.94 348 MET A CA 1
ATOM 2751 C C . MET A 1 348 ? 0.614 13.800 -6.967 1.00 70.94 348 MET A C 1
ATOM 2753 O O . MET A 1 348 ? 1.800 14.043 -6.746 1.00 70.94 348 MET A O 1
ATOM 2757 N N . VAL A 1 349 ? 0.140 13.675 -8.212 1.00 78.00 349 VAL A N 1
ATOM 2758 C CA . VAL A 1 349 ? 0.975 13.812 -9.416 1.00 78.00 349 VAL A CA 1
ATOM 2759 C C . VAL A 1 349 ? 1.567 15.216 -9.501 1.00 78.00 349 VAL A C 1
ATOM 2761 O O . VAL A 1 349 ? 2.756 15.373 -9.776 1.00 78.00 349 VAL A O 1
ATOM 2764 N N . ARG A 1 350 ? 0.764 16.248 -9.224 1.00 82.06 350 ARG A N 1
ATOM 2765 C CA . ARG A 1 350 ? 1.211 17.645 -9.257 1.00 82.06 350 ARG A CA 1
ATOM 2766 C C . ARG A 1 350 ? 2.309 17.918 -8.232 1.00 82.06 350 ARG A C 1
ATOM 2768 O O . ARG A 1 350 ? 3.331 18.499 -8.587 1.00 82.06 350 ARG A O 1
ATOM 2775 N N . GLN A 1 351 ? 2.113 17.493 -6.989 1.00 77.31 351 GLN A N 1
ATOM 2776 C CA . GLN A 1 351 ? 3.080 17.713 -5.916 1.00 77.31 351 GLN A CA 1
ATOM 2777 C C . GLN A 1 351 ? 4.341 16.867 -6.117 1.00 77.31 351 GLN A C 1
ATOM 2779 O O . GLN A 1 351 ? 5.446 17.378 -5.961 1.00 77.31 351 GLN A O 1
ATOM 2784 N N . GLY A 1 352 ? 4.202 15.609 -6.549 1.00 74.81 352 GLY A N 1
ATOM 2785 C CA . GLY A 1 352 ? 5.345 14.777 -6.924 1.00 74.81 352 GLY A CA 1
ATOM 2786 C C . GLY A 1 352 ? 6.172 15.412 -8.046 1.00 74.81 352 GLY A C 1
ATOM 2787 O O . GLY A 1 352 ? 7.398 15.460 -7.965 1.00 74.81 352 GLY A O 1
ATOM 2788 N N . GLN A 1 353 ? 5.512 15.989 -9.055 1.00 81.56 353 GLN A N 1
ATOM 2789 C CA . GLN A 1 353 ? 6.188 16.715 -10.128 1.00 81.56 353 GLN A CA 1
ATOM 2790 C C . GLN A 1 353 ? 6.902 17.973 -9.615 1.00 81.56 353 GLN A C 1
ATOM 2792 O O . GLN A 1 353 ? 8.011 18.272 -10.053 1.00 81.56 353 GLN A O 1
ATOM 2797 N N . GLU A 1 354 ? 6.292 18.710 -8.687 1.00 77.62 354 GLU A N 1
ATOM 2798 C CA . GLU A 1 354 ? 6.910 19.882 -8.066 1.00 77.62 354 GLU A CA 1
ATOM 2799 C C . GLU A 1 354 ? 8.174 19.508 -7.280 1.00 77.62 354 GLU A C 1
ATOM 2801 O O . GLU A 1 354 ? 9.202 20.171 -7.426 1.00 77.62 354 GLU A O 1
ATOM 2806 N N . ILE A 1 355 ? 8.129 18.419 -6.508 1.00 72.44 355 ILE A N 1
ATOM 2807 C CA . ILE A 1 355 ? 9.289 17.889 -5.782 1.00 72.44 355 ILE A CA 1
ATOM 2808 C C . ILE A 1 355 ? 10.398 17.504 -6.766 1.00 72.44 355 ILE A C 1
ATOM 2810 O O . ILE A 1 355 ? 11.532 17.952 -6.604 1.00 72.44 355 ILE A O 1
ATOM 2814 N N . LEU A 1 356 ? 10.079 16.747 -7.822 1.00 69.19 356 LEU A N 1
ATOM 2815 C CA . LEU A 1 356 ? 11.052 16.372 -8.854 1.00 69.19 356 LEU A CA 1
ATOM 2816 C C . LEU A 1 356 ? 11.702 17.602 -9.496 1.00 69.19 356 LEU A C 1
ATOM 2818 O O . LEU A 1 356 ? 12.920 17.643 -9.653 1.00 69.19 356 LEU A O 1
ATOM 2822 N N . ASN A 1 357 ? 10.915 18.634 -9.803 1.00 76.50 357 ASN A N 1
ATOM 2823 C CA . ASN A 1 357 ? 11.431 19.880 -10.363 1.00 76.50 357 ASN A CA 1
ATOM 2824 C C . ASN A 1 357 ? 12.372 20.604 -9.386 1.00 76.50 357 ASN A C 1
ATOM 2826 O O . ASN A 1 357 ? 13.432 21.069 -9.803 1.00 76.50 357 ASN A O 1
ATOM 2830 N N . ARG A 1 358 ? 12.021 20.675 -8.093 1.00 70.31 358 ARG A N 1
ATOM 2831 C CA . ARG A 1 358 ? 12.862 21.295 -7.049 1.00 70.31 358 ARG A CA 1
ATOM 2832 C C . ARG A 1 358 ? 14.179 20.549 -6.836 1.00 70.31 358 ARG A C 1
ATOM 2834 O O . ARG A 1 358 ? 15.184 21.177 -6.527 1.00 70.31 358 ARG A O 1
ATOM 2841 N N . LEU A 1 359 ? 14.178 19.235 -7.038 1.00 64.00 359 LEU A N 1
ATOM 2842 C CA . LEU A 1 359 ? 15.365 18.383 -6.960 1.00 64.00 359 LEU A CA 1
ATOM 2843 C C . LEU A 1 359 ? 16.196 18.368 -8.260 1.00 64.00 359 LEU A C 1
ATOM 2845 O O . LEU A 1 359 ? 17.180 17.641 -8.348 1.00 64.00 359 LEU A O 1
ATOM 2849 N N . GLY A 1 360 ? 15.821 19.153 -9.278 1.00 77.44 360 GLY A N 1
ATOM 2850 C CA . GLY A 1 360 ? 16.552 19.242 -10.547 1.00 77.44 360 GLY A CA 1
ATOM 2851 C C . GLY A 1 360 ? 16.204 18.157 -11.574 1.00 77.44 360 GLY A C 1
ATOM 2852 O O . GLY A 1 360 ? 16.810 18.107 -12.642 1.00 77.44 360 GLY A O 1
ATOM 2853 N N . PHE A 1 361 ? 15.192 17.323 -11.318 1.00 67.88 361 PHE A N 1
ATOM 2854 C CA . PHE A 1 361 ? 14.727 16.261 -12.219 1.00 67.88 361 PHE A CA 1
ATOM 2855 C C . PHE A 1 361 ? 13.648 16.738 -13.207 1.00 67.88 361 PHE A C 1
ATOM 2857 O O . PHE A 1 361 ? 12.650 16.056 -13.440 1.00 67.88 361 PHE A O 1
ATOM 2864 N N . SER A 1 362 ? 13.839 17.900 -13.833 1.00 72.31 362 SER A N 1
ATOM 2865 C CA . SER A 1 362 ? 12.846 18.530 -14.725 1.00 72.31 362 SER A CA 1
ATOM 2866 C C . SER A 1 362 ? 12.507 17.728 -15.997 1.00 72.31 362 SER A C 1
ATOM 2868 O O . SER A 1 362 ? 11.520 18.023 -16.673 1.00 72.31 362 SER A O 1
ATOM 2870 N N . GLY A 1 363 ? 13.297 16.699 -16.327 1.00 71.44 363 GLY A N 1
ATOM 2871 C CA . GLY A 1 363 ? 13.056 15.792 -17.455 1.00 71.44 363 GLY A CA 1
ATOM 2872 C C . GLY A 1 363 ? 12.122 14.613 -17.155 1.00 71.44 363 GLY A C 1
ATOM 2873 O O . GLY A 1 363 ? 11.694 13.931 -18.085 1.00 71.44 363 GLY A O 1
ATOM 2874 N N . ILE A 1 364 ? 11.794 14.359 -15.885 1.00 66.00 364 ILE A N 1
ATOM 2875 C CA . ILE A 1 364 ? 10.936 13.241 -15.480 1.00 66.00 364 ILE A CA 1
ATOM 2876 C C . ILE A 1 364 ? 9.503 13.751 -15.354 1.00 66.00 364 ILE A C 1
ATOM 2878 O O . ILE A 1 364 ? 9.239 14.648 -14.558 1.00 66.00 364 ILE A O 1
ATOM 2882 N N . ARG A 1 365 ? 8.572 13.179 -16.128 1.00 74.00 365 ARG A N 1
ATOM 2883 C CA . ARG A 1 365 ? 7.133 13.439 -15.985 1.00 74.00 365 ARG A CA 1
ATOM 2884 C C . ARG A 1 365 ? 6.453 12.269 -15.301 1.00 74.00 365 ARG A C 1
ATOM 2886 O O . ARG A 1 365 ? 6.552 11.141 -15.783 1.00 74.00 365 ARG A O 1
ATOM 2893 N N . LEU A 1 366 ? 5.733 12.548 -14.220 1.00 72.50 366 LEU A N 1
ATOM 2894 C CA . LEU A 1 366 ? 4.851 11.556 -13.616 1.00 72.50 366 LEU A CA 1
ATOM 2895 C C . LEU A 1 366 ? 3.650 11.279 -14.546 1.00 72.50 366 LEU A C 1
ATOM 2897 O O . LEU A 1 366 ? 3.171 12.199 -15.220 1.00 72.50 366 LEU A O 1
ATOM 2901 N N . PRO A 1 367 ? 3.179 10.021 -14.637 1.00 63.03 367 PRO A N 1
ATOM 2902 C CA . PRO A 1 367 ? 2.030 9.666 -15.465 1.00 63.03 367 PRO A CA 1
ATOM 2903 C C . PRO A 1 367 ? 0.761 10.390 -14.990 1.00 63.03 367 PRO A C 1
ATOM 2905 O O . PRO A 1 367 ? 0.590 10.661 -13.804 1.00 63.03 367 PRO A O 1
ATOM 2908 N N . SER A 1 368 ? -0.135 10.716 -15.927 1.00 64.81 368 SER A N 1
ATOM 2909 C CA . SER A 1 368 ? -1.402 11.397 -15.625 1.00 64.81 368 SER A CA 1
ATOM 2910 C C . SER A 1 368 ? -2.333 10.538 -14.760 1.00 64.81 368 SER A C 1
ATOM 2912 O O . SER A 1 368 ? -2.374 9.320 -14.929 1.00 64.81 368 SER A O 1
ATOM 2914 N N . SER A 1 369 ? -3.156 11.191 -13.939 1.00 59.38 369 SER A N 1
ATOM 2915 C CA . SER A 1 369 ? -4.097 10.648 -12.936 1.00 59.38 369 SER A CA 1
ATOM 2916 C C . SER A 1 369 ? -5.172 9.660 -13.408 1.00 59.38 369 SER A C 1
ATOM 2918 O O . SER A 1 369 ? -5.913 9.131 -12.586 1.00 59.38 369 SER A O 1
ATOM 2920 N N . ASN A 1 370 ? -5.268 9.375 -14.709 1.00 57.91 370 ASN A N 1
ATOM 2921 C CA . ASN A 1 370 ? -6.182 8.354 -15.229 1.00 57.91 370 ASN A CA 1
ATOM 2922 C C . ASN A 1 370 ? -5.677 6.913 -14.998 1.00 57.91 370 ASN A C 1
ATOM 2924 O O . ASN A 1 370 ? -6.382 5.964 -15.336 1.00 57.91 370 ASN A O 1
ATOM 2928 N N . ALA A 1 371 ? -4.468 6.735 -14.456 1.00 51.69 371 ALA A N 1
ATOM 2929 C CA . ALA A 1 371 ? -3.965 5.446 -13.989 1.00 51.69 371 ALA A CA 1
ATOM 2930 C C . ALA A 1 371 ? -4.331 5.232 -12.504 1.00 51.69 371 ALA A C 1
ATOM 2932 O O . ALA A 1 371 ? -4.351 6.211 -11.755 1.00 51.69 371 ALA A O 1
ATOM 2933 N N . PRO A 1 372 ? -4.596 3.988 -12.045 1.00 48.00 372 PRO A N 1
ATOM 2934 C CA . PRO A 1 372 ? -4.654 3.700 -10.611 1.00 48.00 372 PRO A CA 1
ATOM 2935 C C . PRO A 1 372 ? -3.382 4.240 -9.945 1.00 48.00 372 PRO A C 1
ATOM 2937 O O . PRO A 1 372 ? -2.319 4.169 -10.561 1.00 48.00 372 PRO A O 1
ATOM 2940 N N . ILE A 1 373 ? -3.541 4.835 -8.753 1.00 50.03 373 ILE A N 1
ATOM 2941 C CA . ILE A 1 373 ? -2.538 5.602 -7.988 1.00 50.03 373 ILE A CA 1
ATOM 2942 C C . ILE A 1 373 ? -1.103 5.227 -8.413 1.00 50.03 373 ILE A C 1
ATOM 2944 O O . ILE A 1 373 ? -0.695 4.095 -8.155 1.00 50.03 373 ILE A O 1
ATOM 2948 N N . PRO A 1 374 ? -0.346 6.130 -9.068 1.00 43.94 374 PRO A N 1
ATOM 2949 C CA . PRO A 1 374 ? 0.966 5.796 -9.613 1.00 43.94 374 PRO A CA 1
ATOM 2950 C C . PRO A 1 374 ? 1.893 5.178 -8.557 1.00 43.94 374 PRO A C 1
ATOM 2952 O O . PRO A 1 374 ? 1.953 5.670 -7.434 1.00 43.94 374 PRO A O 1
ATOM 2955 N N . ASP A 1 375 ? 2.685 4.165 -8.915 1.00 42.34 375 ASP A N 1
ATOM 2956 C CA . ASP A 1 375 ? 3.637 3.499 -8.003 1.00 42.34 375 ASP A CA 1
ATOM 2957 C C . ASP A 1 375 ? 4.613 4.479 -7.310 1.00 42.34 375 ASP A C 1
ATOM 2959 O O . ASP A 1 375 ? 5.091 4.229 -6.206 1.00 42.34 375 ASP A O 1
ATOM 2963 N N . SER A 1 376 ? 4.849 5.660 -7.894 1.00 40.06 376 SER A N 1
ATOM 2964 C CA . SER A 1 376 ? 5.616 6.753 -7.276 1.00 40.06 376 SER A CA 1
ATOM 2965 C C . SER A 1 376 ? 5.010 7.288 -5.969 1.00 40.06 376 SER A C 1
ATOM 2967 O O . SER A 1 376 ? 5.714 7.891 -5.165 1.00 40.06 376 SER A O 1
ATOM 2969 N N . VAL A 1 377 ? 3.711 7.081 -5.747 1.00 43.72 377 VAL A N 1
ATOM 2970 C CA . VAL A 1 377 ? 2.989 7.439 -4.517 1.00 43.72 377 VAL A CA 1
ATOM 2971 C C . VAL A 1 377 ? 3.255 6.424 -3.405 1.00 43.72 377 VAL A C 1
ATOM 2973 O O . VAL A 1 377 ? 3.395 6.814 -2.247 1.00 43.72 377 VAL A O 1
ATOM 2976 N N . GLN A 1 378 ? 3.407 5.140 -3.752 1.00 46.12 378 GLN A N 1
ATOM 2977 C CA . GLN A 1 378 ? 3.842 4.117 -2.798 1.00 46.12 378 GLN A CA 1
ATOM 2978 C C . GLN A 1 378 ? 5.272 4.381 -2.331 1.00 46.12 378 GLN A C 1
ATOM 2980 O O . GLN A 1 378 ? 5.548 4.226 -1.151 1.00 46.12 378 GLN A O 1
ATOM 2985 N N . VAL A 1 379 ? 6.151 4.869 -3.215 1.00 40.31 379 VAL A N 1
ATOM 2986 C CA . VAL A 1 379 ? 7.528 5.245 -2.852 1.00 40.31 379 VAL A CA 1
ATOM 2987 C C . VAL A 1 379 ? 7.556 6.326 -1.766 1.00 40.31 379 VAL A C 1
ATOM 2989 O O . VAL A 1 379 ? 8.362 6.223 -0.854 1.00 40.31 379 VAL A O 1
ATOM 2992 N N . TYR A 1 380 ? 6.669 7.327 -1.804 1.00 45.38 380 TYR A N 1
ATOM 2993 C CA . TYR A 1 380 ? 6.619 8.377 -0.774 1.00 45.38 380 TYR A CA 1
ATOM 2994 C C . TYR A 1 380 ? 5.975 7.903 0.543 1.00 45.38 380 TYR A C 1
ATOM 2996 O O . TYR A 1 380 ? 6.442 8.271 1.618 1.00 45.38 380 TYR A O 1
ATOM 3004 N N . LEU A 1 381 ? 4.936 7.060 0.472 1.00 43.81 381 LEU A N 1
ATOM 3005 C CA . LEU A 1 381 ? 4.315 6.445 1.656 1.00 43.81 381 LEU A CA 1
ATOM 3006 C C . LEU A 1 381 ? 5.257 5.447 2.352 1.00 43.81 381 LEU A C 1
ATOM 3008 O O . LEU A 1 381 ? 5.294 5.412 3.577 1.00 43.81 381 LEU A O 1
ATOM 3012 N N . LEU A 1 382 ? 6.057 4.699 1.584 1.00 40.94 382 LEU A N 1
ATOM 3013 C CA . LEU A 1 382 ? 7.147 3.861 2.096 1.00 40.94 382 LEU A CA 1
ATOM 3014 C C . LEU A 1 382 ? 8.265 4.721 2.696 1.00 40.94 382 LEU A C 1
ATOM 3016 O O . LEU A 1 382 ? 8.758 4.417 3.774 1.00 40.94 382 LEU A O 1
ATOM 3020 N N . TRP A 1 383 ? 8.602 5.854 2.072 1.00 39.91 383 TRP A N 1
ATOM 3021 C CA . TRP A 1 383 ? 9.624 6.768 2.590 1.00 39.91 383 TRP A CA 1
ATOM 3022 C C . TRP A 1 383 ? 9.239 7.406 3.935 1.00 39.91 383 TRP A C 1
ATOM 3024 O O . TRP A 1 383 ? 10.110 7.616 4.768 1.00 39.91 383 TRP A O 1
ATOM 3034 N N . GLN A 1 384 ? 7.949 7.673 4.187 1.00 41.00 384 GLN A N 1
ATOM 3035 C CA . GLN A 1 384 ? 7.474 8.112 5.510 1.00 41.00 384 GLN A CA 1
ATOM 3036 C C . GLN A 1 384 ? 7.489 6.999 6.570 1.00 41.00 384 GLN A C 1
ATOM 3038 O O . GLN A 1 384 ? 7.532 7.317 7.753 1.00 41.00 384 GLN A O 1
ATOM 3043 N N . GLY A 1 385 ? 7.448 5.726 6.166 1.00 36.25 385 GLY A N 1
ATOM 3044 C CA . GLY A 1 385 ? 7.551 4.583 7.080 1.00 36.25 385 GLY A CA 1
ATOM 3045 C C . GLY A 1 385 ? 8.985 4.107 7.344 1.00 36.25 385 GLY A C 1
ATOM 3046 O O . GLY A 1 385 ? 9.210 3.434 8.340 1.00 36.25 385 GLY A O 1
ATOM 3047 N N . GLU A 1 386 ? 9.944 4.449 6.474 1.00 33.25 386 GLU A N 1
ATOM 3048 C CA . GLU A 1 386 ? 11.311 3.888 6.468 1.00 33.25 386 GLU A CA 1
ATOM 3049 C C . GLU A 1 386 ? 12.434 4.950 6.562 1.00 33.25 386 GLU A C 1
ATOM 3051 O O . GLU A 1 386 ? 13.612 4.643 6.352 1.00 33.25 386 GLU A O 1
ATOM 3056 N N . SER A 1 387 ? 12.115 6.228 6.811 1.00 37.25 387 SER A N 1
ATOM 3057 C CA . SER A 1 387 ? 13.121 7.300 6.900 1.00 37.25 387 SER A CA 1
ATOM 3058 C C . SER A 1 387 ? 13.113 8.019 8.246 1.00 37.25 387 SER A C 1
ATOM 3060 O O . SER A 1 387 ? 12.192 8.771 8.546 1.00 37.25 387 SER A O 1
ATOM 3062 N N . SER A 1 388 ? 14.208 7.864 8.996 1.00 35.94 388 SER A N 1
ATOM 3063 C CA . SER A 1 388 ? 14.542 8.633 10.205 1.00 35.94 388 SER A CA 1
ATOM 3064 C C . SER A 1 388 ? 15.011 10.069 9.931 1.00 35.94 388 SER A C 1
ATOM 3066 O O . SER A 1 388 ? 15.066 10.883 10.851 1.00 35.94 388 SER A O 1
ATOM 3068 N N . GLU A 1 389 ? 15.342 10.423 8.683 1.00 39.12 389 GLU A N 1
ATOM 3069 C CA . GLU A 1 389 ? 15.732 11.797 8.364 1.00 39.12 389 GLU A CA 1
ATOM 3070 C C . GLU A 1 389 ? 14.499 12.692 8.215 1.00 39.12 389 GLU A C 1
ATOM 3072 O O . GLU A 1 389 ? 13.609 12.404 7.400 1.00 39.12 389 GLU A O 1
ATOM 3077 N N . PRO A 1 390 ? 14.442 13.821 8.940 1.00 45.19 390 PRO A N 1
ATOM 3078 C CA . PRO A 1 390 ? 13.312 14.708 8.841 1.00 45.19 390 PRO A CA 1
ATOM 3079 C C . PRO A 1 390 ? 13.360 15.373 7.464 1.00 45.19 390 PRO A C 1
ATOM 3081 O O . PRO A 1 390 ? 14.301 16.103 7.151 1.00 45.19 390 PRO A O 1
ATOM 3084 N N . LEU A 1 391 ? 12.322 15.120 6.653 1.00 49.25 391 LEU A N 1
ATOM 3085 C CA . LEU A 1 391 ? 12.109 15.657 5.301 1.00 49.25 391 LEU A CA 1
ATOM 3086 C C . LEU A 1 391 ? 12.764 17.043 5.127 1.00 49.25 391 LEU A C 1
ATOM 3088 O O . LEU A 1 391 ? 12.570 17.903 5.992 1.00 49.25 391 LEU A O 1
ATOM 3092 N N . PRO A 1 392 ? 13.485 17.335 4.030 1.00 55.19 392 PRO A N 1
ATOM 3093 C CA . PRO A 1 392 ? 14.035 18.670 3.819 1.00 55.19 392 PRO A CA 1
ATOM 3094 C C . PRO A 1 392 ? 12.940 19.731 4.042 1.00 55.19 392 PRO A C 1
ATOM 3096 O O . PRO A 1 392 ? 11.799 19.498 3.626 1.00 55.19 392 PRO A O 1
ATOM 3099 N N . PRO A 1 393 ? 13.217 20.882 4.684 1.00 60.69 393 PRO A N 1
ATOM 3100 C CA . PRO A 1 393 ? 12.191 21.877 5.019 1.00 60.69 393 PRO A CA 1
ATOM 3101 C C . PRO A 1 393 ? 11.211 22.234 3.877 1.00 60.69 393 PRO A C 1
ATOM 3103 O O . PRO A 1 393 ? 10.009 22.331 4.143 1.00 60.69 393 PRO A O 1
ATOM 3106 N N . PRO A 1 394 ? 11.642 22.329 2.596 1.00 52.75 394 PRO A N 1
ATOM 3107 C CA . PRO A 1 394 ? 10.732 22.567 1.469 1.00 52.75 394 PRO A CA 1
ATOM 3108 C C . PRO A 1 394 ? 9.717 21.435 1.231 1.00 52.75 394 PRO A C 1
ATOM 3110 O O . PRO A 1 394 ? 8.641 21.672 0.676 1.00 52.75 394 PRO A O 1
ATOM 3113 N N . VAL A 1 395 ? 10.060 20.206 1.624 1.00 53.31 395 VAL A N 1
ATOM 3114 C CA . VAL A 1 395 ? 9.215 19.011 1.512 1.00 53.31 395 VAL A CA 1
ATOM 3115 C C . VAL A 1 395 ? 8.286 18.881 2.725 1.00 53.31 395 VAL A C 1
ATOM 3117 O O . VAL A 1 395 ? 7.115 18.565 2.550 1.00 53.31 395 VAL A O 1
ATOM 3120 N N . ARG A 1 396 ? 8.733 19.240 3.942 1.00 58.22 396 ARG A N 1
ATOM 3121 C CA . ARG A 1 396 ? 7.844 19.335 5.125 1.00 58.22 396 ARG A CA 1
ATOM 3122 C C . ARG A 1 396 ? 6.727 20.355 4.933 1.00 58.22 396 ARG A C 1
ATOM 3124 O O . ARG A 1 396 ? 5.564 20.055 5.179 1.00 58.22 396 ARG A O 1
ATOM 3131 N N . GLN A 1 397 ? 7.059 21.551 4.451 1.00 57.00 397 GLN A N 1
ATOM 3132 C CA . GLN A 1 397 ? 6.068 22.612 4.234 1.00 57.00 397 GLN A CA 1
ATOM 3133 C C . GLN A 1 397 ? 5.050 22.257 3.143 1.00 57.00 397 GLN A C 1
ATOM 3135 O O . GLN A 1 397 ? 3.906 22.699 3.195 1.00 57.00 397 GLN A O 1
ATOM 3140 N N . SER A 1 398 ? 5.439 21.421 2.178 1.00 56.09 398 SER A N 1
ATOM 3141 C CA . SER A 1 398 ? 4.528 20.917 1.150 1.00 56.09 398 SER A CA 1
ATOM 3142 C C . SER A 1 398 ? 3.746 19.673 1.580 1.00 56.09 398 SER A C 1
ATOM 3144 O O . SER A 1 398 ? 2.838 19.306 0.841 1.00 56.09 398 SER A O 1
ATOM 3146 N N . ALA A 1 399 ? 4.024 19.083 2.757 1.00 54.56 399 ALA A N 1
ATOM 3147 C CA . ALA A 1 399 ? 3.376 17.881 3.303 1.00 54.56 399 ALA A CA 1
ATOM 3148 C C . ALA A 1 399 ? 2.048 18.152 4.049 1.00 54.56 399 ALA A C 1
ATOM 3150 O O . ALA A 1 399 ? 1.193 17.278 4.121 1.00 54.56 399 ALA A O 1
ATOM 3151 N N . GLN A 1 400 ? 1.812 19.364 4.560 1.00 58.44 400 GLN A N 1
ATOM 3152 C CA . GLN A 1 400 ? 0.562 19.734 5.258 1.00 58.44 400 GLN A CA 1
ATOM 3153 C C . GLN A 1 400 ? -0.722 19.495 4.426 1.00 58.44 400 GLN A C 1
ATOM 3155 O O . GLN A 1 400 ? -1.642 18.845 4.927 1.00 58.44 400 GLN A O 1
ATOM 3160 N N . PRO A 1 401 ? -0.782 19.895 3.137 1.00 63.19 401 PRO A N 1
ATOM 3161 C CA . PRO A 1 401 ? -1.908 19.558 2.264 1.00 63.19 401 PRO A CA 1
ATOM 3162 C C . PRO A 1 401 ? -2.178 18.050 2.175 1.00 63.19 401 PRO A C 1
ATOM 3164 O O . PRO A 1 401 ? -3.312 17.646 1.961 1.00 63.19 401 PRO A O 1
ATOM 3167 N N . TRP A 1 402 ? -1.168 17.202 2.382 1.00 61.06 402 TRP A N 1
ATOM 3168 C CA . TRP A 1 402 ? -1.287 15.756 2.221 1.00 61.06 402 TRP A CA 1
ATOM 3169 C C . TRP A 1 402 ? -2.027 15.077 3.354 1.00 61.06 402 TRP A C 1
ATOM 3171 O O . TRP A 1 402 ? -2.685 14.075 3.106 1.00 61.06 402 TRP A O 1
ATOM 3181 N N . GLN A 1 403 ? -1.949 15.592 4.581 1.00 61.56 403 GLN A N 1
ATOM 3182 C CA . GLN A 1 403 ? -2.725 15.026 5.684 1.00 61.56 403 GLN A CA 1
ATOM 3183 C C . GLN A 1 403 ? -4.225 15.214 5.440 1.00 61.56 403 GLN A C 1
ATOM 3185 O O . GLN A 1 403 ? -4.995 14.268 5.593 1.00 61.56 403 GLN A O 1
ATOM 3190 N N . GLN A 1 404 ? -4.624 16.391 4.950 1.00 65.31 404 GLN A N 1
ATOM 3191 C CA . GLN A 1 404 ? -6.006 16.660 4.548 1.00 65.31 404 GLN A CA 1
ATOM 3192 C C . GLN A 1 404 ? -6.427 15.774 3.368 1.00 65.31 404 GLN A C 1
ATOM 3194 O O . GLN A 1 404 ? -7.497 15.170 3.388 1.00 65.31 404 GLN A O 1
ATOM 3199 N N . THR A 1 405 ? -5.565 15.632 2.360 1.00 62.78 405 THR A N 1
ATOM 3200 C CA . THR A 1 405 ? -5.829 14.792 1.184 1.00 62.78 405 THR A CA 1
ATOM 3201 C C . THR A 1 405 ? -5.868 13.294 1.554 1.00 62.78 405 THR A C 1
ATOM 3203 O O . THR A 1 405 ? -6.707 12.554 1.046 1.00 62.78 405 THR A O 1
ATOM 3206 N N . ARG A 1 406 ? -5.062 12.838 2.524 1.00 66.69 406 ARG A N 1
ATOM 3207 C CA . ARG A 1 406 ? -5.097 11.477 3.097 1.00 66.69 406 ARG A CA 1
ATOM 3208 C C . ARG A 1 406 ? -6.387 11.219 3.874 1.00 66.69 406 ARG A C 1
ATOM 3210 O O . ARG A 1 406 ? -6.987 10.163 3.701 1.00 66.69 406 ARG A O 1
ATOM 3217 N N . GLN A 1 407 ? -6.841 12.174 4.686 1.00 68.31 407 GLN A N 1
ATOM 3218 C CA . GLN A 1 407 ? -8.142 12.085 5.358 1.00 68.31 407 GLN A CA 1
ATOM 3219 C C . GLN A 1 407 ? -9.285 11.976 4.340 1.00 68.31 407 GLN A C 1
ATOM 3221 O O . GLN A 1 407 ? -10.148 11.115 4.487 1.00 68.31 407 GLN A O 1
ATOM 3226 N N . GLN A 1 408 ? -9.254 12.775 3.268 1.00 68.88 408 GLN A N 1
ATOM 3227 C CA . GLN A 1 408 ? -10.226 12.689 2.172 1.00 68.88 408 GLN A CA 1
ATOM 3228 C C . GLN A 1 408 ? -10.194 11.332 1.456 1.00 68.88 408 GLN A C 1
ATOM 3230 O O . GLN A 1 408 ? -11.245 10.814 1.093 1.00 68.88 408 GLN A O 1
ATOM 3235 N N . TYR A 1 409 ? -9.019 10.721 1.296 1.00 70.19 409 TYR A N 1
ATOM 3236 C CA . TYR A 1 409 ? -8.886 9.381 0.722 1.00 70.19 409 TYR A CA 1
ATOM 3237 C C . TYR A 1 409 ? -9.455 8.276 1.629 1.00 70.19 409 TYR A C 1
ATOM 3239 O O . TYR A 1 409 ? -10.171 7.395 1.153 1.00 70.19 409 TYR A O 1
ATOM 3247 N N . HIS A 1 410 ? -9.186 8.323 2.937 1.00 68.44 410 HIS A N 1
ATOM 3248 C CA . HIS A 1 410 ? -9.768 7.370 3.895 1.00 68.44 410 HIS A CA 1
ATOM 3249 C C . HIS A 1 410 ? -11.292 7.474 3.932 1.00 68.44 410 HIS A C 1
ATOM 3251 O O . HIS A 1 410 ? -11.994 6.466 3.875 1.00 68.44 410 HIS A O 1
ATOM 3257 N N . LEU A 1 411 ? -11.795 8.707 3.909 1.00 68.69 411 LEU A N 1
ATOM 3258 C CA . LEU A 1 41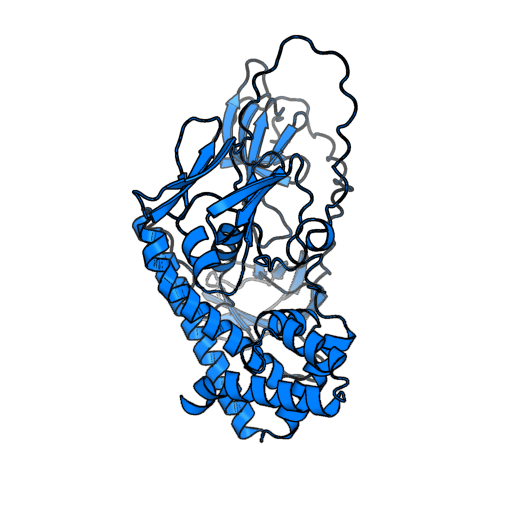1 ? -13.210 9.020 3.754 1.00 68.69 411 LEU A CA 1
ATOM 3259 C C . LEU A 1 411 ? -13.808 8.412 2.477 1.00 68.69 411 LEU A C 1
ATOM 3261 O O . LEU A 1 411 ? -14.883 7.810 2.494 1.00 68.69 411 LEU A O 1
ATOM 3265 N N . ALA A 1 412 ? -13.076 8.518 1.370 1.00 69.75 412 ALA A N 1
ATOM 3266 C CA . ALA A 1 412 ? -13.443 7.921 0.101 1.00 69.75 412 ALA A CA 1
ATOM 3267 C C . ALA A 1 412 ? -13.542 6.378 0.234 1.00 69.75 412 ALA A C 1
ATOM 3269 O O . ALA A 1 412 ? -14.528 5.769 -0.186 1.00 69.75 412 ALA A O 1
ATOM 3270 N N . ARG A 1 413 ? -12.580 5.719 0.886 1.00 70.06 413 ARG A N 1
ATOM 3271 C CA . ARG A 1 413 ? -12.601 4.255 1.071 1.00 70.06 413 ARG A CA 1
ATOM 3272 C C . ARG A 1 413 ? -13.853 3.739 1.791 1.00 70.06 413 ARG A C 1
ATOM 3274 O O . ARG A 1 413 ? -14.358 2.693 1.399 1.00 70.06 413 ARG A O 1
ATOM 3281 N N . ILE A 1 414 ? -14.406 4.464 2.766 1.00 70.06 414 ILE A N 1
ATOM 3282 C CA . ILE A 1 414 ? -15.670 4.080 3.437 1.00 70.06 414 ILE A CA 1
ATOM 3283 C C . ILE A 1 414 ? -16.828 4.040 2.443 1.00 70.06 414 ILE A C 1
ATOM 3285 O O . ILE A 1 414 ? -17.640 3.115 2.466 1.00 70.06 414 ILE A O 1
ATOM 3289 N N . ILE A 1 415 ? -16.906 5.049 1.571 1.00 71.56 415 ILE A N 1
ATOM 3290 C CA . ILE A 1 415 ? -17.936 5.120 0.537 1.00 71.56 415 ILE A CA 1
ATOM 3291 C C . ILE A 1 415 ? -17.831 3.906 -0.377 1.00 71.56 415 ILE A C 1
ATOM 3293 O O . ILE A 1 415 ? -18.846 3.297 -0.711 1.00 71.56 415 ILE A O 1
ATOM 3297 N N . GLU A 1 416 ? -16.608 3.532 -0.749 1.00 76.69 416 GLU A N 1
ATOM 3298 C CA . GLU A 1 416 ? -16.358 2.309 -1.502 1.00 76.69 416 GLU A CA 1
ATOM 3299 C C . GLU A 1 416 ? -16.932 1.097 -0.750 1.00 76.69 416 GLU A C 1
ATOM 3301 O O . GLU A 1 416 ? -17.772 0.373 -1.294 1.00 76.69 416 GLU A O 1
ATOM 3306 N N . VAL A 1 417 ? -16.559 0.954 0.530 1.00 75.50 417 VAL A N 1
ATOM 3307 C CA . VAL A 1 417 ? -16.991 -0.139 1.412 1.00 75.50 417 VAL A CA 1
ATOM 3308 C C . VAL A 1 417 ? -18.516 -0.233 1.538 1.00 75.50 417 VAL A C 1
ATOM 3310 O O . VAL A 1 417 ? -19.070 -1.333 1.565 1.00 75.50 417 VAL A O 1
ATOM 3313 N N . LEU A 1 418 ? -19.219 0.899 1.548 1.00 73.94 418 LEU A N 1
ATOM 3314 C CA . LEU A 1 418 ? -20.682 0.946 1.566 1.00 73.94 418 LEU A CA 1
ATOM 3315 C C . LEU A 1 418 ? -21.314 0.658 0.200 1.00 73.94 418 LEU A C 1
ATOM 3317 O O . LEU A 1 418 ? -22.378 0.039 0.132 1.00 73.94 418 LEU A O 1
ATOM 3321 N N . ALA A 1 419 ? -20.676 1.082 -0.890 1.00 70.50 419 ALA A N 1
ATOM 3322 C CA . ALA A 1 419 ? -21.216 0.964 -2.239 1.00 70.50 419 ALA A CA 1
ATOM 3323 C C . ALA A 1 419 ? -21.095 -0.453 -2.826 1.00 70.50 419 ALA A C 1
ATOM 3325 O O . ALA A 1 419 ? -21.896 -0.819 -3.693 1.00 70.50 419 ALA A O 1
ATOM 3326 N N . ARG A 1 420 ? -20.135 -1.283 -2.381 1.00 73.19 420 ARG A N 1
ATOM 3327 C CA . ARG A 1 420 ? -19.982 -2.664 -2.885 1.00 73.19 420 ARG A CA 1
ATOM 3328 C C . ARG A 1 420 ? -20.214 -3.729 -1.806 1.00 73.19 420 ARG A C 1
ATOM 3330 O O . ARG A 1 420 ? -19.804 -3.576 -0.664 1.00 73.19 420 ARG A O 1
ATOM 3337 N N . PRO A 1 421 ? -20.895 -4.842 -2.133 1.00 72.81 421 PRO A N 1
ATOM 3338 C CA . PRO A 1 421 ? -20.987 -5.978 -1.221 1.00 72.81 421 PRO A CA 1
ATOM 3339 C C . PRO A 1 421 ? -19.674 -6.782 -1.209 1.00 72.81 421 PRO A C 1
ATOM 3341 O O . PRO A 1 421 ? -19.085 -6.996 -2.264 1.00 72.81 421 PRO A O 1
ATOM 3344 N N . GLY A 1 422 ? -19.277 -7.289 -0.034 1.00 70.00 422 GLY A N 1
ATOM 3345 C CA . GLY A 1 422 ? -18.255 -8.340 0.095 1.00 70.00 422 GLY A CA 1
ATOM 3346 C C . GLY A 1 422 ? -16.797 -7.868 0.078 1.00 70.00 422 GLY A C 1
ATOM 3347 O O . GLY A 1 422 ? -16.007 -8.368 -0.719 1.00 70.00 422 GLY A O 1
ATOM 3348 N N . TYR A 1 423 ? -16.429 -6.934 0.957 1.00 74.88 423 TYR A N 1
ATOM 3349 C CA . TYR A 1 423 ? -15.047 -6.459 1.059 1.00 74.88 423 TYR A CA 1
ATOM 3350 C C . TYR A 1 423 ? -14.098 -7.449 1.768 1.00 74.88 423 TYR A C 1
ATOM 3352 O O . TYR A 1 423 ? -14.531 -8.178 2.669 1.00 74.88 423 TYR A O 1
ATOM 3360 N N . PRO A 1 424 ? -12.800 -7.462 1.403 1.00 76.12 424 PRO A N 1
ATOM 3361 C CA . PRO A 1 424 ? -11.753 -8.152 2.151 1.00 76.1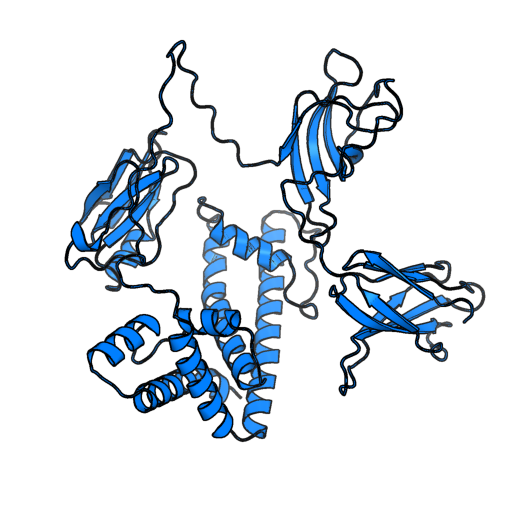2 424 PRO A CA 1
ATOM 3362 C C . PRO A 1 424 ? -11.674 -7.673 3.604 1.00 76.12 424 PRO A C 1
ATOM 3364 O O . PRO A 1 424 ? -11.925 -6.511 3.913 1.00 76.12 424 PRO A O 1
ATOM 3367 N N . GLU A 1 425 ? -11.261 -8.557 4.509 1.00 75.12 425 GLU A N 1
ATOM 3368 C CA . GLU A 1 425 ? -11.074 -8.243 5.933 1.00 75.12 425 GLU A CA 1
ATOM 3369 C C . GLU A 1 425 ? -10.106 -7.079 6.184 1.00 75.12 425 GLU A C 1
ATOM 3371 O O . GLU A 1 425 ? -10.382 -6.235 7.034 1.00 75.12 425 GLU A O 1
ATOM 3376 N N . ALA A 1 426 ? -9.052 -6.971 5.372 1.00 73.00 426 ALA A N 1
ATOM 3377 C CA . ALA A 1 426 ? -8.069 -5.893 5.446 1.00 73.00 426 ALA A CA 1
ATOM 3378 C C . ALA A 1 426 ? -8.685 -4.490 5.284 1.00 73.00 426 ALA A C 1
ATOM 3380 O O . ALA A 1 426 ? -8.231 -3.539 5.916 1.00 73.00 426 ALA A O 1
ATOM 3381 N N . ASP A 1 427 ? -9.747 -4.348 4.485 1.00 78.12 427 ASP A N 1
ATOM 3382 C CA . ASP A 1 427 ? -10.399 -3.049 4.298 1.00 78.12 427 ASP A CA 1
ATOM 3383 C C . ASP A 1 427 ? -11.200 -2.645 5.545 1.00 78.12 427 ASP A C 1
ATOM 3385 O O . ASP A 1 427 ? -11.209 -1.476 5.925 1.00 78.12 427 ASP A O 1
ATOM 3389 N N . TYR A 1 428 ? -11.802 -3.608 6.248 1.00 83.12 428 TYR A N 1
ATOM 3390 C CA . TYR A 1 428 ? -12.452 -3.344 7.535 1.00 83.12 428 TYR A CA 1
ATOM 3391 C C . TYR A 1 428 ? -11.441 -3.038 8.641 1.00 83.12 428 TYR A C 1
ATOM 3393 O O . TYR A 1 428 ? -11.713 -2.187 9.484 1.00 83.12 428 TYR A O 1
ATOM 3401 N N . GLN A 1 429 ? -10.267 -3.675 8.617 1.00 80.50 429 GLN A N 1
ATOM 3402 C CA . GLN A 1 429 ? -9.170 -3.341 9.528 1.00 80.50 429 GLN A CA 1
ATOM 3403 C C . GLN A 1 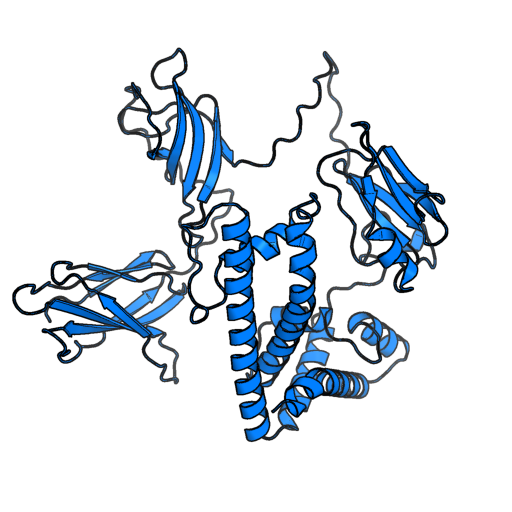429 ? -8.701 -1.899 9.313 1.00 80.50 429 GLN A C 1
ATOM 3405 O O . GLN A 1 429 ? -8.585 -1.140 10.270 1.00 80.50 429 GLN A O 1
ATOM 3410 N N . LEU A 1 430 ? -8.529 -1.464 8.065 1.00 78.19 430 LEU A N 1
ATOM 3411 C CA . LEU A 1 430 ? -8.181 -0.072 7.773 1.00 78.19 430 LEU A CA 1
ATOM 3412 C C . LEU A 1 430 ? -9.249 0.919 8.270 1.00 78.19 430 LEU A C 1
ATOM 3414 O O . LEU A 1 430 ? -8.924 1.979 8.802 1.00 78.19 430 LEU A O 1
ATOM 3418 N N . LEU A 1 431 ? -10.531 0.582 8.118 1.00 83.38 431 LEU A N 1
ATOM 3419 C CA . LEU A 1 431 ? -11.612 1.411 8.651 1.00 83.38 431 LEU A CA 1
ATOM 3420 C C . LEU A 1 431 ? -11.583 1.473 10.178 1.00 83.38 431 LEU A C 1
ATOM 3422 O O . LEU A 1 431 ? -11.784 2.534 10.757 1.00 83.38 431 LEU A O 1
ATOM 3426 N N . SER A 1 432 ? -11.301 0.352 10.835 1.00 85.88 432 SER A N 1
ATOM 3427 C CA . SER A 1 432 ? -11.265 0.285 12.294 1.00 85.88 432 SER A CA 1
ATOM 3428 C C . SER A 1 432 ? -10.145 1.122 12.921 1.00 85.88 432 SER A C 1
ATOM 3430 O O . SER A 1 432 ? -10.310 1.602 14.034 1.00 85.88 432 SER A O 1
ATOM 3432 N N . THR A 1 433 ? -9.040 1.369 12.211 1.00 80.00 433 THR A N 1
ATOM 3433 C CA . THR A 1 433 ? -7.948 2.220 12.720 1.00 80.00 433 THR A CA 1
ATOM 3434 C C . THR A 1 433 ? -8.212 3.712 12.541 1.00 80.00 433 THR A C 1
ATOM 3436 O O . THR A 1 433 ? -7.507 4.537 13.112 1.00 80.00 433 THR A O 1
ATOM 3439 N N . THR A 1 434 ? -9.210 4.077 11.736 1.00 81.75 434 THR A N 1
ATOM 3440 C CA . THR A 1 434 ? -9.488 5.470 11.358 1.00 81.75 434 THR A CA 1
ATOM 3441 C C . THR A 1 434 ? -10.847 5.967 11.844 1.00 81.75 434 THR A C 1
ATOM 3443 O O . THR A 1 434 ? -11.031 7.172 12.010 1.00 81.75 434 THR A O 1
ATOM 3446 N N . LEU A 1 435 ? -11.792 5.061 12.101 1.00 87.94 435 LEU A N 1
ATOM 3447 C CA . LEU A 1 435 ? -13.120 5.391 12.596 1.00 87.94 435 LEU A CA 1
ATOM 3448 C C . LEU A 1 435 ? -13.055 5.884 14.047 1.00 87.94 435 LEU A C 1
ATOM 3450 O O . LEU A 1 435 ? -12.578 5.177 14.936 1.00 87.94 435 LEU A O 1
ATOM 3454 N N . GLN A 1 436 ? -13.620 7.067 14.287 1.00 89.12 436 GLN A N 1
ATOM 3455 C CA . GLN A 1 436 ? -13.888 7.567 15.631 1.00 89.12 436 GLN A CA 1
ATOM 3456 C C . GLN A 1 436 ? -15.368 7.424 15.982 1.00 89.12 436 GLN A C 1
ATOM 3458 O O . GLN A 1 436 ? -16.246 7.747 15.182 1.00 89.12 436 GLN A O 1
ATOM 3463 N N . VAL A 1 437 ? -15.650 6.954 17.194 1.00 93.81 437 VAL A N 1
ATOM 3464 C CA . VAL A 1 437 ? -16.998 6.729 17.716 1.00 93.81 437 VAL A CA 1
ATOM 3465 C C . VAL A 1 437 ? -17.109 7.491 19.027 1.00 93.81 437 VAL A C 1
ATOM 3467 O O . VAL A 1 437 ? -16.399 7.184 19.975 1.00 93.81 437 VAL A O 1
ATOM 3470 N N . GLN A 1 438 ? -17.986 8.499 19.080 1.00 92.56 438 GLN A N 1
ATOM 3471 C CA . GLN A 1 438 ? -18.120 9.379 20.254 1.00 92.56 438 GLN A CA 1
ATOM 3472 C C . GLN A 1 438 ? -16.782 10.020 20.675 1.00 92.56 438 GLN A C 1
ATOM 3474 O O . GLN A 1 438 ? -16.440 10.008 21.851 1.00 92.56 438 GLN A O 1
ATOM 3479 N N . GLU A 1 439 ? -16.026 10.547 19.703 1.00 89.31 439 GLU A N 1
ATOM 3480 C CA . GLU A 1 439 ? -14.708 11.189 19.910 1.00 89.31 439 GLU A CA 1
ATOM 3481 C C . GLU A 1 439 ? -13.606 10.245 20.422 1.00 89.31 439 GLU A C 1
ATOM 3483 O O . GLU A 1 439 ? -12.500 10.678 20.726 1.00 89.31 439 GLU A O 1
ATOM 3488 N N . GLN A 1 440 ? -13.873 8.942 20.469 1.00 87.44 440 GLN A N 1
ATOM 3489 C CA . GLN A 1 440 ? -12.896 7.922 20.832 1.00 87.44 440 GLN A CA 1
ATOM 3490 C C . GLN A 1 440 ? -12.484 7.118 19.607 1.00 87.44 440 GLN A C 1
ATOM 3492 O O . GLN A 1 440 ? -13.240 7.019 18.638 1.00 87.44 440 GLN A O 1
ATOM 3497 N N . SER A 1 441 ? -11.314 6.479 19.658 1.00 87.56 441 SER A N 1
ATOM 3498 C CA . SER A 1 441 ? -10.974 5.460 18.664 1.00 87.56 441 SER A CA 1
ATOM 3499 C C . SER A 1 441 ? -12.013 4.329 18.686 1.00 87.56 441 SER A C 1
ATOM 3501 O O . SER A 1 441 ? -12.597 4.023 19.730 1.00 87.56 441 SER A O 1
ATOM 3503 N N . TYR A 1 442 ? -12.249 3.693 17.539 1.00 91.19 442 TYR A N 1
ATOM 3504 C CA . TYR A 1 442 ? -13.130 2.527 17.432 1.00 91.19 442 TYR A CA 1
ATOM 3505 C C . TYR A 1 442 ? -12.802 1.441 18.467 1.00 91.19 442 TYR A C 1
ATOM 3507 O O . TYR A 1 442 ? -13.703 0.876 19.085 1.00 91.19 442 TYR A O 1
ATOM 3515 N N . GLU A 1 443 ? -11.516 1.186 18.685 1.00 88.06 443 GLU A N 1
ATOM 3516 C CA . GLU A 1 443 ? -11.039 0.209 19.654 1.00 88.06 443 GLU A CA 1
ATOM 3517 C C . GLU A 1 443 ? -11.391 0.599 21.095 1.00 88.06 443 GLU A C 1
ATOM 3519 O O . GLU A 1 443 ? -12.020 -0.183 21.813 1.00 88.06 443 GLU A O 1
ATOM 3524 N N . THR A 1 444 ? -11.055 1.829 21.496 1.00 86.12 444 THR A N 1
ATOM 3525 C CA . THR A 1 444 ? -11.376 2.359 22.830 1.00 86.12 444 THR A CA 1
ATOM 3526 C C . THR A 1 444 ? -12.878 2.288 23.091 1.00 86.12 444 THR A C 1
ATOM 3528 O O . THR A 1 444 ? -13.308 1.816 24.147 1.00 86.12 444 THR A O 1
ATOM 3531 N N . TYR A 1 445 ? -13.677 2.672 22.094 1.00 94.25 445 TYR A N 1
ATOM 3532 C CA . TYR A 1 445 ? -15.128 2.608 22.171 1.00 94.25 445 TYR A CA 1
ATOM 3533 C C . TYR A 1 445 ? -15.631 1.174 22.384 1.00 94.25 445 TYR A C 1
ATOM 3535 O O . TYR A 1 445 ? -16.475 0.939 23.250 1.00 94.25 445 TYR A O 1
ATOM 3543 N N . LEU A 1 446 ? -15.119 0.192 21.633 1.00 94.38 446 LEU A N 1
ATOM 3544 C CA . LEU A 1 446 ? -15.539 -1.204 21.778 1.00 94.38 446 LEU A CA 1
ATOM 3545 C C . LEU A 1 446 ? -15.153 -1.799 23.131 1.00 94.38 446 LEU A C 1
ATOM 3547 O O . LEU A 1 446 ? -15.965 -2.501 23.743 1.00 94.38 446 LEU A O 1
ATOM 3551 N N . ALA A 1 447 ? -13.945 -1.508 23.613 1.00 88.19 447 ALA A N 1
ATOM 3552 C CA . ALA A 1 447 ? -13.501 -1.932 24.934 1.00 88.19 447 ALA A CA 1
ATOM 3553 C C . ALA A 1 447 ? -14.420 -1.360 26.027 1.00 88.19 447 ALA A C 1
ATOM 3555 O O . ALA A 1 447 ? -14.920 -2.107 26.875 1.00 88.19 447 ALA A O 1
ATOM 3556 N N . GLN A 1 448 ? -14.730 -0.060 25.959 1.00 89.25 448 GLN A N 1
ATOM 3557 C CA . GLN A 1 448 ? -15.628 0.604 26.903 1.00 89.25 448 GLN A CA 1
ATOM 3558 C C . GLN A 1 448 ? -17.061 0.057 26.822 1.00 89.25 448 GLN A C 1
ATOM 3560 O O . GLN A 1 448 ? -17.669 -0.244 27.851 1.00 89.25 448 GLN A O 1
ATOM 3565 N N . ALA A 1 449 ? -17.597 -0.118 25.613 1.00 94.38 449 ALA A N 1
ATOM 3566 C CA . ALA A 1 449 ? -18.941 -0.639 25.388 1.00 94.38 449 ALA A CA 1
ATOM 3567 C C . ALA A 1 449 ? -19.117 -2.049 25.971 1.00 94.38 449 ALA A C 1
ATOM 3569 O O . ALA A 1 449 ? -20.132 -2.341 26.607 1.00 94.38 449 ALA A O 1
ATOM 3570 N N . ARG A 1 450 ? -18.109 -2.914 25.807 1.00 92.88 450 ARG A N 1
ATOM 3571 C CA . ARG A 1 450 ? -18.093 -4.261 26.394 1.00 92.88 450 ARG A CA 1
ATOM 3572 C C . ARG A 1 450 ? -17.997 -4.230 27.909 1.00 92.88 450 ARG A C 1
ATOM 3574 O O . ARG A 1 450 ? -18.748 -4.945 28.566 1.00 92.88 450 ARG A O 1
ATOM 3581 N N . ALA A 1 451 ? -17.125 -3.388 28.461 1.00 90.75 451 ALA A N 1
ATOM 3582 C CA . ALA A 1 451 ? -16.998 -3.219 29.907 1.00 90.75 451 ALA A CA 1
ATOM 3583 C C . ALA A 1 451 ? -18.314 -2.739 30.550 1.00 90.75 451 ALA A C 1
ATOM 3585 O O . ALA A 1 451 ? -18.641 -3.133 31.666 1.00 90.75 451 ALA A O 1
ATOM 3586 N N . GLN A 1 452 ? -19.100 -1.940 29.825 1.00 95.38 452 GLN A N 1
ATOM 3587 C CA . GLN A 1 452 ? -20.430 -1.481 30.238 1.00 95.38 452 GLN A CA 1
ATOM 3588 C C . GLN A 1 452 ? -21.551 -2.507 30.001 1.00 95.38 452 GLN A C 1
ATOM 3590 O O . GLN A 1 452 ? -22.694 -2.257 30.382 1.00 95.38 452 GLN A O 1
ATOM 3595 N N . GLY A 1 453 ? -21.261 -3.647 29.368 1.00 96.06 453 GLY A N 1
ATOM 3596 C CA . GLY A 1 453 ? -22.264 -4.657 29.031 1.00 96.06 453 GLY A CA 1
ATOM 3597 C C . GLY A 1 453 ? -23.272 -4.196 27.974 1.00 96.06 453 GLY A C 1
ATOM 3598 O O . GLY A 1 453 ? -24.417 -4.653 27.985 1.00 96.06 453 GLY A O 1
ATOM 3599 N N . LEU A 1 454 ? -22.887 -3.283 27.071 1.00 96.19 454 LEU A N 1
ATOM 3600 C CA . LEU A 1 454 ? -23.757 -2.862 25.973 1.00 96.19 454 LEU A CA 1
ATOM 3601 C C . LEU A 1 454 ? -24.032 -4.039 25.030 1.00 96.19 454 LEU A C 1
ATOM 3603 O O . LEU A 1 454 ? -23.127 -4.778 24.645 1.00 96.19 454 LEU A O 1
ATOM 3607 N N . SER A 1 455 ? -25.294 -4.196 24.624 1.00 97.38 455 SER A N 1
ATOM 3608 C CA . SER A 1 455 ? -25.664 -5.207 23.628 1.00 97.38 455 SER A CA 1
ATOM 3609 C C . SER A 1 455 ? -25.028 -4.910 22.266 1.00 97.38 455 SER A C 1
ATOM 3611 O O . SER A 1 455 ? -24.867 -3.742 21.900 1.00 97.38 455 SER A O 1
ATOM 3613 N N . GLU A 1 456 ? -24.766 -5.951 21.471 1.00 96.88 456 GLU A N 1
ATOM 3614 C CA . GLU A 1 456 ? -24.220 -5.806 20.112 1.00 96.88 456 GLU A CA 1
ATOM 3615 C C . GLU A 1 456 ? -25.046 -4.848 19.249 1.00 96.88 456 GLU A C 1
ATOM 3617 O O . GLU A 1 456 ? -24.485 -4.028 18.533 1.00 96.88 456 GLU A O 1
ATOM 3622 N N . GLN A 1 457 ? -26.377 -4.876 19.369 1.00 97.38 457 GLN A N 1
ATOM 3623 C CA . GLN A 1 457 ? -27.255 -3.994 18.599 1.00 97.38 457 GLN A CA 1
ATOM 3624 C C . GLN A 1 457 ? -27.036 -2.508 18.928 1.00 97.38 457 GLN A C 1
ATOM 3626 O O . GLN A 1 457 ? -27.090 -1.668 18.030 1.00 97.38 457 GLN A O 1
ATOM 3631 N N . VAL A 1 458 ? -26.760 -2.174 20.194 1.00 97.19 458 VAL A N 1
ATOM 3632 C CA . VAL A 1 458 ? -26.444 -0.797 20.614 1.00 97.19 458 VAL A CA 1
ATOM 3633 C C . VAL A 1 458 ? -25.093 -0.365 20.043 1.00 97.19 458 VAL A C 1
ATOM 3635 O O . VAL A 1 458 ? -24.978 0.744 19.523 1.00 97.19 458 VAL A O 1
ATOM 3638 N N . ILE A 1 459 ? -24.099 -1.258 20.074 1.00 97.25 459 ILE A N 1
ATOM 3639 C CA . ILE A 1 459 ? -22.779 -1.022 19.477 1.00 97.25 459 ILE A CA 1
ATOM 3640 C C . ILE A 1 459 ? -22.922 -0.781 17.970 1.00 97.25 459 ILE A C 1
ATOM 3642 O O . ILE A 1 459 ? -22.474 0.241 17.462 1.00 97.25 459 ILE A O 1
ATOM 3646 N N . ILE A 1 460 ? -23.621 -1.669 17.261 1.00 96.88 460 ILE A N 1
ATOM 3647 C CA . ILE A 1 460 ? -23.872 -1.576 15.817 1.00 96.88 460 ILE A CA 1
ATOM 3648 C C . ILE A 1 460 ? -24.551 -0.247 15.451 1.00 96.88 460 ILE A C 1
ATOM 3650 O O . ILE A 1 460 ? -24.151 0.403 14.485 1.00 96.88 460 ILE A O 1
ATOM 3654 N N . GLN A 1 461 ? -25.540 0.200 16.232 1.00 95.94 461 GLN A N 1
ATOM 3655 C CA . GLN A 1 461 ? -26.207 1.488 16.013 1.00 95.94 461 GLN A CA 1
ATOM 3656 C C . GLN A 1 461 ? -25.266 2.682 16.213 1.00 95.94 461 GLN A C 1
ATOM 3658 O O . GLN A 1 461 ? -25.294 3.623 15.416 1.00 95.94 461 GLN A O 1
ATOM 3663 N N . ALA A 1 462 ? -24.422 2.652 17.246 1.00 96.69 462 ALA A N 1
ATOM 3664 C CA . ALA A 1 462 ? -23.436 3.701 17.485 1.00 96.69 462 ALA A CA 1
ATOM 3665 C C . ALA A 1 462 ? -22.386 3.763 16.366 1.00 96.69 462 ALA A C 1
ATOM 3667 O O . ALA A 1 462 ? -22.090 4.852 15.875 1.00 96.69 462 ALA A O 1
ATOM 3668 N N . LEU A 1 463 ? -21.901 2.605 15.903 1.00 95.88 463 LEU A N 1
ATOM 3669 C CA . LEU A 1 463 ? -21.005 2.502 14.749 1.00 95.88 463 LEU A CA 1
ATOM 3670 C C . LEU A 1 463 ? -21.665 3.045 13.477 1.00 95.88 463 LEU A C 1
ATOM 3672 O O . LEU A 1 463 ? -21.054 3.827 12.754 1.00 95.88 463 LEU A O 1
ATOM 3676 N N . GLY A 1 464 ? -22.928 2.692 13.224 1.00 94.75 464 GLY A N 1
ATOM 3677 C CA . GLY A 1 464 ? -23.694 3.212 12.090 1.00 94.75 464 GLY A CA 1
ATOM 3678 C C . GLY A 1 464 ? -23.836 4.736 12.126 1.00 94.75 464 GLY A C 1
ATOM 3679 O O . GLY A 1 464 ? -23.656 5.395 11.102 1.00 94.75 464 GLY A O 1
ATOM 3680 N N . LYS A 1 465 ? -24.091 5.314 13.308 1.00 94.56 465 LYS A N 1
ATOM 3681 C CA . LYS A 1 465 ? -24.153 6.771 13.498 1.00 94.56 465 LYS A CA 1
ATOM 3682 C C . LYS A 1 465 ? -22.793 7.439 13.282 1.00 94.56 465 LYS A C 1
ATOM 3684 O O . LYS A 1 465 ? -22.743 8.479 12.634 1.00 94.56 465 LYS A O 1
ATOM 3689 N N . ALA A 1 466 ? -21.714 6.848 13.788 1.00 93.94 466 ALA A N 1
ATOM 3690 C CA . ALA A 1 466 ? -20.361 7.359 13.590 1.00 93.94 466 ALA A CA 1
ATOM 3691 C C . ALA A 1 466 ? -19.972 7.358 12.104 1.00 93.94 466 ALA A C 1
ATOM 3693 O O . ALA A 1 466 ? -19.550 8.382 11.577 1.00 93.94 466 ALA A O 1
ATOM 3694 N N . LEU A 1 467 ? -20.215 6.248 11.397 1.00 92.06 467 LEU A N 1
ATOM 3695 C CA . LEU A 1 467 ? -20.007 6.151 9.948 1.00 92.06 467 LEU A CA 1
ATOM 3696 C C . LEU A 1 467 ? -20.821 7.205 9.188 1.00 92.06 467 LEU A C 1
ATOM 3698 O O . LEU A 1 467 ? -20.301 7.848 8.280 1.00 92.06 467 LEU A O 1
ATOM 3702 N N . LEU A 1 468 ? -22.083 7.413 9.577 1.00 89.62 468 LEU A N 1
ATOM 3703 C CA . LEU A 1 468 ? -22.946 8.437 8.993 1.00 89.62 468 LEU A CA 1
ATOM 3704 C C . LEU A 1 468 ? -22.369 9.848 9.175 1.00 89.62 468 LEU A C 1
ATOM 3706 O O . LEU A 1 468 ? -22.218 10.566 8.190 1.00 89.62 468 LEU A O 1
ATOM 3710 N N . GLN A 1 469 ? -22.020 10.219 10.410 1.00 88.94 469 GLN A N 1
ATOM 3711 C CA . GLN A 1 469 ? -21.411 11.516 10.734 1.00 88.94 469 GLN A CA 1
ATOM 3712 C C . GLN A 1 469 ? -20.106 11.729 9.969 1.00 88.94 469 GLN A C 1
ATOM 3714 O O . GLN A 1 469 ? -19.821 12.832 9.509 1.00 88.94 469 GLN A O 1
ATOM 3719 N N . TRP A 1 470 ? -19.327 10.663 9.797 1.00 84.88 470 TRP A N 1
ATOM 3720 C CA . TRP A 1 470 ? -18.058 10.724 9.090 1.00 84.88 470 TRP A CA 1
ATOM 3721 C C . TRP A 1 470 ? -18.243 10.932 7.576 1.00 84.88 470 TRP A C 1
ATOM 3723 O O . TRP A 1 470 ? -17.478 11.666 6.956 1.00 84.88 470 TRP A O 1
ATOM 3733 N N . MET A 1 471 ? -19.300 10.366 6.981 1.00 83.62 471 MET A N 1
ATOM 3734 C CA . MET A 1 471 ? -19.646 10.561 5.564 1.00 83.62 471 MET A CA 1
ATOM 3735 C C . MET A 1 471 ? -20.386 11.864 5.257 1.00 83.62 471 MET A C 1
ATOM 3737 O O . MET A 1 471 ? -20.350 12.339 4.122 1.00 83.62 471 MET A O 1
ATOM 3741 N N . GLU A 1 472 ? -21.103 12.426 6.226 1.00 83.25 472 GLU A N 1
ATOM 3742 C CA . GLU A 1 472 ? -22.000 13.568 6.036 1.00 83.25 472 GLU A CA 1
ATOM 3743 C C . GLU A 1 472 ? -21.339 14.791 5.356 1.00 83.25 472 GLU A C 1
ATOM 3745 O O . GLU A 1 472 ? -21.951 15.348 4.439 1.00 83.25 472 GLU A O 1
ATOM 3750 N N . PRO A 1 473 ? -20.077 15.169 5.656 1.00 80.50 473 PRO A N 1
ATOM 3751 C CA . PRO A 1 473 ? -19.382 16.245 4.942 1.00 80.50 473 PRO A CA 1
ATOM 3752 C C . PRO A 1 473 ? -19.192 15.999 3.436 1.00 80.50 473 PRO A C 1
ATOM 3754 O O . PRO A 1 473 ? -19.044 16.954 2.674 1.00 80.50 473 PRO A O 1
ATOM 3757 N N . LEU A 1 474 ? -19.166 14.735 3.002 1.00 71.25 474 LEU A N 1
ATOM 3758 C CA . LEU A 1 474 ? -19.039 14.350 1.592 1.00 71.25 474 LEU A CA 1
ATOM 3759 C C . LEU A 1 474 ? -20.402 14.331 0.914 1.00 71.25 474 LEU A C 1
ATOM 3761 O O . LEU A 1 474 ? -20.525 14.794 -0.215 1.00 71.25 474 LEU A O 1
ATOM 3765 N N . ILE A 1 475 ? -21.415 13.824 1.625 1.00 70.56 475 ILE A N 1
ATOM 3766 C CA . ILE A 1 475 ? -22.799 13.800 1.148 1.00 70.56 475 ILE A CA 1
ATOM 3767 C C . ILE A 1 475 ? -23.287 15.227 0.914 1.00 70.56 475 ILE A C 1
ATOM 3769 O O . ILE A 1 475 ? -23.834 15.499 -0.138 1.00 70.56 475 ILE A O 1
ATOM 3773 N N . ASN A 1 476 ? -23.050 16.143 1.855 1.00 76.00 476 ASN A N 1
ATOM 3774 C CA . ASN A 1 476 ? -23.586 17.506 1.792 1.00 76.00 476 ASN A CA 1
ATOM 3775 C C . ASN A 1 476 ? -22.819 18.443 0.839 1.00 76.00 476 ASN A C 1
ATOM 3777 O O . ASN A 1 476 ? -23.227 19.589 0.651 1.00 76.00 476 ASN A O 1
ATOM 3781 N N . LYS A 1 477 ? -21.697 17.996 0.260 1.00 68.06 477 LYS A N 1
ATOM 3782 C CA . LYS A 1 477 ? -20.944 18.754 -0.755 1.00 68.06 477 LYS A CA 1
ATOM 3783 C C . LYS A 1 477 ? -21.500 18.593 -2.174 1.00 68.06 477 LYS A C 1
ATOM 3785 O O . LYS A 1 477 ? -21.090 19.355 -3.051 1.00 68.06 477 LYS A O 1
ATOM 3790 N N . HIS A 1 478 ? -22.395 17.632 -2.390 1.00 54.66 478 HIS A N 1
ATOM 3791 C CA . HIS A 1 478 ? -22.969 17.252 -3.682 1.00 54.66 478 HIS A CA 1
ATOM 3792 C C . HIS A 1 478 ? -24.487 17.093 -3.566 1.00 54.66 478 HIS A C 1
ATOM 3794 O O . HIS A 1 478 ? -25.152 17.179 -4.623 1.00 54.66 478 HIS A O 1
#

pLDDT: mean 79.14, std 17.04, range [30.91, 97.88]